Protein AF-A0A0F9HXX0-F1 (afdb_monomer_lite)

Organism: NCBI:txid412755

Sequence (424 aa):
MAKSLNADLLTAQTTGYPTGGFQPAVRCKFHANTIDGEPSHDYSFDPTVTTNRLQHVQHIEDPQNDSGVILLSNNNKSVPVDLRGYLVHLGWGLNTASGIKNNEASGAVAPALWVLKQSDISGAPKGQQNELYTVFELRGVWQAILNAQPIRLGATPYFWSNISPAFLGEGVNNIPELANKTVFECLEYLIETSLSEQTGLGFYLDALGDQDDGLINDITKVNPFPTDGVSLLYDYEIEPFGTYGAFINKLLALTNCRLRTQPSLTFKIIYPQDSDSVDETYYSDMAVGHPFYEVNHSRIEERSSGTPLPNHIQIWGGEDEMTGLPLYSGNWFDSDHYSTEPTSFDSAAIEAAYTGAFMPVTFEGDELTVIWERGFVSNAQCAALAASLGIQMRANALGTRVIIPMDARVELFDRVKTVDTRGA

Foldseek 3Di:
DKFWDQPQLVVCLVPPNDDADWGKWKWKFWPQAAQPDDGPDTCTRFPVDDQVFWNIKMWDFDQQWTKMKTKGFCQPVPPDPDSFFIKIKIFIFIQHPVGTHRDVVNFLIAFIKGFHDKDWDWDDPPPDDITIMIMTIITHCNVVAQQVAFFQADDPPDSPPPVDPDDPDAAAFPRPCLELAALQSVLQCRFQPRSCVVSVYGAAEDDDDVDDLCRRHDSLQAPQHYHPPFGGQDPPPQPVRRGNSNVNVVSCLLGLWGWGGGPRNYIYIDHDDPPDDAQEEEECPDPDDHHFDDKDFPLPPCVPVPDDQDQKFKAFEAADPPPRGGPEMAMDGDPVFFPDDQPDPDPVSSVVGGDDDDDDPPDPDDSVGGSYRNNDDYNSNNNSSRHSVNVVSVVVSGDMDIGTPRDSRDDPPHRYHYDYPVPD

Radius of gyration: 25.68 Å; chains: 1; bounding box: 57×66×77 Å

Structure (mmCIF, N/CA/C/O backbone):
data_AF-A0A0F9HXX0-F1
#
_entry.id   AF-A0A0F9HXX0-F1
#
loop_
_atom_site.group_PDB
_atom_site.id
_atom_site.type_symbol
_atom_site.label_atom_id
_atom_site.label_alt_id
_atom_site.label_comp_id
_atom_site.label_asym_id
_atom_site.label_entity_id
_atom_site.label_seq_id
_atom_site.pdbx_PDB_ins_code
_atom_site.Cartn_x
_atom_site.Cartn_y
_atom_site.Cartn_z
_atom_site.occupancy
_atom_site.B_iso_or_equiv
_atom_site.auth_seq_id
_atom_site.auth_comp_id
_atom_site.auth_asym_id
_atom_site.auth_atom_id
_atom_site.pdbx_PDB_model_num
ATOM 1 N N . MET A 1 1 ? -6.058 -7.742 4.024 1.00 48.31 1 MET A N 1
ATOM 2 C CA . MET A 1 1 ? -6.193 -8.489 5.308 1.00 48.31 1 MET A CA 1
ATOM 3 C C . MET A 1 1 ? -7.245 -7.802 6.169 1.00 48.31 1 MET A C 1
ATOM 5 O O . MET A 1 1 ? -7.255 -6.585 6.198 1.00 48.31 1 MET A O 1
ATOM 9 N N . ALA A 1 2 ? -8.122 -8.528 6.874 1.00 48.88 2 ALA A N 1
ATOM 10 C CA . ALA A 1 2 ? -9.133 -7.914 7.749 1.00 48.88 2 ALA A CA 1
ATOM 11 C C . ALA A 1 2 ? -8.992 -8.383 9.208 1.00 48.88 2 ALA A C 1
ATOM 13 O O . ALA A 1 2 ? -8.940 -9.585 9.465 1.00 48.88 2 ALA A O 1
ATOM 14 N N . LYS A 1 3 ? -8.975 -7.439 10.158 1.00 56.72 3 LYS A N 1
ATOM 15 C CA . LYS A 1 3 ? -8.910 -7.663 11.616 1.00 56.72 3 LYS A CA 1
ATOM 16 C C . LYS A 1 3 ? -10.214 -7.165 12.272 1.00 56.72 3 LYS A C 1
ATOM 18 O O . LYS A 1 3 ? -10.669 -6.058 11.978 1.00 56.72 3 LYS A O 1
ATOM 23 N N . SER A 1 4 ? -10.844 -7.974 13.137 1.00 53.94 4 SER A N 1
ATOM 24 C CA . SER A 1 4 ? -12.086 -7.617 13.863 1.00 53.94 4 SER A CA 1
ATOM 25 C C . SER A 1 4 ? -12.186 -8.323 15.226 1.00 53.94 4 SER A C 1
ATOM 27 O O . SER A 1 4 ? -11.648 -9.417 15.376 1.00 53.94 4 SER A O 1
ATOM 29 N N . LEU A 1 5 ? -12.872 -7.715 16.209 1.00 57.59 5 LEU A N 1
ATOM 30 C CA . LEU A 1 5 ? -12.810 -8.142 17.625 1.00 57.59 5 LEU A CA 1
ATOM 31 C C . LEU A 1 5 ? -14.155 -8.165 18.399 1.00 57.59 5 LEU A C 1
ATOM 33 O O . LEU A 1 5 ? -14.213 -7.927 19.601 1.00 57.59 5 LEU A O 1
ATOM 37 N N . ASN A 1 6 ? -15.275 -8.464 17.741 1.00 57.62 6 ASN A N 1
ATOM 38 C CA . ASN A 1 6 ? -16.606 -8.172 18.303 1.00 57.62 6 ASN A CA 1
ATOM 39 C C . ASN A 1 6 ? -16.994 -8.933 19.599 1.00 57.62 6 ASN A C 1
ATOM 41 O O . ASN A 1 6 ? -17.642 -8.363 20.472 1.00 57.62 6 ASN A O 1
ATOM 45 N N . ALA A 1 7 ? -16.643 -10.216 19.739 1.00 50.16 7 ALA A N 1
ATOM 46 C CA . ALA A 1 7 ? -17.153 -11.058 20.836 1.00 50.16 7 ALA A CA 1
ATOM 47 C C . ALA A 1 7 ? -16.336 -10.949 22.139 1.00 50.16 7 ALA A C 1
ATOM 49 O O . ALA A 1 7 ? -16.901 -10.948 23.238 1.00 50.16 7 ALA A O 1
ATOM 50 N N . ASP A 1 8 ? -15.015 -10.809 22.023 1.00 51.56 8 ASP A N 1
ATOM 51 C CA . ASP A 1 8 ? -14.120 -10.733 23.182 1.00 51.56 8 ASP A CA 1
ATOM 52 C C . ASP A 1 8 ? -14.167 -9.348 23.841 1.00 51.56 8 ASP A C 1
ATOM 54 O O . ASP A 1 8 ? -14.126 -9.252 25.069 1.00 51.56 8 ASP A O 1
ATOM 58 N N . LEU A 1 9 ? -14.350 -8.285 23.043 1.00 56.53 9 LEU A N 1
ATOM 59 C CA . LEU A 1 9 ? -14.581 -6.924 23.541 1.00 56.53 9 LEU A CA 1
ATOM 60 C C . LEU A 1 9 ? -15.872 -6.846 24.365 1.00 56.53 9 LEU A C 1
ATOM 62 O O . LEU A 1 9 ? -15.856 -6.344 25.488 1.00 56.53 9 LEU A O 1
ATOM 66 N N . LEU A 1 10 ? -16.972 -7.407 23.850 1.00 55.31 10 LEU A N 1
ATOM 67 C CA . LEU A 1 10 ? -18.263 -7.423 24.543 1.00 55.31 10 LEU A CA 1
ATOM 68 C C . LEU A 1 10 ? -18.199 -8.209 25.865 1.00 55.31 10 LEU A C 1
ATOM 70 O O . LEU A 1 10 ? -18.742 -7.773 26.884 1.00 55.31 10 LEU A O 1
ATOM 74 N N . THR A 1 11 ? -17.505 -9.351 25.872 1.00 52.75 11 THR A N 1
ATOM 75 C CA . THR A 1 11 ? -17.309 -10.155 27.088 1.00 52.75 11 THR A CA 1
ATOM 76 C C . THR A 1 11 ? -16.490 -9.384 28.126 1.00 52.75 11 THR A C 1
ATOM 78 O O . THR A 1 11 ? -16.920 -9.227 29.267 1.00 52.75 11 THR A O 1
ATOM 81 N N . ALA A 1 12 ? -15.356 -8.806 27.726 1.00 54.06 12 ALA A 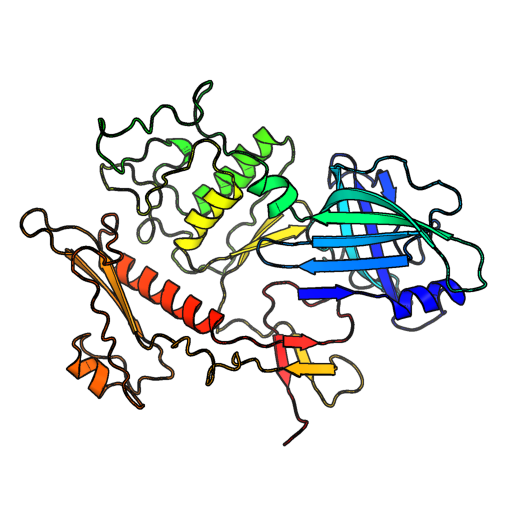N 1
ATOM 82 C CA . ALA A 1 12 ? -14.493 -8.048 28.628 1.00 54.06 12 ALA A CA 1
ATOM 83 C C . ALA A 1 12 ? -15.149 -6.752 29.156 1.00 54.06 12 ALA A C 1
ATOM 85 O O . ALA A 1 12 ? -14.893 -6.349 30.293 1.00 54.06 12 ALA A O 1
ATOM 86 N N . GLN A 1 13 ? -16.041 -6.123 28.383 1.00 52.94 13 GLN A N 1
ATOM 87 C CA . GLN A 1 13 ? -16.819 -4.958 28.822 1.00 52.94 13 GLN A CA 1
ATOM 88 C C . GLN A 1 13 ? -17.913 -5.295 29.834 1.00 52.94 13 GLN A C 1
ATOM 90 O O . GLN A 1 13 ? -18.193 -4.488 30.719 1.00 52.94 13 GLN A O 1
ATOM 95 N N . THR A 1 14 ? -18.530 -6.472 29.722 1.00 52.19 14 THR A N 1
ATOM 96 C CA . THR A 1 14 ? -19.660 -6.863 30.578 1.00 52.19 14 THR A CA 1
ATOM 97 C C . THR A 1 14 ? -19.224 -7.503 31.893 1.00 52.19 14 THR A C 1
ATOM 99 O O . THR A 1 14 ? -19.880 -7.291 32.911 1.00 52.19 14 THR A O 1
ATOM 102 N N . THR A 1 15 ? -18.110 -8.242 31.916 1.00 52.91 15 THR A N 1
ATOM 103 C CA . THR A 1 15 ? -17.622 -8.926 33.131 1.00 52.91 15 THR A CA 1
ATOM 104 C C . THR A 1 15 ? -16.441 -8.234 33.816 1.00 52.91 15 THR A C 1
ATOM 106 O O . THR A 1 15 ? -15.992 -8.694 34.865 1.00 52.91 15 THR A O 1
ATOM 109 N N . GLY A 1 16 ? -15.941 -7.132 33.245 1.00 52.34 16 GLY A N 1
ATOM 110 C CA . GLY A 1 16 ? -14.655 -6.538 33.610 1.00 52.34 16 GLY A CA 1
ATOM 111 C C . GLY A 1 16 ? -13.477 -7.321 33.022 1.00 52.34 16 GLY A C 1
ATOM 112 O O . GLY A 1 16 ? -13.617 -8.493 32.665 1.00 52.34 16 GLY A O 1
ATOM 113 N N . TYR A 1 17 ? -12.313 -6.666 32.921 1.00 51.41 17 TYR A N 1
ATOM 114 C CA . TYR A 1 17 ? -11.066 -7.291 32.469 1.00 51.41 17 TYR A CA 1
ATOM 115 C C . TYR A 1 17 ? -10.731 -8.488 33.380 1.00 51.41 17 TYR A C 1
ATOM 117 O O . TYR A 1 17 ? -10.474 -8.276 34.571 1.00 51.41 17 TYR A O 1
ATOM 125 N N . PRO A 1 18 ? -10.734 -9.740 32.880 1.00 51.69 18 PRO A N 1
ATOM 126 C CA . PRO A 1 18 ? -10.385 -10.886 33.710 1.00 51.69 18 PRO A CA 1
ATOM 127 C C . PRO A 1 18 ? -8.948 -10.747 34.238 1.00 51.69 18 PRO A C 1
ATOM 129 O O . PRO A 1 18 ? -8.046 -10.283 33.541 1.00 51.69 18 PRO A O 1
ATOM 132 N N . THR A 1 19 ? -8.682 -11.149 35.474 1.00 47.19 19 THR A N 1
ATOM 133 C CA . THR A 1 19 ? -7.323 -11.131 36.028 1.00 47.19 19 THR A CA 1
ATOM 134 C C . THR A 1 19 ? -6.583 -12.416 35.643 1.00 47.19 19 THR A C 1
ATOM 136 O O . THR A 1 19 ? -6.680 -13.434 36.322 1.00 47.19 19 THR A O 1
ATOM 139 N N . GLY A 1 20 ? -5.838 -12.368 34.532 1.00 48.41 20 GLY A N 1
ATOM 140 C CA . GLY A 1 20 ? -4.990 -13.461 34.030 1.00 48.41 20 GLY A CA 1
ATOM 141 C C . GLY A 1 20 ? -5.362 -13.947 32.620 1.00 48.41 20 GLY A C 1
ATOM 142 O O . GLY A 1 20 ? -6.536 -13.992 32.260 1.00 48.41 20 GLY A O 1
ATOM 143 N N . GLY A 1 21 ? -4.351 -14.314 31.820 1.00 57.84 21 GLY A N 1
ATOM 144 C CA . GLY A 1 21 ? -4.492 -14.777 30.427 1.00 57.84 21 GLY A CA 1
ATOM 145 C C . GLY A 1 21 ? -3.992 -13.778 29.372 1.00 57.84 21 GLY A C 1
ATOM 146 O O . GLY A 1 21 ? -3.515 -12.698 29.715 1.00 57.84 21 GLY A O 1
ATOM 147 N N . PHE A 1 22 ? -4.069 -14.165 28.092 1.00 59.31 22 PHE A N 1
ATOM 148 C CA . PHE A 1 22 ? -3.890 -13.267 26.945 1.00 59.31 22 PHE A CA 1
ATOM 149 C C . PHE A 1 22 ? -5.256 -12.693 26.577 1.00 59.31 22 PHE A C 1
ATOM 151 O O . PHE A 1 22 ? -6.150 -13.446 26.203 1.00 59.31 22 PHE A O 1
ATOM 158 N N . GLN A 1 23 ? -5.428 -11.383 26.716 1.00 68.69 23 GLN A N 1
ATOM 159 C CA . GLN A 1 23 ? -6.689 -10.709 26.403 1.00 68.69 23 GLN A CA 1
ATOM 160 C C . GLN A 1 23 ? -6.466 -9.684 25.307 1.00 68.69 23 GLN A C 1
ATOM 162 O O . GLN A 1 23 ? -5.423 -9.040 25.320 1.00 68.69 23 GLN A O 1
ATOM 167 N N . PRO A 1 24 ? -7.409 -9.480 24.383 1.00 70.62 24 PRO A N 1
ATOM 168 C CA . PRO A 1 24 ? -7.235 -8.475 23.350 1.00 70.62 24 PRO A CA 1
ATOM 169 C C . PRO A 1 24 ? -7.126 -7.075 23.962 1.00 70.62 24 PRO A C 1
ATOM 171 O O . PRO A 1 24 ? -7.886 -6.694 24.855 1.00 70.62 24 PRO A O 1
ATOM 174 N N . ALA A 1 25 ? -6.157 -6.313 23.468 1.00 76.56 25 ALA A N 1
ATOM 175 C CA . ALA A 1 25 ? -6.012 -4.890 23.714 1.00 76.56 25 ALA A CA 1
ATOM 176 C C . ALA A 1 25 ? -6.086 -4.167 22.370 1.00 76.56 25 ALA A C 1
ATOM 178 O O . ALA A 1 25 ? -5.454 -4.584 21.397 1.00 76.56 25 ALA A O 1
ATOM 179 N N . VAL A 1 26 ? -6.859 -3.088 22.318 1.00 80.69 26 VAL A N 1
ATOM 180 C CA . VAL A 1 26 ? -6.983 -2.256 21.121 1.00 80.69 26 VAL A CA 1
ATOM 181 C C . VAL A 1 26 ? -6.583 -0.845 21.476 1.00 80.69 26 VAL A C 1
ATOM 183 O O . VAL A 1 26 ? -7.146 -0.255 22.394 1.00 80.69 26 VAL A O 1
ATOM 186 N N . ARG A 1 27 ? -5.664 -0.271 20.709 1.00 82.38 27 ARG A N 1
ATOM 187 C CA . ARG A 1 27 ? -5.403 1.164 20.751 1.00 82.38 27 ARG A CA 1
ATOM 188 C C . ARG A 1 27 ? -6.239 1.878 19.714 1.00 82.38 27 ARG A C 1
ATOM 190 O O . ARG A 1 27 ? -6.368 1.403 18.591 1.00 82.38 27 ARG A O 1
ATOM 197 N N . CYS A 1 28 ? -6.842 2.984 20.123 1.00 87.00 28 CYS A N 1
ATOM 198 C CA . CYS A 1 28 ? -7.757 3.765 19.311 1.00 87.00 28 CYS A CA 1
ATOM 199 C C . CYS A 1 28 ? -7.616 5.242 19.689 1.00 87.00 28 CYS A C 1
ATOM 201 O O . CYS A 1 28 ? -8.348 5.771 20.531 1.00 87.00 28 CYS A O 1
ATOM 203 N N . LYS A 1 29 ? -6.613 5.884 19.092 1.00 87.56 29 LYS A N 1
ATOM 204 C CA . LYS A 1 29 ? -6.207 7.258 19.398 1.00 87.56 29 LYS A CA 1
ATOM 205 C C . LYS A 1 29 ? -6.529 8.183 18.235 1.00 87.56 29 LYS A C 1
ATOM 207 O O . LYS A 1 29 ? -6.239 7.848 17.091 1.00 87.56 29 LYS A O 1
ATOM 212 N N . PHE A 1 30 ? -7.110 9.339 18.539 1.00 90.38 30 PHE A N 1
ATOM 213 C CA . PHE A 1 30 ? -7.505 10.351 17.565 1.00 90.38 30 PHE A CA 1
ATOM 214 C C . PHE A 1 30 ? -6.628 11.590 17.728 1.00 90.38 30 PHE A C 1
ATOM 216 O O . PHE A 1 30 ? -6.556 12.176 18.812 1.00 90.38 30 PHE A O 1
ATOM 223 N N . HIS A 1 31 ? -6.010 12.021 16.635 1.00 87.88 31 HIS A N 1
ATOM 224 C CA . HIS A 1 31 ? -5.103 13.157 16.570 1.00 87.88 31 HIS A CA 1
ATOM 225 C C . HIS A 1 31 ? -5.677 14.208 15.621 1.00 87.88 31 HIS A C 1
ATOM 227 O O . HIS A 1 31 ? -6.053 13.890 14.494 1.00 87.88 31 HIS A O 1
ATOM 233 N N . ALA A 1 32 ? -5.753 15.461 16.072 1.00 82.38 32 ALA A N 1
ATOM 234 C CA . ALA A 1 32 ? -6.300 16.535 15.249 1.00 82.38 32 ALA A CA 1
ATOM 235 C C . ALA A 1 32 ? -5.414 16.830 14.029 1.00 82.38 32 ALA A C 1
ATOM 237 O O . ALA A 1 32 ? -5.921 16.853 12.915 1.00 82.38 32 ALA A O 1
ATOM 238 N N . ASN A 1 33 ? -4.103 17.037 14.234 1.00 65.62 33 ASN A N 1
ATOM 239 C CA . ASN A 1 33 ? -3.233 17.620 13.201 1.00 65.62 33 ASN A CA 1
ATOM 240 C C . ASN A 1 33 ? -1.822 17.006 13.086 1.00 65.62 33 ASN A C 1
ATOM 242 O O . ASN A 1 33 ? -1.124 17.333 12.133 1.00 65.62 33 ASN A O 1
ATOM 246 N N . THR A 1 34 ? -1.356 16.172 14.027 1.00 65.81 34 THR A N 1
ATOM 247 C CA . THR A 1 34 ? 0.006 15.600 13.989 1.00 65.81 34 THR A CA 1
ATOM 248 C C . THR A 1 34 ? 0.063 14.211 14.620 1.00 65.81 34 THR A C 1
ATOM 250 O O . THR A 1 34 ? -0.625 13.944 15.605 1.00 65.81 34 THR A O 1
ATOM 253 N N . ILE A 1 35 ? 0.921 13.345 14.076 1.00 62.38 35 ILE A N 1
ATOM 254 C CA . ILE A 1 35 ? 1.173 11.988 14.587 1.00 62.38 35 ILE A CA 1
ATOM 255 C C . ILE A 1 35 ? 1.936 11.994 15.903 1.00 62.38 35 ILE A C 1
ATOM 257 O O . ILE A 1 35 ? 1.591 11.242 16.809 1.00 62.38 35 ILE A O 1
ATOM 261 N N . ASP A 1 36 ? 2.931 12.869 16.019 1.00 62.62 36 ASP A N 1
ATOM 262 C CA . ASP A 1 36 ? 3.840 12.899 17.172 1.00 62.62 36 ASP A CA 1
ATOM 263 C C . ASP A 1 36 ? 3.285 13.711 18.353 1.00 62.62 36 ASP A C 1
ATOM 265 O O . ASP A 1 36 ? 3.962 13.923 19.359 1.00 62.62 36 ASP A O 1
ATOM 269 N N . GLY A 1 37 ? 2.056 14.220 18.220 1.00 65.38 37 GLY A N 1
ATOM 270 C CA . GLY A 1 37 ? 1.362 14.940 19.280 1.00 65.38 37 GLY A CA 1
ATOM 271 C C . GLY A 1 37 ? 0.578 14.001 20.192 1.00 65.38 37 GLY A C 1
ATOM 272 O O . GLY A 1 37 ? 0.105 12.948 19.765 1.00 65.38 37 GLY A O 1
ATOM 273 N N . GLU A 1 38 ? 0.370 14.426 21.440 1.00 75.88 38 GLU A N 1
ATOM 274 C CA . GLU A 1 38 ? -0.577 13.767 22.344 1.00 75.88 38 GLU A CA 1
ATOM 275 C C . GLU A 1 38 ? -1.950 13.616 21.663 1.00 75.88 38 GLU A C 1
ATOM 277 O O . GLU A 1 38 ? -2.432 14.569 21.030 1.00 75.88 38 GLU A O 1
ATOM 282 N N . PRO A 1 39 ? -2.596 12.441 21.772 1.00 82.25 39 PRO A N 1
ATOM 283 C CA . PRO A 1 39 ? -3.904 12.244 21.178 1.00 82.25 39 PRO A CA 1
ATOM 284 C C . PRO A 1 39 ? -4.892 13.241 21.778 1.00 82.25 39 PRO A C 1
ATOM 286 O O . PRO A 1 39 ? -4.973 13.436 22.990 1.00 82.25 39 PRO A O 1
ATOM 289 N N . SER A 1 40 ? -5.684 13.868 20.913 1.00 86.94 40 SER A N 1
ATOM 290 C CA . SER A 1 40 ? -6.756 14.766 21.345 1.00 86.94 40 SER A CA 1
ATOM 291 C C . SER A 1 40 ? -7.877 13.981 22.027 1.00 86.94 40 SER A C 1
ATOM 293 O O . SER A 1 40 ? -8.503 14.476 22.966 1.00 86.94 40 SER A O 1
ATOM 295 N N . HIS A 1 41 ? -8.103 12.740 21.580 1.00 88.50 41 HIS A N 1
ATOM 296 C CA . HIS A 1 41 ? -9.052 11.814 22.188 1.00 88.50 41 HIS A CA 1
ATOM 297 C C . HIS A 1 41 ? -8.502 10.386 22.195 1.00 88.50 41 HIS A C 1
ATOM 299 O O . HIS A 1 41 ? -7.984 9.909 21.186 1.00 88.50 41 HIS A O 1
ATOM 305 N N . ASP A 1 42 ? -8.659 9.699 23.326 1.00 87.25 42 ASP A N 1
ATOM 306 C CA . ASP A 1 42 ? -8.269 8.300 23.493 1.00 87.25 42 ASP A CA 1
ATOM 307 C C . ASP A 1 42 ? -9.497 7.448 23.850 1.00 87.25 42 ASP A C 1
ATOM 309 O O . ASP A 1 42 ? -10.147 7.630 24.892 1.00 87.25 42 ASP A O 1
ATOM 313 N N . TYR A 1 43 ? -9.833 6.536 22.940 1.00 87.88 43 TYR A N 1
ATOM 314 C CA . TYR A 1 43 ? -10.914 5.563 23.077 1.00 87.88 43 TYR A CA 1
ATOM 315 C C . TYR A 1 43 ? -10.387 4.130 23.047 1.00 87.88 43 TYR A C 1
ATOM 317 O O . TYR A 1 43 ? -11.136 3.203 22.736 1.00 87.88 43 TYR A O 1
ATOM 325 N N . SER A 1 44 ? -9.103 3.945 23.349 1.00 83.50 44 SER A N 1
ATOM 326 C CA . SER A 1 44 ? -8.474 2.634 23.416 1.00 83.50 44 SER A CA 1
ATOM 327 C C . SER A 1 44 ? -9.206 1.715 24.396 1.00 83.50 44 SER A C 1
ATOM 329 O O . SER A 1 44 ? -9.742 2.130 25.427 1.00 83.50 44 SER A O 1
ATOM 331 N N . PHE A 1 45 ? -9.222 0.437 24.048 1.00 78.75 45 PHE A N 1
ATOM 332 C CA . PHE A 1 45 ? -9.654 -0.648 24.904 1.00 78.75 45 PHE A CA 1
ATOM 333 C C . PHE A 1 45 ? -8.417 -1.323 25.494 1.00 78.75 45 PHE A C 1
ATOM 335 O O . PHE A 1 45 ? -7.889 -2.298 24.949 1.00 78.75 45 PHE A O 1
ATOM 342 N N . ASP A 1 46 ? -7.917 -0.744 26.582 1.00 72.38 46 ASP A N 1
ATOM 343 C CA . ASP A 1 46 ? -6.784 -1.260 27.336 1.00 72.38 46 ASP A CA 1
ATOM 344 C C . ASP A 1 46 ? -6.969 -0.989 28.847 1.00 72.38 46 ASP A C 1
ATOM 346 O O . ASP A 1 46 ? -7.782 -0.140 29.228 1.00 72.38 46 ASP A O 1
ATOM 350 N N . PRO A 1 47 ? -6.262 -1.705 29.744 1.00 65.25 47 PRO A N 1
ATOM 351 C CA . PRO A 1 47 ? -6.461 -1.569 31.191 1.00 65.25 47 PRO A CA 1
ATOM 352 C C . PRO A 1 47 ? -5.994 -0.222 31.769 1.00 65.25 47 PRO A C 1
ATOM 354 O O . PRO A 1 47 ? -6.190 0.024 32.959 1.00 65.25 47 PRO A O 1
ATOM 357 N N . THR A 1 48 ? -5.346 0.631 30.974 1.00 67.25 48 THR A N 1
ATOM 358 C CA . THR A 1 48 ? -4.835 1.943 31.395 1.00 67.25 48 THR A CA 1
ATOM 359 C C . THR A 1 48 ? -5.787 3.091 31.055 1.00 67.25 48 THR A C 1
ATOM 361 O O . THR A 1 48 ? -5.645 4.185 31.603 1.00 67.25 48 THR A O 1
ATOM 364 N N . VAL A 1 49 ? -6.793 2.843 30.212 1.00 67.69 49 VAL A N 1
ATOM 365 C CA . VAL A 1 49 ? -7.704 3.862 29.683 1.00 67.69 49 VAL A CA 1
ATOM 366 C C . VAL A 1 49 ? -9.069 3.780 30.367 1.00 67.69 49 VAL A C 1
ATOM 368 O O . VAL A 1 49 ? -9.700 2.731 30.465 1.00 67.69 49 VAL A O 1
ATOM 371 N N . THR A 1 50 ? -9.549 4.920 30.864 1.00 62.50 50 THR A N 1
ATOM 372 C CA . THR A 1 50 ? -10.757 5.002 31.705 1.00 62.50 50 THR A CA 1
ATOM 373 C C . THR A 1 50 ? -12.040 5.281 30.927 1.00 62.50 50 THR A C 1
ATOM 375 O O . THR A 1 50 ? -13.129 5.199 31.494 1.00 62.50 50 THR A O 1
ATOM 378 N N . THR A 1 51 ? -11.946 5.619 29.637 1.00 66.31 51 THR A N 1
ATOM 379 C CA . THR A 1 51 ? -13.104 6.014 28.827 1.00 66.31 51 THR A CA 1
ATOM 380 C C . THR A 1 51 ? -13.976 4.820 28.426 1.00 66.31 51 THR A C 1
ATOM 382 O O . THR A 1 51 ? -15.189 5.002 28.366 1.00 66.31 51 THR A O 1
ATOM 385 N N . ASN A 1 52 ? -13.393 3.630 28.200 1.00 67.31 52 ASN A N 1
ATOM 386 C CA . ASN A 1 52 ? -14.042 2.348 27.852 1.00 67.31 52 ASN A CA 1
ATOM 387 C C . ASN A 1 52 ? -15.341 2.483 27.025 1.00 67.31 52 ASN A C 1
ATOM 389 O O . ASN A 1 52 ? -16.427 2.105 27.465 1.00 67.31 52 ASN A O 1
ATOM 393 N N . ARG A 1 53 ? -15.233 3.075 25.827 1.00 82.69 53 ARG A N 1
ATOM 394 C CA . ARG A 1 53 ? -16.384 3.321 24.929 1.00 82.69 53 ARG A CA 1
ATOM 395 C C . ARG A 1 53 ? -16.402 2.448 23.694 1.00 82.69 53 ARG A C 1
ATOM 397 O O . ARG A 1 53 ? -17.447 2.353 23.057 1.00 82.69 53 ARG A O 1
ATOM 404 N N . LEU A 1 54 ? -15.261 1.874 23.333 1.00 85.50 54 LEU A N 1
ATOM 405 C CA . LEU A 1 54 ? -15.079 1.160 22.080 1.00 85.50 54 LEU A CA 1
ATOM 406 C C . LEU A 1 54 ? -15.924 -0.111 22.051 1.00 85.50 54 LEU A C 1
ATOM 408 O O . LEU A 1 54 ? -15.628 -1.057 22.765 1.00 85.50 54 LEU A O 1
ATOM 412 N N . GLN A 1 55 ? -16.983 -0.127 21.248 1.00 83.81 55 GLN A N 1
ATOM 413 C CA . GLN A 1 55 ? -17.876 -1.282 21.102 1.00 83.81 55 GLN A CA 1
ATOM 414 C C . GLN A 1 55 ? -17.428 -2.192 19.964 1.00 83.81 55 GLN A C 1
ATOM 416 O O . GLN A 1 55 ? -17.492 -3.412 20.064 1.00 83.81 55 GLN A O 1
ATOM 421 N N . HIS A 1 56 ? -16.971 -1.586 18.871 1.00 85.94 56 HIS A N 1
ATOM 422 C CA . HIS A 1 56 ? -16.546 -2.306 17.686 1.00 85.94 56 HIS A CA 1
ATOM 423 C C . HIS A 1 56 ? -15.381 -1.588 17.027 1.00 85.94 56 HIS A C 1
ATOM 425 O O . HIS A 1 56 ? -15.371 -0.360 16.923 1.00 85.94 56 HIS A O 1
ATOM 431 N N . VAL A 1 57 ? -14.438 -2.378 16.531 1.00 87.44 57 VAL A N 1
ATOM 432 C CA . VAL A 1 57 ? -13.408 -1.922 15.613 1.00 87.44 57 VAL A CA 1
ATOM 433 C C . VAL A 1 57 ? -13.218 -2.975 14.530 1.00 87.44 57 VAL A C 1
ATOM 435 O O . VAL A 1 57 ? -13.125 -4.177 14.804 1.00 87.44 57 VAL A O 1
ATOM 438 N N . GLN A 1 58 ? -13.159 -2.502 13.297 1.00 89.50 58 GLN A N 1
ATOM 439 C CA . GLN A 1 58 ? -12.746 -3.269 12.140 1.00 89.50 58 GLN A CA 1
ATOM 440 C C . GLN A 1 58 ? -11.680 -2.475 11.402 1.00 89.50 58 GLN A C 1
ATOM 442 O O . GLN A 1 58 ? -11.837 -1.272 11.194 1.00 89.50 58 GLN A O 1
ATOM 447 N N . HIS A 1 59 ? -10.628 -3.167 10.982 1.00 88.56 59 HIS A N 1
ATOM 448 C CA . HIS A 1 59 ? -9.598 -2.621 10.112 1.00 88.56 59 HIS A CA 1
ATOM 449 C C . HIS A 1 59 ? -9.338 -3.583 8.964 1.00 88.56 59 HIS A C 1
ATOM 451 O O . HIS A 1 59 ? -9.234 -4.795 9.166 1.00 88.56 59 HIS A O 1
ATOM 457 N N . ILE A 1 60 ? -9.270 -3.031 7.764 1.00 89.06 60 ILE A N 1
ATOM 458 C CA . ILE A 1 60 ? -8.973 -3.725 6.525 1.00 89.06 60 ILE A CA 1
ATOM 459 C C . ILE A 1 60 ? -7.714 -3.068 5.971 1.00 89.06 60 ILE A C 1
ATOM 461 O O . ILE A 1 60 ? -7.741 -1.881 5.661 1.00 89.06 60 ILE A O 1
ATOM 465 N N . GLU A 1 61 ? -6.642 -3.848 5.882 1.00 86.88 61 GLU A N 1
ATOM 466 C CA . GLU A 1 61 ? -5.374 -3.461 5.264 1.00 86.88 61 GLU A CA 1
ATOM 467 C C . GLU A 1 61 ? -5.337 -4.018 3.844 1.00 86.88 61 GLU A C 1
ATOM 469 O O . GLU A 1 61 ? -5.214 -5.233 3.670 1.00 86.88 61 GLU A O 1
ATOM 474 N N . ASP A 1 62 ? -5.446 -3.154 2.846 1.00 85.62 62 ASP A N 1
ATOM 475 C CA . ASP A 1 62 ? -5.391 -3.496 1.428 1.00 85.62 62 ASP A CA 1
ATOM 476 C C . ASP A 1 62 ? -4.440 -2.518 0.725 1.00 85.62 62 ASP A C 1
ATOM 478 O O . ASP A 1 62 ? -4.512 -1.325 1.007 1.00 85.62 62 ASP A O 1
ATOM 482 N N . PRO A 1 63 ? -3.630 -2.954 -0.263 1.00 81.56 63 PRO A N 1
ATOM 483 C CA . PRO A 1 63 ? -2.500 -2.181 -0.797 1.00 81.56 63 PRO A CA 1
ATOM 484 C C . PRO A 1 63 ? -2.760 -0.701 -1.109 1.00 81.56 63 PRO A C 1
ATOM 486 O O . PRO A 1 63 ? -1.843 0.109 -1.022 1.00 81.56 63 PRO A O 1
ATOM 489 N N . GLN A 1 64 ? -3.984 -0.354 -1.519 1.00 86.19 64 GLN A N 1
ATOM 490 C CA . GLN A 1 64 ? -4.379 1.004 -1.910 1.00 86.19 64 GLN A CA 1
ATOM 491 C C . GLN A 1 64 ? -5.766 1.411 -1.380 1.00 86.19 64 GLN A C 1
ATOM 493 O O . GLN A 1 64 ? -6.331 2.425 -1.797 1.00 86.19 64 GLN A O 1
ATOM 498 N N . ASN A 1 65 ? -6.366 0.601 -0.506 1.00 87.88 65 ASN A N 1
ATOM 499 C CA . ASN A 1 65 ? -7.762 0.753 -0.085 1.00 87.88 65 ASN A CA 1
ATOM 500 C C . ASN A 1 65 ? -7.944 0.415 1.400 1.00 87.88 65 ASN A C 1
ATOM 502 O O . ASN A 1 65 ? -8.958 -0.162 1.800 1.00 87.88 65 ASN A O 1
ATOM 506 N N . ASP A 1 66 ? -6.960 0.776 2.223 1.00 89.81 66 ASP A N 1
ATOM 507 C CA . ASP A 1 66 ? -7.090 0.589 3.661 1.00 89.81 66 ASP A CA 1
ATOM 508 C C . ASP A 1 66 ? -8.332 1.316 4.176 1.00 89.81 66 ASP A C 1
ATOM 510 O O . ASP A 1 66 ? -8.646 2.456 3.800 1.00 89.81 66 ASP A O 1
ATOM 514 N N . SER A 1 67 ? -9.069 0.646 5.048 1.00 93.69 67 SER A N 1
ATOM 515 C CA . SER A 1 67 ? -10.296 1.193 5.597 1.00 93.69 67 SER A CA 1
ATOM 516 C C . SER A 1 67 ? -10.612 0.626 6.964 1.00 93.69 67 SER A C 1
ATOM 518 O O . SER A 1 67 ? -10.130 -0.430 7.363 1.00 93.69 67 SER A O 1
ATOM 520 N N . GLY A 1 68 ? -11.453 1.334 7.705 1.00 93.38 68 GLY A N 1
ATOM 521 C CA . GLY A 1 68 ? -11.876 0.873 9.012 1.00 93.38 68 GLY A CA 1
ATOM 522 C C . GLY A 1 68 ? -13.239 1.398 9.405 1.00 93.38 68 GLY A C 1
ATOM 523 O O . GLY A 1 68 ? -13.754 2.362 8.838 1.00 93.38 68 GLY A O 1
ATOM 524 N N . VAL A 1 69 ? -13.817 0.743 10.401 1.00 94.94 69 VAL A N 1
ATOM 525 C CA . VAL A 1 69 ? -15.055 1.172 11.042 1.00 94.94 69 VAL A CA 1
ATOM 526 C C . VAL A 1 69 ? -14.851 1.114 12.545 1.00 94.94 69 VAL A C 1
ATOM 528 O O . VAL A 1 69 ? -14.432 0.087 13.079 1.00 94.94 69 VAL A O 1
ATOM 531 N N . ILE A 1 70 ? -15.161 2.213 13.228 1.00 93.00 70 ILE A N 1
ATOM 532 C CA . ILE A 1 70 ? -15.175 2.282 14.691 1.00 93.00 70 ILE A CA 1
ATOM 533 C C . ILE A 1 70 ? -16.600 2.566 15.152 1.00 93.00 70 ILE A C 1
ATOM 535 O O . ILE A 1 70 ? -17.255 3.469 14.634 1.00 93.00 70 ILE A O 1
ATOM 539 N N . LEU A 1 71 ? -17.054 1.838 16.170 1.00 91.75 71 LEU A N 1
ATOM 540 C CA . LEU A 1 71 ? -18.291 2.117 16.894 1.00 91.75 71 LEU A CA 1
ATOM 541 C C . LEU A 1 71 ? -17.966 2.450 18.349 1.00 91.75 71 LEU A C 1
ATOM 543 O O . LEU A 1 71 ? -17.397 1.621 19.063 1.00 91.75 71 LEU A O 1
ATOM 547 N N . LEU A 1 72 ? -18.370 3.632 18.805 1.00 90.88 72 LEU A N 1
ATOM 548 C CA . LEU A 1 72 ? -18.245 4.052 20.200 1.00 90.88 72 LEU A CA 1
ATOM 549 C C . LEU A 1 72 ? -19.618 4.176 20.859 1.00 90.88 72 LEU A C 1
ATOM 551 O O . LEU A 1 72 ? -20.546 4.726 20.268 1.00 90.88 72 LEU A O 1
ATOM 555 N N . SER A 1 73 ? -19.735 3.751 22.117 1.00 88.81 73 SER A N 1
ATOM 556 C CA . SER A 1 73 ? -20.889 4.085 22.954 1.00 88.81 73 SER A CA 1
ATOM 557 C C . SER A 1 73 ? -20.870 5.573 23.316 1.00 88.81 73 SER A C 1
ATOM 559 O O . SER A 1 73 ? -19.891 6.101 23.861 1.00 88.81 73 SER A O 1
ATOM 561 N N . ASN A 1 74 ? -21.975 6.260 23.029 1.00 89.81 74 ASN A N 1
ATOM 562 C CA . ASN A 1 74 ? -22.114 7.703 23.199 1.00 89.81 74 ASN A CA 1
ATOM 563 C C . ASN A 1 74 ? -23.403 8.103 23.942 1.00 89.81 74 ASN A C 1
ATOM 565 O O . ASN A 1 74 ? -23.933 9.194 23.744 1.00 89.81 74 ASN A O 1
ATOM 569 N N . ASN A 1 75 ? -23.891 7.259 24.857 1.00 84.94 75 ASN A N 1
ATOM 570 C CA . ASN A 1 75 ? -25.121 7.507 25.631 1.00 84.94 75 ASN A CA 1
ATOM 571 C C . ASN A 1 75 ? -25.143 8.854 26.380 1.00 84.94 75 ASN A C 1
ATOM 573 O O . ASN A 1 75 ? -26.203 9.445 26.570 1.00 84.94 75 ASN A O 1
ATOM 577 N N . ASN A 1 76 ? -23.979 9.363 26.790 1.00 84.75 76 ASN A N 1
ATOM 578 C CA . ASN A 1 76 ? -23.839 10.652 27.475 1.00 84.75 76 ASN A CA 1
ATOM 579 C C . ASN A 1 76 ? -23.364 11.802 26.570 1.00 84.75 76 ASN A C 1
ATOM 581 O O . ASN A 1 76 ? -23.035 12.864 27.095 1.00 84.75 76 ASN A O 1
ATOM 585 N N . LYS A 1 77 ? -23.319 11.608 25.244 1.00 85.25 77 LYS A N 1
ATOM 586 C CA . LYS A 1 77 ? -22.874 12.614 24.263 1.00 85.25 77 LYS A CA 1
ATOM 587 C C . LYS A 1 77 ? -21.500 13.222 24.563 1.00 85.25 77 LYS A C 1
ATOM 589 O O . LYS A 1 77 ? -21.281 14.410 24.345 1.00 85.25 77 LYS A O 1
ATOM 594 N N . SER A 1 78 ? -20.581 12.429 25.106 1.00 84.69 78 SER A N 1
ATOM 595 C CA . SER A 1 78 ? -19.231 12.908 25.411 1.00 84.69 78 SER A CA 1
ATOM 596 C C . SER A 1 78 ? -18.247 12.717 24.257 1.00 84.69 78 SER A C 1
ATOM 598 O O . SER A 1 78 ? -17.123 13.200 24.352 1.00 84.69 78 SER A O 1
ATOM 600 N N . VAL A 1 79 ? -18.600 11.942 23.227 1.00 85.94 79 VAL A N 1
ATOM 601 C CA . VAL A 1 79 ? -17.823 11.923 21.984 1.00 85.94 79 VAL A CA 1
ATOM 602 C C . VAL A 1 79 ? -18.073 13.264 21.284 1.00 85.94 79 VAL A C 1
ATOM 604 O O . VAL A 1 79 ? -19.242 13.635 21.134 1.00 85.94 79 VAL A O 1
ATOM 607 N N . PRO A 1 80 ? -17.021 14.020 20.911 1.00 83.38 80 PRO A N 1
ATOM 608 C CA . PRO A 1 80 ? -17.167 15.317 20.265 1.00 83.38 80 PRO A CA 1
ATOM 609 C C . PRO A 1 80 ? -18.056 15.269 19.025 1.00 83.38 80 PRO A C 1
ATOM 611 O O . PRO A 1 80 ? -18.137 14.263 18.319 1.00 83.38 80 PRO A O 1
ATOM 614 N N . VAL A 1 81 ? -18.703 16.402 18.758 1.00 77.25 81 VAL A N 1
ATOM 615 C CA . VAL A 1 81 ? -19.700 16.525 17.686 1.00 77.25 81 VAL A CA 1
ATOM 616 C C . VAL A 1 81 ? -19.082 16.326 16.300 1.00 77.25 81 VAL A C 1
ATOM 618 O O . VAL A 1 81 ? -19.777 15.865 15.400 1.00 77.25 81 VAL A O 1
ATOM 621 N N . ASP A 1 82 ? -17.798 16.648 16.124 1.00 89.50 82 ASP A N 1
ATOM 622 C CA . ASP A 1 82 ? -17.124 16.505 14.837 1.00 89.50 82 ASP A CA 1
ATOM 623 C C . ASP A 1 82 ? -15.643 16.152 15.002 1.00 89.50 82 ASP A C 1
ATOM 625 O O . ASP A 1 82 ? -14.842 16.970 15.454 1.00 89.50 82 ASP A O 1
ATOM 629 N N . LEU A 1 83 ? -15.302 14.922 14.631 1.00 92.44 83 LEU A N 1
ATOM 630 C CA . LEU A 1 83 ? -13.939 14.413 14.514 1.00 92.44 83 LEU A CA 1
ATOM 631 C C . LEU A 1 83 ? -13.568 14.127 13.053 1.00 92.44 83 LEU A C 1
ATOM 633 O O . LEU A 1 83 ? -12.586 13.438 12.797 1.00 92.44 83 LEU A O 1
ATOM 637 N N . ARG A 1 84 ? -14.336 14.613 12.069 1.00 92.81 84 ARG A N 1
ATOM 638 C CA . ARG A 1 84 ? -13.974 14.439 10.654 1.00 92.81 84 ARG A CA 1
ATOM 639 C C . ARG A 1 84 ? -12.642 15.126 10.362 1.00 92.81 84 ARG A C 1
ATOM 641 O O . ARG A 1 84 ? -12.379 16.224 10.843 1.00 92.81 84 ARG A O 1
ATOM 648 N N . GLY A 1 85 ? -11.807 14.463 9.570 1.00 88.81 85 GLY A N 1
ATOM 649 C CA . GLY A 1 85 ? -10.442 14.888 9.270 1.00 88.81 85 GLY A CA 1
ATOM 650 C C . GLY A 1 85 ? -9.411 14.494 10.327 1.00 88.81 85 GLY A C 1
ATOM 651 O O . GLY A 1 85 ? -8.222 14.594 10.040 1.00 88.81 85 GLY A O 1
ATOM 652 N N . TYR A 1 86 ? -9.828 14.000 11.501 1.00 91.75 86 TYR A N 1
ATOM 653 C CA . TYR A 1 86 ? -8.878 13.509 12.497 1.00 91.75 86 TYR A CA 1
ATOM 654 C C . TYR A 1 86 ? -8.175 12.262 11.981 1.00 91.75 86 TYR A C 1
ATOM 656 O O . TYR A 1 86 ? -8.789 11.377 11.373 1.00 91.75 86 TYR A O 1
ATOM 664 N N . LEU A 1 87 ? -6.893 12.194 12.301 1.00 89.94 87 LEU A N 1
ATOM 665 C CA . LEU A 1 87 ? -6.075 11.018 12.115 1.00 89.94 87 LEU A CA 1
ATOM 666 C C . LEU A 1 87 ? -6.340 10.021 13.244 1.00 89.94 87 LEU A C 1
ATOM 668 O O . LEU A 1 87 ? -6.451 10.401 14.409 1.00 89.94 87 LEU A O 1
ATOM 672 N N . VAL A 1 88 ? -6.417 8.744 12.907 1.00 89.88 88 VAL A N 1
ATOM 673 C CA . VAL A 1 88 ? -6.696 7.645 13.820 1.00 89.88 88 VAL A CA 1
ATOM 674 C C . VAL A 1 88 ? -5.550 6.651 13.766 1.00 89.88 88 VAL A C 1
ATOM 676 O O . VAL A 1 88 ? -5.254 6.083 12.714 1.00 89.88 88 VAL A O 1
ATOM 679 N N . HIS A 1 89 ? -4.945 6.406 14.924 1.00 86.19 89 HIS A N 1
ATOM 680 C CA . HIS A 1 89 ? -4.006 5.312 15.118 1.00 86.19 89 HIS A CA 1
ATOM 681 C C . HIS A 1 89 ? -4.725 4.143 15.767 1.00 86.19 89 HIS A C 1
ATOM 683 O O . HIS A 1 89 ? -5.189 4.220 16.912 1.00 86.19 89 HIS A O 1
ATOM 689 N N . LEU A 1 90 ? -4.810 3.061 15.000 1.00 85.69 90 LEU A N 1
ATOM 690 C CA . LEU A 1 90 ? -5.236 1.770 15.498 1.00 85.69 90 LEU A CA 1
ATOM 691 C C . LEU A 1 90 ? -4.004 0.959 15.882 1.00 85.69 90 LEU A C 1
ATOM 693 O O . LEU A 1 90 ? -3.003 0.961 15.175 1.00 85.69 90 LEU A O 1
ATOM 697 N N . GLY A 1 91 ? -4.073 0.261 17.005 1.00 82.00 91 GLY A N 1
ATOM 698 C CA . GLY A 1 91 ? -3.037 -0.680 17.415 1.00 82.00 91 GLY A CA 1
ATOM 699 C C . GLY A 1 91 ? -3.667 -1.959 17.927 1.00 82.00 91 GLY A C 1
ATOM 700 O O . GLY A 1 91 ? -4.721 -1.925 18.568 1.00 82.00 91 GLY A O 1
ATOM 701 N N . TRP A 1 92 ? -3.018 -3.081 17.642 1.00 79.31 92 TRP A N 1
ATOM 702 C CA . TRP A 1 92 ? -3.514 -4.408 17.983 1.00 79.31 92 TRP A CA 1
ATOM 703 C C . TRP A 1 92 ? -2.546 -5.060 18.950 1.00 79.31 92 TRP A C 1
ATOM 705 O O . TRP A 1 92 ? -1.368 -5.205 18.646 1.00 79.31 92 TRP A O 1
ATOM 715 N N . GLY A 1 93 ? -3.036 -5.472 20.111 1.00 75.69 93 GLY A N 1
ATOM 716 C CA . GLY A 1 93 ? -2.179 -6.042 21.134 1.00 75.69 93 GLY A CA 1
ATOM 717 C C . GLY A 1 93 ? -2.873 -7.088 21.980 1.00 75.69 93 GLY A C 1
ATOM 718 O O . GLY A 1 93 ? -4.064 -7.374 21.841 1.00 75.69 93 GLY A O 1
ATOM 719 N N . LEU A 1 94 ? -2.091 -7.649 22.895 1.00 73.94 94 LEU A N 1
ATOM 720 C CA . LEU A 1 94 ? -2.575 -8.563 23.916 1.00 73.94 94 LEU A CA 1
ATOM 721 C C . LEU A 1 94 ? -2.217 -8.003 25.288 1.00 73.94 94 LEU A C 1
ATOM 723 O O . LEU A 1 94 ? -1.044 -7.867 25.632 1.00 73.94 94 LEU A O 1
ATOM 727 N N . ASN A 1 95 ? -3.221 -7.700 26.098 1.00 71.75 95 ASN A N 1
ATOM 728 C CA . ASN A 1 95 ? -3.035 -7.438 27.510 1.00 71.75 95 ASN A CA 1
ATOM 729 C C . ASN A 1 95 ? -2.559 -8.718 28.213 1.00 71.75 95 ASN A C 1
ATOM 731 O O . ASN A 1 95 ? -3.179 -9.779 28.099 1.00 71.75 95 ASN A O 1
ATOM 735 N N . THR A 1 96 ? -1.447 -8.611 28.934 1.00 68.50 96 THR A N 1
ATOM 736 C CA . THR A 1 96 ? -0.842 -9.694 29.712 1.00 68.50 96 THR A CA 1
ATOM 737 C C . THR A 1 96 ? -0.521 -9.218 31.127 1.00 68.50 96 THR A C 1
ATOM 739 O O . THR A 1 96 ? -0.509 -8.022 31.408 1.00 68.50 96 THR A O 1
ATOM 742 N N . ALA A 1 97 ? -0.171 -10.143 32.027 1.00 65.94 97 ALA A N 1
ATOM 743 C CA . ALA A 1 97 ? 0.270 -9.803 33.385 1.00 65.94 97 ALA A CA 1
ATOM 744 C C . ALA A 1 97 ? 1.509 -8.878 33.436 1.00 65.94 97 ALA A C 1
ATOM 746 O O . ALA A 1 97 ? 1.762 -8.260 34.466 1.00 65.94 97 ALA A O 1
ATOM 747 N N . SER A 1 98 ? 2.273 -8.771 32.342 1.00 65.50 98 SER A N 1
ATOM 748 C CA . SER A 1 98 ? 3.437 -7.882 32.211 1.00 65.50 98 SER A CA 1
ATOM 749 C C . SER A 1 98 ? 3.125 -6.570 31.473 1.00 65.50 98 SER A C 1
ATOM 751 O O . SER A 1 98 ? 4.049 -5.827 31.156 1.00 65.50 98 SER A O 1
ATOM 753 N N . GLY A 1 99 ? 1.849 -6.289 31.185 1.00 67.38 99 GLY A N 1
ATOM 754 C CA . GLY A 1 99 ? 1.395 -5.157 30.374 1.00 67.38 99 GLY A CA 1
ATOM 755 C C . GLY A 1 99 ? 0.935 -5.572 28.974 1.00 67.38 99 GLY A C 1
ATOM 756 O O . GLY A 1 99 ? 0.782 -6.760 28.673 1.00 67.38 99 GLY A O 1
ATOM 757 N N . ILE A 1 100 ? 0.698 -4.583 28.112 1.00 65.75 100 ILE A N 1
ATOM 758 C CA . ILE A 1 100 ? 0.283 -4.807 26.722 1.00 65.75 100 ILE A CA 1
ATOM 759 C C . ILE A 1 100 ? 1.490 -5.333 25.934 1.00 65.75 100 ILE A C 1
ATOM 761 O O . ILE A 1 100 ? 2.468 -4.612 25.741 1.00 65.75 100 ILE A O 1
ATOM 765 N N . LYS A 1 101 ? 1.435 -6.594 25.497 1.00 61.28 101 LYS A N 1
ATOM 766 C CA . LYS A 1 101 ? 2.345 -7.154 24.490 1.00 61.28 101 LYS A CA 1
ATOM 767 C C . LYS A 1 101 ? 1.890 -6.727 23.101 1.00 61.28 101 LYS A C 1
ATOM 769 O O . LYS A 1 101 ? 0.686 -6.625 22.869 1.00 61.28 101 LYS A O 1
ATOM 774 N N . ASN A 1 102 ? 2.855 -6.541 22.199 1.00 60.09 102 ASN A N 1
ATOM 775 C CA . ASN A 1 102 ? 2.636 -5.975 20.866 1.00 60.09 102 ASN A CA 1
ATOM 776 C C . ASN A 1 102 ? 2.020 -4.572 21.007 1.00 60.09 102 ASN A C 1
ATOM 778 O O . ASN A 1 102 ? 0.885 -4.317 20.632 1.00 60.09 102 ASN A O 1
ATOM 782 N N . ASN A 1 103 ? 2.742 -3.689 21.697 1.00 55.44 103 ASN A N 1
ATOM 783 C CA . ASN A 1 103 ? 2.346 -2.302 21.926 1.00 55.44 103 ASN A CA 1
ATOM 784 C C . ASN A 1 103 ? 2.971 -1.360 20.864 1.00 55.44 103 ASN A C 1
ATOM 786 O O . ASN A 1 103 ? 3.797 -1.821 20.087 1.00 55.44 103 ASN A O 1
ATOM 790 N N . GLU A 1 104 ? 2.669 -0.049 20.856 1.00 51.47 104 GLU A N 1
ATOM 791 C CA . GLU A 1 104 ? 3.346 0.979 20.022 1.00 51.47 104 GLU A CA 1
ATOM 792 C C . GLU A 1 104 ? 4.878 0.867 20.108 1.00 51.47 104 GLU A C 1
ATOM 794 O O . GLU A 1 104 ? 5.563 0.883 19.094 1.00 51.47 104 GLU A O 1
ATOM 799 N N . ALA A 1 105 ? 5.420 0.650 21.313 1.00 43.75 105 ALA A N 1
ATOM 800 C CA . ALA A 1 105 ? 6.857 0.444 21.532 1.00 43.75 105 ALA A CA 1
ATOM 801 C C . ALA A 1 105 ? 7.394 -0.894 20.979 1.00 43.75 105 ALA A C 1
ATOM 803 O O . ALA A 1 105 ? 8.597 -1.130 20.975 1.00 43.75 105 ALA A O 1
ATOM 804 N N . SER A 1 106 ? 6.502 -1.792 20.566 1.00 44.00 106 SER A N 1
ATOM 805 C CA . SER A 1 106 ? 6.792 -3.096 19.965 1.00 44.00 106 SER A CA 1
ATOM 806 C C . SER A 1 106 ? 6.356 -3.169 18.495 1.00 44.00 106 SER A C 1
ATOM 808 O O . SER A 1 106 ? 6.320 -4.267 17.953 1.00 44.00 106 SER A O 1
ATOM 810 N N . GLY A 1 107 ? 6.002 -2.038 17.869 1.00 48.03 107 GLY A N 1
ATOM 811 C CA . GLY A 1 107 ? 5.730 -1.950 16.430 1.00 48.03 107 GLY A CA 1
ATOM 812 C C . GLY A 1 107 ? 4.317 -2.319 15.970 1.00 48.03 107 GLY A C 1
ATOM 813 O O . GLY A 1 107 ? 4.027 -2.160 14.796 1.00 48.03 107 GLY A O 1
ATOM 814 N N . ALA A 1 108 ? 3.401 -2.738 16.850 1.00 54.44 108 ALA A N 1
ATOM 815 C CA . ALA A 1 108 ? 2.069 -3.219 16.440 1.00 54.44 108 ALA A CA 1
ATOM 816 C C . ALA A 1 108 ? 1.032 -2.092 16.252 1.00 54.44 108 ALA A C 1
ATOM 818 O O . ALA A 1 108 ? -0.095 -2.141 16.763 1.00 54.44 108 ALA A O 1
ATOM 819 N N . VAL A 1 109 ? 1.443 -1.037 15.554 1.00 69.56 109 VAL A N 1
ATOM 820 C CA . VAL A 1 109 ? 0.573 0.067 15.144 1.00 69.56 109 VAL A CA 1
ATOM 821 C C . VAL A 1 109 ? 0.185 -0.195 13.699 1.00 69.56 109 VAL A C 1
ATOM 823 O O . VAL A 1 109 ? 1.026 -0.503 12.864 1.00 69.56 109 VAL A O 1
ATOM 826 N N . ALA A 1 110 ? -1.103 -0.109 13.409 1.00 81.00 110 ALA A N 1
ATOM 827 C CA . ALA A 1 110 ? -1.594 -0.169 12.048 1.00 81.00 110 ALA A CA 1
ATOM 828 C C . ALA A 1 110 ? -1.229 1.120 11.288 1.00 81.00 110 ALA A C 1
ATOM 830 O O . ALA A 1 110 ? -1.012 2.164 11.915 1.00 81.00 110 ALA A O 1
ATOM 831 N N . PRO A 1 111 ? -1.216 1.088 9.947 1.00 85.94 111 PRO A N 1
ATOM 832 C CA . PRO A 1 111 ? -1.119 2.301 9.149 1.00 85.94 111 PRO A CA 1
ATOM 833 C C . PRO A 1 111 ? -2.174 3.330 9.561 1.00 85.94 111 PRO A C 1
ATOM 835 O O . PRO A 1 111 ? -3.285 2.985 9.975 1.00 85.94 111 PRO A O 1
ATOM 838 N N . ALA A 1 112 ? -1.814 4.607 9.468 1.00 86.88 112 ALA A N 1
ATOM 839 C CA . ALA A 1 112 ? -2.696 5.670 9.919 1.00 86.88 112 ALA A CA 1
ATOM 840 C C . ALA A 1 112 ? -3.945 5.779 9.023 1.00 86.88 112 ALA A C 1
ATOM 842 O O . ALA A 1 112 ? -3.870 5.653 7.797 1.00 86.88 112 ALA A O 1
ATOM 843 N N . LEU A 1 113 ? -5.100 6.030 9.643 1.00 92.00 113 LEU A N 1
ATOM 844 C CA . LEU A 1 113 ? -6.383 6.204 8.958 1.00 92.00 113 LEU A CA 1
ATOM 845 C C . LEU A 1 113 ? -6.974 7.582 9.265 1.00 92.00 113 LEU A C 1
ATOM 847 O O . LEU A 1 113 ? -6.654 8.182 10.280 1.00 92.00 113 LEU A O 1
ATOM 851 N N . TRP A 1 114 ? -7.896 8.070 8.441 1.00 93.25 114 TRP A N 1
ATOM 852 C CA . TRP A 1 114 ? -8.591 9.342 8.644 1.00 93.25 114 TRP A CA 1
ATOM 853 C C . TRP A 1 114 ? -10.084 9.126 8.795 1.00 93.25 114 TRP A C 1
ATOM 855 O O . TRP A 1 114 ? -10.688 8.363 8.039 1.00 93.25 114 TRP A O 1
ATOM 865 N N . VAL A 1 115 ? -10.699 9.859 9.723 1.00 94.69 115 VAL A N 1
ATOM 866 C CA . VAL A 1 115 ? -12.157 9.928 9.846 1.00 94.69 115 VAL A CA 1
ATOM 867 C C . VAL A 1 115 ? -12.722 10.707 8.661 1.00 94.69 115 VAL A C 1
ATOM 869 O O . VAL A 1 115 ? -12.668 11.936 8.636 1.00 94.69 115 VAL A O 1
ATOM 872 N N . LEU A 1 116 ? -13.320 10.019 7.689 1.00 94.06 116 LEU A N 1
ATOM 873 C CA . LEU A 1 116 ? -14.015 10.699 6.590 1.00 94.06 116 LEU A CA 1
ATOM 874 C C . LEU A 1 116 ? -15.462 11.015 6.940 1.00 94.06 116 LEU A C 1
ATOM 876 O O . LEU A 1 116 ? -15.995 12.060 6.560 1.00 94.06 116 LEU A O 1
ATOM 880 N N . LYS A 1 117 ? -16.109 10.110 7.672 1.00 95.06 117 LYS A N 1
ATOM 881 C CA . LYS A 1 117 ? -17.514 10.244 8.030 1.00 95.06 117 LYS A CA 1
ATOM 882 C C . LYS A 1 117 ? -17.726 9.873 9.483 1.00 95.06 117 LYS A C 1
ATOM 884 O O . LYS A 1 117 ? -17.186 8.890 9.981 1.00 95.06 117 LYS A O 1
ATOM 889 N N . GLN A 1 118 ? -18.560 10.674 10.128 1.00 95.31 118 GLN A N 1
ATOM 890 C CA . GLN A 1 118 ? -19.058 10.459 11.472 1.00 95.31 118 GLN A CA 1
ATOM 891 C C . GLN A 1 118 ? -20.582 10.492 11.416 1.00 95.31 118 GLN A C 1
ATOM 893 O O . GLN A 1 118 ? -21.168 11.381 10.792 1.00 95.31 118 GLN A O 1
ATOM 898 N N . SER A 1 119 ? -21.228 9.526 12.057 1.00 94.12 119 SER A N 1
ATOM 899 C CA . SER A 1 119 ? -22.684 9.478 12.160 1.00 94.12 119 SER A CA 1
ATOM 900 C C . SER A 1 119 ? -23.114 8.889 13.488 1.00 94.12 119 SER A C 1
ATOM 902 O O . SER A 1 119 ? -22.549 7.892 13.930 1.00 94.12 119 SER A O 1
ATOM 904 N N . ASP A 1 120 ? -24.156 9.459 14.079 1.00 92.44 120 ASP A N 1
ATOM 905 C CA . ASP A 1 120 ? -24.782 8.893 15.264 1.00 92.44 120 ASP A CA 1
ATOM 906 C C . ASP A 1 120 ? -25.917 7.951 14.861 1.00 92.44 120 ASP A C 1
ATOM 908 O O . ASP A 1 120 ? -26.786 8.301 14.057 1.00 92.44 120 ASP A O 1
ATOM 912 N N . ILE A 1 121 ? -25.921 6.756 15.444 1.00 90.81 121 ILE A N 1
ATOM 913 C CA . ILE A 1 121 ? -26.989 5.770 15.299 1.00 90.81 121 ILE A CA 1
ATOM 914 C C . ILE A 1 121 ? -27.582 5.468 16.673 1.00 90.81 121 ILE A C 1
ATOM 916 O O . ILE A 1 121 ? -26.865 5.353 17.663 1.00 90.81 121 ILE A O 1
ATOM 920 N N . SER A 1 122 ? -2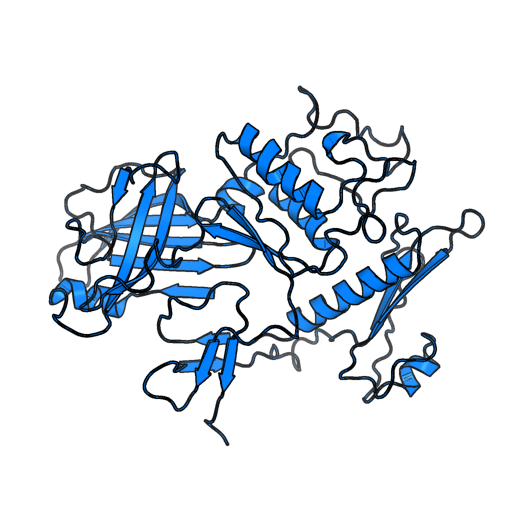8.901 5.325 16.744 1.00 86.88 122 SER A N 1
ATOM 921 C CA . SER A 1 122 ? -29.583 4.889 17.963 1.00 86.88 122 SER A CA 1
ATOM 922 C C . SER A 1 122 ? -30.251 3.546 17.733 1.00 86.88 122 SER A C 1
ATOM 924 O O . SER A 1 122 ? -31.011 3.403 16.773 1.00 86.88 122 SER A O 1
ATOM 926 N N . GLY A 1 123 ? -30.030 2.586 18.621 1.00 81.81 123 GLY A N 1
ATOM 927 C CA . GLY A 1 123 ? -30.667 1.282 18.517 1.00 81.81 123 GLY A CA 1
ATOM 928 C C . GLY A 1 123 ? -30.512 0.463 19.784 1.00 81.81 123 GLY A C 1
ATOM 929 O O . GLY A 1 123 ? -29.670 0.748 20.627 1.00 81.81 123 GLY A O 1
ATOM 930 N N . ALA A 1 124 ? -31.355 -0.552 19.920 1.00 74.06 124 ALA A N 1
ATOM 931 C CA . ALA A 1 124 ? -31.215 -1.571 20.944 1.00 74.06 124 ALA A CA 1
ATOM 932 C C . ALA A 1 124 ? -31.901 -2.865 20.496 1.00 74.06 124 ALA A C 1
ATOM 934 O O . ALA A 1 124 ? -32.851 -2.820 19.701 1.00 74.06 124 ALA A O 1
ATOM 935 N N . PRO A 1 125 ? -31.465 -4.028 21.010 1.00 73.56 125 PRO A N 1
ATOM 936 C CA . PRO A 1 125 ? -32.224 -5.261 20.889 1.00 73.56 125 PRO A CA 1
ATOM 937 C C . PRO A 1 125 ? -33.658 -5.074 21.398 1.00 73.56 125 PRO A C 1
ATOM 939 O O . PRO A 1 125 ? -33.922 -4.311 22.331 1.00 73.56 125 PRO A O 1
ATOM 942 N N . LYS A 1 126 ? -34.605 -5.798 20.795 1.00 71.38 126 LYS A N 1
ATOM 943 C CA . LYS A 1 126 ? -36.027 -5.705 21.148 1.00 71.38 126 LYS A CA 1
ATOM 944 C C . LYS A 1 126 ? -36.225 -5.907 22.658 1.00 71.38 126 LYS A C 1
ATOM 946 O O . LYS A 1 126 ? -35.964 -6.988 23.175 1.00 71.38 126 LYS A O 1
ATOM 951 N N . GLY A 1 127 ? -36.746 -4.881 23.335 1.00 75.69 127 GLY A N 1
ATOM 952 C CA . GLY A 1 127 ? -37.039 -4.909 24.773 1.00 75.69 127 GLY A CA 1
ATOM 953 C C . GLY A 1 127 ? -35.967 -4.288 25.677 1.00 75.69 127 GLY A C 1
ATOM 954 O O . GLY A 1 127 ? -36.169 -4.270 26.888 1.00 75.69 127 GLY A O 1
ATOM 955 N N . GLN A 1 128 ? -34.870 -3.761 25.124 1.00 78.94 128 GLN A N 1
ATOM 956 C CA . GLN A 1 128 ? -33.878 -2.980 25.869 1.00 78.94 128 GLN A CA 1
ATOM 957 C C . GLN A 1 128 ? -34.017 -1.472 25.607 1.00 78.94 128 GLN A C 1
ATOM 959 O O . GLN A 1 128 ? -34.708 -1.052 24.677 1.00 78.94 128 GLN A O 1
ATOM 964 N N . GLN A 1 129 ? -33.411 -0.651 26.472 1.00 79.12 129 GLN A N 1
ATOM 965 C CA . GLN A 1 129 ? -33.367 0.798 26.265 1.00 79.12 129 GLN A CA 1
ATOM 966 C C . GLN A 1 129 ? -32.491 1.120 25.057 1.00 79.12 129 GLN A C 1
ATOM 968 O O . GLN A 1 129 ? -31.426 0.534 24.913 1.00 79.12 129 GLN A O 1
ATOM 973 N N . ASN A 1 130 ? -32.941 2.057 24.219 1.00 81.88 130 ASN A N 1
ATOM 974 C CA . ASN A 1 130 ? -32.162 2.536 23.081 1.00 81.88 130 ASN A CA 1
ATOM 975 C C . ASN A 1 130 ? -30.818 3.086 23.557 1.00 81.88 130 ASN A C 1
ATOM 977 O O . ASN A 1 130 ? -30.783 4.000 24.382 1.00 81.88 130 ASN A O 1
ATOM 981 N N . GLU A 1 131 ? -29.742 2.574 22.977 1.00 85.25 131 GLU A N 1
ATOM 982 C CA . GLU A 1 131 ? -28.403 3.107 23.158 1.00 85.25 131 GLU A CA 1
ATOM 983 C C . GLU A 1 131 ? -28.048 4.003 21.969 1.00 85.25 131 GLU A C 1
ATOM 985 O O . GLU A 1 131 ? -28.485 3.774 20.837 1.00 85.25 131 GLU A O 1
ATOM 990 N N . LEU A 1 132 ? -27.294 5.064 22.242 1.00 88.94 132 LEU A N 1
ATOM 991 C CA . LEU A 1 132 ? -26.730 5.960 21.246 1.00 88.94 132 LEU A CA 1
ATOM 992 C C . LEU A 1 132 ? -25.280 5.555 20.996 1.00 88.94 132 LEU A C 1
ATOM 994 O O . LEU A 1 132 ? -24.465 5.538 21.922 1.00 88.94 132 LEU A O 1
ATOM 998 N N . TYR A 1 133 ? -24.955 5.301 19.737 1.00 90.62 133 TYR A N 1
ATOM 999 C CA . TYR A 1 133 ? -23.606 5.013 19.284 1.00 90.62 133 TYR A CA 1
ATOM 1000 C C . TYR A 1 133 ? -23.152 6.051 18.268 1.00 90.62 133 TYR A C 1
ATOM 1002 O O . TYR A 1 133 ? -23.950 6.551 17.477 1.00 90.62 133 TYR A O 1
ATOM 1010 N N . THR A 1 134 ? -21.853 6.319 18.254 1.00 93.62 134 THR A N 1
ATOM 1011 C CA . THR A 1 134 ? -21.201 7.105 17.208 1.00 93.62 134 THR A CA 1
ATOM 1012 C C . THR A 1 134 ? -20.374 6.162 16.343 1.00 93.62 134 THR A C 1
ATOM 1014 O O . THR A 1 134 ? -19.531 5.420 16.850 1.00 93.62 134 THR A O 1
ATOM 1017 N N . VAL A 1 135 ? -20.649 6.175 15.042 1.00 94.75 135 VAL A N 1
ATOM 1018 C CA . VAL A 1 135 ? -19.951 5.405 14.011 1.00 94.75 135 VAL A CA 1
ATOM 1019 C C . VAL A 1 135 ? -18.960 6.319 13.307 1.00 94.75 135 VAL A C 1
ATOM 1021 O O . VAL A 1 135 ? -19.339 7.405 12.858 1.00 94.75 135 VAL A O 1
ATOM 1024 N N . PHE A 1 136 ? -17.729 5.846 13.151 1.00 95.94 136 PHE A N 1
ATOM 1025 C CA . PHE A 1 136 ? -16.718 6.456 12.298 1.00 95.94 136 PHE A CA 1
ATOM 1026 C C . PHE A 1 136 ? -16.387 5.524 11.140 1.00 95.94 136 PHE A C 1
ATOM 1028 O O . PHE A 1 136 ? -16.060 4.358 11.359 1.00 95.94 136 PHE A O 1
ATOM 1035 N N . GLU A 1 137 ? -16.446 6.052 9.921 1.00 96.12 137 GLU A N 1
ATOM 1036 C CA . GLU A 1 137 ? -15.914 5.389 8.732 1.00 96.12 137 GLU A CA 1
ATOM 1037 C C . GLU A 1 137 ? -14.547 5.998 8.421 1.00 96.12 137 GLU A C 1
ATOM 1039 O O . GLU A 1 137 ? -14.412 7.218 8.247 1.00 96.12 137 GLU A O 1
ATOM 1044 N N . LEU A 1 138 ? -13.537 5.134 8.383 1.00 95.56 138 LEU A N 1
ATOM 1045 C CA . LEU A 1 138 ? -12.140 5.502 8.240 1.00 95.56 138 LEU A CA 1
ATOM 1046 C C . LEU A 1 138 ? -11.588 5.066 6.890 1.00 95.56 138 LEU A C 1
ATOM 1048 O O . LEU A 1 138 ? -11.926 3.978 6.416 1.00 95.56 138 LEU A O 1
ATOM 1052 N N . ARG A 1 139 ? -10.681 5.863 6.326 1.00 95.12 139 ARG A N 1
ATOM 1053 C CA . ARG A 1 139 ? -9.909 5.522 5.123 1.00 95.12 139 ARG A CA 1
ATOM 1054 C C . ARG A 1 139 ? -8.420 5.758 5.326 1.00 95.12 139 ARG A C 1
ATOM 1056 O O . ARG A 1 139 ? -8.050 6.706 6.010 1.00 95.12 139 ARG A O 1
ATOM 1063 N N . GLY A 1 140 ? -7.585 4.925 4.716 1.00 92.56 140 GLY A N 1
ATOM 1064 C CA . GLY A 1 140 ? -6.135 5.099 4.725 1.00 92.56 140 GLY A CA 1
ATOM 1065 C C . GLY A 1 140 ? -5.654 6.244 3.845 1.00 92.56 140 GLY A C 1
ATOM 1066 O O . GLY A 1 140 ? -6.423 6.860 3.098 1.00 92.56 140 GLY A O 1
ATOM 1067 N N . VAL A 1 141 ? -4.347 6.496 3.915 1.00 91.62 141 VAL A N 1
ATOM 1068 C CA . VAL A 1 141 ? -3.671 7.613 3.233 1.00 91.62 141 VAL A CA 1
ATOM 1069 C C . VAL A 1 141 ? -3.894 7.604 1.721 1.00 91.62 141 VAL A C 1
ATOM 1071 O O . VAL A 1 141 ? -4.060 8.667 1.127 1.00 91.62 141 VAL A O 1
ATOM 1074 N N . TRP A 1 142 ? -3.998 6.427 1.098 1.00 92.62 142 TRP A N 1
ATOM 1075 C CA . TRP A 1 142 ? -4.282 6.310 -0.331 1.00 92.62 142 TRP A CA 1
ATOM 1076 C C . TRP A 1 142 ? -5.574 7.016 -0.729 1.00 92.62 142 TRP A C 1
ATOM 1078 O O . TRP A 1 142 ? -5.585 7.813 -1.660 1.00 92.62 142 TRP A O 1
ATOM 1088 N N . GLN A 1 143 ? -6.665 6.776 -0.008 1.00 92.50 143 GLN A N 1
ATOM 1089 C CA . GLN A 1 143 ? -7.959 7.366 -0.343 1.00 92.50 143 GLN A CA 1
ATOM 1090 C C . GLN A 1 143 ? -8.169 8.740 0.276 1.00 92.50 143 GLN A C 1
ATOM 1092 O O . GLN A 1 143 ? -8.744 9.616 -0.365 1.00 92.50 143 GLN A O 1
ATOM 1097 N N . ALA A 1 144 ? -7.727 8.925 1.519 1.00 91.31 144 ALA A N 1
ATOM 1098 C CA . ALA A 1 144 ? -7.919 10.174 2.240 1.00 91.31 144 ALA A CA 1
ATOM 1099 C C . ALA A 1 144 ? -7.020 11.298 1.705 1.00 91.31 144 ALA A C 1
ATOM 1101 O O . ALA A 1 144 ? -7.402 12.466 1.775 1.00 91.31 144 ALA A O 1
ATOM 1102 N N . ILE A 1 145 ? -5.840 10.953 1.176 1.00 91.69 145 ILE A N 1
ATOM 1103 C CA . ILE A 1 145 ? -4.812 11.918 0.778 1.00 91.69 145 ILE A CA 1
ATOM 1104 C C . ILE A 1 145 ? -4.386 11.706 -0.673 1.00 91.69 145 ILE A C 1
ATOM 1106 O O . ILE A 1 145 ? -4.667 12.566 -1.502 1.00 91.69 145 ILE A O 1
ATOM 1110 N N . LEU A 1 146 ? -3.751 10.582 -1.017 1.00 92.94 146 LEU A N 1
ATOM 1111 C CA . LEU A 1 146 ? -3.085 10.430 -2.320 1.00 92.94 146 LEU A CA 1
ATOM 1112 C C . LEU A 1 146 ? -4.049 10.545 -3.507 1.00 92.94 146 LEU A C 1
ATOM 1114 O O . LEU A 1 146 ? -3.718 11.190 -4.496 1.00 92.94 146 LEU A O 1
ATOM 1118 N N . ASN A 1 147 ? -5.246 9.970 -3.398 1.00 91.44 147 ASN A N 1
ATOM 1119 C CA . ASN A 1 147 ? -6.288 10.016 -4.427 1.00 91.44 147 ASN A CA 1
ATOM 1120 C C . ASN A 1 147 ? -7.190 11.255 -4.324 1.00 91.44 147 ASN A C 1
ATOM 1122 O O . ASN A 1 147 ? -8.017 11.478 -5.202 1.00 91.44 147 ASN A O 1
ATOM 1126 N N . ALA A 1 148 ? -7.061 12.048 -3.261 1.00 89.06 148 ALA A N 1
ATOM 1127 C CA . ALA A 1 148 ? -7.830 13.276 -3.066 1.00 89.06 148 ALA A CA 1
ATOM 1128 C C . ALA A 1 148 ? -7.025 14.530 -3.440 1.00 89.06 148 ALA A C 1
ATOM 1130 O O . ALA A 1 148 ? -7.603 15.562 -3.784 1.00 89.06 148 ALA A O 1
ATOM 1131 N N . GLN A 1 149 ? -5.695 14.454 -3.360 1.00 88.94 149 GLN A N 1
ATOM 1132 C CA . GLN A 1 149 ? -4.801 15.562 -3.651 1.00 88.94 149 GLN A CA 1
ATOM 1133 C C . GLN A 1 149 ? -4.392 15.547 -5.127 1.00 88.94 149 GLN A C 1
ATOM 1135 O O . GLN A 1 149 ? -3.768 14.578 -5.572 1.00 88.94 149 GLN A O 1
ATOM 1140 N N . PRO A 1 150 ? -4.693 16.615 -5.889 1.00 86.88 150 PRO A N 1
ATOM 1141 C CA . PRO A 1 150 ? -4.126 16.766 -7.215 1.00 86.88 150 PRO A CA 1
ATOM 1142 C C . PRO A 1 150 ? -2.623 16.980 -7.073 1.00 86.88 150 PRO A C 1
ATOM 1144 O O . PRO A 1 150 ? -2.181 17.690 -6.162 1.00 86.88 150 PRO A O 1
ATOM 1147 N N . ILE A 1 151 ? -1.853 16.384 -7.969 1.00 83.19 151 ILE A N 1
ATOM 1148 C CA . ILE A 1 151 ? -0.406 16.563 -7.992 1.00 83.19 151 ILE A CA 1
ATOM 1149 C C . ILE A 1 151 ? -0.057 17.966 -8.516 1.00 83.19 151 ILE A C 1
ATOM 1151 O O . ILE A 1 151 ? -0.702 18.494 -9.425 1.00 83.19 151 ILE A O 1
ATOM 1155 N N . ARG A 1 152 ? 0.918 18.616 -7.868 1.00 78.00 152 ARG A N 1
ATOM 1156 C CA . ARG A 1 152 ? 1.296 20.017 -8.109 1.00 78.00 152 ARG A CA 1
ATOM 1157 C C . ARG A 1 152 ? 2.792 20.135 -8.380 1.00 78.00 152 ARG A C 1
ATOM 1159 O O . ARG A 1 152 ? 3.529 20.674 -7.561 1.00 78.00 152 ARG A O 1
ATOM 1166 N N . LEU A 1 153 ? 3.230 19.637 -9.533 1.00 74.81 153 LEU A N 1
ATOM 1167 C CA . LEU A 1 153 ? 4.610 19.811 -9.994 1.00 74.81 153 LEU A CA 1
ATOM 1168 C C . LEU A 1 153 ? 4.732 21.018 -10.938 1.00 74.81 153 LEU A C 1
ATOM 1170 O O . LEU A 1 153 ? 3.846 21.290 -11.755 1.00 74.81 153 LEU A O 1
ATOM 1174 N N . GLY A 1 154 ? 5.838 21.754 -10.818 1.00 65.94 154 GLY A N 1
ATOM 1175 C CA . GLY A 1 154 ? 6.120 22.960 -11.601 1.00 65.94 154 GLY A CA 1
ATOM 1176 C C . GLY A 1 154 ? 5.531 24.261 -11.030 1.00 65.94 154 GLY A C 1
ATOM 1177 O O . GLY A 1 154 ? 5.139 24.351 -9.867 1.00 65.94 154 GLY A O 1
ATOM 1178 N N . ALA A 1 155 ? 5.501 25.314 -11.854 1.00 59.78 155 ALA A N 1
ATOM 1179 C CA . ALA A 1 155 ? 5.188 26.678 -11.419 1.00 59.78 155 ALA A CA 1
ATOM 1180 C C . ALA A 1 155 ? 3.705 27.063 -11.582 1.00 59.78 155 ALA A C 1
ATOM 1182 O O . ALA A 1 155 ? 3.069 26.784 -12.594 1.00 59.78 155 ALA A O 1
ATOM 1183 N N . THR A 1 156 ? 3.158 27.808 -10.620 1.00 56.25 156 THR A N 1
ATOM 1184 C CA . THR A 1 156 ? 1.820 28.420 -10.736 1.00 56.25 156 THR A CA 1
ATOM 1185 C C . THR A 1 156 ? 1.760 29.463 -11.870 1.00 56.25 156 THR A C 1
ATOM 1187 O O . THR A 1 156 ? 2.771 30.102 -12.162 1.00 56.25 156 THR A O 1
ATOM 1190 N N . PRO A 1 157 ? 0.597 29.700 -12.519 1.00 55.81 157 PRO A N 1
ATOM 1191 C CA . PRO A 1 157 ? -0.731 29.112 -12.283 1.00 55.81 157 PRO A CA 1
ATOM 1192 C C . PRO A 1 157 ? -0.959 27.780 -13.012 1.00 55.81 157 PRO A C 1
ATOM 1194 O O . PRO A 1 157 ? -2.000 27.154 -12.833 1.00 55.81 157 PRO A O 1
ATOM 1197 N N . TYR A 1 158 ? 0.005 27.357 -13.822 1.00 55.38 158 TYR A N 1
ATOM 1198 C CA . TYR A 1 158 ? -0.051 26.132 -14.597 1.00 55.38 158 TYR A CA 1
ATOM 1199 C C . TYR A 1 158 ? 0.900 25.122 -13.968 1.00 55.38 158 TYR A C 1
ATOM 1201 O O . TYR A 1 158 ? 2.025 24.946 -14.446 1.00 55.38 158 TYR A O 1
ATOM 1209 N N . PHE A 1 159 ? 0.443 24.470 -12.896 1.00 56.34 159 PHE A N 1
ATOM 1210 C CA . PHE A 1 159 ? 1.029 23.189 -12.509 1.00 56.34 159 PHE A CA 1
ATOM 1211 C C . PHE A 1 159 ? 1.009 22.331 -13.787 1.00 56.34 159 PHE A C 1
ATOM 1213 O O . PHE A 1 159 ? -0.067 22.095 -14.333 1.00 56.34 159 PHE A O 1
ATOM 1220 N N . TRP A 1 160 ? 2.189 22.045 -14.343 1.00 59.72 160 TRP A N 1
ATOM 1221 C CA . TRP A 1 160 ? 2.404 21.572 -15.723 1.00 59.72 160 TRP A CA 1
ATOM 1222 C C . TRP A 1 160 ? 1.963 22.479 -16.897 1.00 59.72 160 TRP A C 1
ATOM 1224 O O . TRP A 1 160 ? 1.114 22.106 -17.700 1.00 59.72 160 TRP A O 1
ATOM 1234 N N . SER A 1 161 ? 2.616 23.631 -17.109 1.00 42.47 161 SER A N 1
ATOM 1235 C CA . SER A 1 161 ? 2.463 24.427 -18.358 1.00 42.47 161 SER A CA 1
ATOM 1236 C C . SER A 1 161 ? 3.264 23.933 -19.568 1.00 42.47 161 SER A C 1
ATOM 1238 O O . SER A 1 161 ? 3.050 24.447 -20.663 1.00 42.47 161 SER A O 1
ATOM 1240 N N . ASN A 1 162 ? 4.178 22.971 -19.409 1.00 41.44 162 ASN A N 1
ATOM 1241 C CA . ASN A 1 162 ? 5.106 22.606 -20.488 1.00 41.44 162 ASN A CA 1
ATOM 1242 C C . ASN A 1 162 ? 4.831 21.250 -21.148 1.00 41.44 162 ASN A C 1
ATOM 1244 O O . ASN A 1 162 ? 5.537 20.895 -22.084 1.00 41.44 162 ASN A O 1
ATOM 1248 N N . ILE A 1 163 ? 3.773 20.533 -20.761 1.00 46.69 163 ILE A N 1
ATOM 1249 C CA . ILE A 1 163 ? 3.211 19.475 -21.615 1.00 46.69 163 ILE A CA 1
ATOM 1250 C C . ILE A 1 163 ? 2.211 20.169 -22.551 1.00 46.69 163 ILE A C 1
ATOM 1252 O O . ILE A 1 163 ? 1.000 20.123 -22.356 1.00 46.69 163 ILE A O 1
ATOM 1256 N N . SER A 1 164 ? 2.729 20.960 -23.495 1.00 40.09 164 SER A N 1
ATOM 1257 C CA . SER A 1 164 ? 1.884 21.588 -24.511 1.00 40.09 164 SER A CA 1
ATOM 1258 C C . SER A 1 164 ? 1.516 20.549 -25.575 1.00 40.09 164 SER A C 1
ATOM 1260 O O . SER A 1 164 ? 2.388 19.780 -25.985 1.00 40.09 164 SER A O 1
ATOM 1262 N N . PRO A 1 165 ? 0.267 20.546 -26.068 1.00 39.12 165 PRO A N 1
ATOM 1263 C CA . PRO A 1 165 ? -0.231 19.573 -27.029 1.00 39.12 165 PRO A CA 1
ATOM 1264 C C . PRO A 1 165 ? 0.552 19.666 -28.341 1.00 39.12 165 PRO A C 1
ATOM 1266 O O . PRO A 1 165 ? 0.680 20.752 -28.907 1.00 39.12 165 PRO A O 1
ATOM 1269 N N . ALA A 1 166 ? 1.033 18.528 -28.840 1.00 40.25 166 ALA A N 1
ATOM 1270 C CA . ALA A 1 166 ? 1.384 18.275 -30.242 1.00 40.25 166 ALA A CA 1
ATOM 1271 C C . ALA A 1 166 ? 2.435 19.178 -30.944 1.00 40.25 166 ALA A C 1
ATOM 1273 O O . ALA A 1 166 ? 2.729 18.935 -32.112 1.00 40.25 166 ALA A O 1
ATOM 1274 N N . PHE A 1 167 ? 3.017 20.202 -30.304 1.00 39.44 167 PHE A N 1
ATOM 1275 C CA . PHE A 1 167 ? 3.926 21.155 -30.979 1.00 39.44 167 PHE A CA 1
ATOM 1276 C C . PHE A 1 167 ? 5.398 21.095 -30.542 1.00 39.44 167 PHE A C 1
ATOM 1278 O O . PHE A 1 167 ? 6.261 21.633 -31.236 1.00 39.44 167 PHE A O 1
ATOM 1285 N N . LEU A 1 168 ? 5.703 20.421 -29.434 1.00 43.50 168 LEU A N 1
ATOM 1286 C CA . LEU A 1 168 ? 7.056 20.028 -29.037 1.00 43.50 168 LEU A CA 1
ATOM 1287 C C . LEU A 1 168 ? 6.986 18.514 -28.839 1.00 43.50 168 LEU A C 1
ATOM 1289 O O . LEU A 1 168 ? 6.267 18.096 -27.945 1.00 43.50 168 LEU A O 1
ATOM 1293 N N . GLY A 1 169 ? 7.626 17.746 -29.727 1.00 44.47 169 GLY A N 1
ATOM 1294 C CA . GLY A 1 169 ? 7.608 16.275 -29.829 1.00 44.47 169 GLY A CA 1
ATOM 1295 C C . GLY A 1 169 ? 7.005 15.499 -28.651 1.00 44.47 169 GLY A C 1
ATOM 1296 O O . GLY A 1 169 ? 7.461 15.626 -27.516 1.00 44.47 169 GLY A O 1
ATOM 1297 N N . GLU A 1 170 ? 5.995 14.680 -28.948 1.00 52.41 170 GLU A N 1
ATOM 1298 C CA . GLU A 1 170 ? 5.392 13.717 -28.022 1.00 52.41 170 GLU A CA 1
ATOM 1299 C C . GLU A 1 170 ? 6.483 12.951 -27.240 1.00 52.41 170 GLU A C 1
ATOM 1301 O O . GLU A 1 170 ? 7.419 12.409 -27.829 1.00 52.41 170 GLU A O 1
ATOM 1306 N N . GLY A 1 171 ? 6.387 12.935 -25.905 1.00 54.56 171 GLY A N 1
ATOM 1307 C CA . GLY A 1 171 ? 7.228 12.086 -25.054 1.00 54.56 171 GLY A CA 1
ATOM 1308 C C . GLY A 1 171 ? 8.513 12.691 -24.470 1.00 54.56 171 GLY A C 1
ATOM 1309 O O . GLY A 1 171 ? 9.340 11.923 -23.997 1.00 54.56 171 GLY A O 1
ATOM 1310 N N . VAL A 1 172 ? 8.718 14.013 -24.441 1.00 57.75 172 VAL A N 1
ATOM 1311 C CA . VAL A 1 172 ? 9.908 14.612 -23.785 1.00 57.75 172 VAL A CA 1
ATOM 1312 C C . VAL A 1 172 ? 9.625 14.998 -22.324 1.00 57.75 172 VAL A C 1
ATOM 1314 O O . VAL A 1 172 ? 8.607 15.625 -22.023 1.00 57.75 172 VAL A O 1
ATOM 1317 N N . ASN A 1 173 ? 10.541 14.665 -21.403 1.00 64.88 173 ASN A N 1
ATOM 1318 C CA . ASN A 1 173 ? 10.436 15.056 -19.996 1.00 64.88 173 ASN A CA 1
ATOM 1319 C C . ASN A 1 173 ? 10.549 16.582 -19.810 1.00 64.88 173 ASN A C 1
ATOM 1321 O O . ASN A 1 173 ? 11.582 17.180 -20.105 1.00 64.88 173 ASN A O 1
ATOM 1325 N N . ASN A 1 174 ? 9.518 17.191 -19.223 1.00 63.50 174 ASN A N 1
ATOM 1326 C CA . ASN A 1 174 ? 9.477 18.616 -18.878 1.00 63.50 174 ASN A CA 1
ATOM 1327 C C . ASN A 1 174 ? 9.343 18.866 -17.366 1.00 63.50 174 ASN A C 1
ATOM 1329 O O . ASN A 1 174 ? 8.903 19.944 -16.962 1.00 63.50 174 ASN A O 1
ATOM 1333 N N . ILE A 1 175 ? 9.694 17.878 -16.538 1.00 73.88 175 ILE A N 1
ATOM 1334 C CA . ILE A 1 175 ? 9.683 17.951 -15.073 1.00 73.88 175 ILE A CA 1
ATOM 1335 C C . ILE A 1 175 ? 11.140 17.888 -14.586 1.00 73.88 175 ILE A C 1
ATOM 1337 O O . ILE A 1 175 ? 11.669 16.793 -14.369 1.00 73.88 175 ILE A O 1
ATOM 1341 N N . PRO A 1 176 ? 11.827 19.040 -14.441 1.00 77.50 176 PRO A N 1
ATOM 1342 C CA . PRO A 1 176 ? 13.233 19.078 -14.042 1.00 77.50 176 PRO A CA 1
ATOM 1343 C C . PRO A 1 176 ? 13.498 18.375 -12.711 1.00 77.50 176 PRO A C 1
ATOM 1345 O O . PRO A 1 176 ? 14.556 17.784 -12.525 1.00 77.50 176 PRO A O 1
ATOM 1348 N N . GLU A 1 177 ? 12.532 18.418 -11.795 1.00 83.75 177 GLU A N 1
ATOM 1349 C CA . GLU A 1 177 ? 12.645 17.829 -10.465 1.00 83.75 177 GLU A CA 1
ATOM 1350 C C . GLU A 1 177 ? 12.651 16.297 -10.493 1.00 83.75 177 GLU A C 1
ATOM 1352 O O . GLU A 1 177 ? 13.192 15.684 -9.578 1.00 83.75 177 GLU A O 1
ATOM 1357 N N . LEU A 1 178 ? 12.104 15.679 -11.547 1.00 86.31 178 LEU A N 1
ATOM 1358 C CA . LEU A 1 178 ? 12.073 14.224 -11.734 1.00 86.31 178 LEU A CA 1
ATOM 1359 C C . LEU A 1 178 ? 13.096 13.717 -12.759 1.00 86.31 178 LEU A C 1
ATOM 1361 O O . LEU A 1 178 ? 13.228 12.514 -12.959 1.00 86.31 178 LEU A O 1
ATOM 1365 N N . ALA A 1 179 ? 13.823 14.620 -13.411 1.00 85.88 179 ALA A N 1
ATOM 1366 C CA . ALA A 1 179 ? 14.724 14.290 -14.502 1.00 85.88 179 ALA A CA 1
ATOM 1367 C C . ALA A 1 179 ? 15.866 13.349 -14.085 1.00 85.88 179 ALA A C 1
ATOM 1369 O O . ALA A 1 179 ? 16.593 13.634 -13.133 1.00 85.88 179 ALA A O 1
ATOM 1370 N N . ASN A 1 180 ? 16.043 12.260 -14.847 1.00 86.19 180 ASN A N 1
ATOM 1371 C CA . ASN A 1 180 ? 17.056 11.215 -14.639 1.00 86.19 180 ASN A CA 1
ATOM 1372 C C . ASN A 1 180 ? 17.090 10.638 -13.217 1.00 86.19 180 ASN A C 1
ATOM 1374 O O . ASN A 1 180 ? 18.152 10.255 -12.727 1.00 86.19 180 ASN A O 1
ATOM 1378 N N . LYS A 1 181 ? 15.930 10.584 -12.566 1.00 89.88 181 LYS A N 1
ATOM 1379 C CA . LYS A 1 181 ? 15.755 9.933 -11.272 1.00 89.88 181 LYS A CA 1
ATOM 1380 C C . LYS A 1 181 ? 15.303 8.495 -11.445 1.00 89.88 181 LYS A C 1
ATOM 1382 O O . LYS A 1 181 ? 14.526 8.193 -12.354 1.00 89.88 181 LYS A O 1
ATOM 1387 N N . THR A 1 182 ? 15.781 7.610 -10.575 1.00 92.00 182 THR A N 1
ATOM 1388 C CA . THR A 1 182 ? 15.241 6.249 -10.481 1.00 92.00 182 THR A CA 1
ATOM 1389 C C . THR A 1 182 ? 13.774 6.305 -10.052 1.00 92.00 182 THR A C 1
ATOM 1391 O O . THR A 1 182 ? 13.290 7.327 -9.556 1.00 92.00 182 THR A O 1
ATOM 1394 N N . VAL A 1 183 ? 13.039 5.200 -10.207 1.00 91.19 183 VAL A N 1
ATOM 1395 C CA . VAL A 1 183 ? 11.651 5.135 -9.723 1.00 91.19 183 VAL A CA 1
ATOM 1396 C C . VAL A 1 183 ? 11.591 5.435 -8.221 1.00 91.19 183 VAL A C 1
ATOM 1398 O O . VAL A 1 183 ? 10.721 6.191 -7.795 1.00 91.19 183 VAL A O 1
ATOM 1401 N N . PHE A 1 184 ? 12.537 4.916 -7.431 1.00 93.88 184 PHE A N 1
ATOM 1402 C CA . PHE A 1 184 ? 12.630 5.202 -5.999 1.00 93.88 184 PHE A CA 1
ATOM 1403 C C . PHE A 1 184 ? 12.819 6.698 -5.712 1.00 93.88 184 PHE A C 1
ATOM 1405 O O . PHE A 1 184 ? 12.050 7.273 -4.948 1.00 93.88 184 PHE A O 1
ATOM 1412 N N . GLU A 1 185 ? 13.778 7.347 -6.372 1.00 94.12 185 GLU A N 1
ATOM 1413 C CA . GLU A 1 185 ? 14.051 8.778 -6.188 1.00 94.12 185 GLU A CA 1
ATOM 1414 C C . GLU A 1 185 ? 12.870 9.661 -6.632 1.00 94.12 185 GLU A C 1
ATOM 1416 O O . GLU A 1 185 ? 12.623 10.722 -6.053 1.00 94.12 185 GLU A O 1
ATOM 1421 N N . CYS A 1 186 ? 12.111 9.241 -7.652 1.00 92.44 186 CYS A N 1
ATOM 1422 C CA . CYS A 1 186 ? 10.862 9.908 -8.017 1.00 92.44 186 CYS A CA 1
ATOM 1423 C C . CYS A 1 186 ? 9.812 9.783 -6.906 1.00 92.44 186 CYS A C 1
ATOM 1425 O O . CYS A 1 186 ? 9.165 10.774 -6.569 1.00 92.44 186 CYS A O 1
ATOM 1427 N N . LEU A 1 187 ? 9.630 8.585 -6.340 1.00 94.56 187 LEU A N 1
ATOM 1428 C CA . LEU A 1 187 ? 8.681 8.345 -5.249 1.00 94.56 187 LEU A CA 1
ATOM 1429 C C . LEU A 1 187 ? 9.053 9.135 -3.990 1.00 94.56 187 LEU A C 1
ATOM 1431 O O . LEU A 1 187 ? 8.177 9.766 -3.402 1.00 94.56 187 LEU A O 1
ATOM 1435 N N . GLU A 1 188 ? 10.334 9.146 -3.623 1.00 95.06 188 GLU A N 1
ATOM 1436 C CA . GLU A 1 188 ? 10.871 9.918 -2.498 1.00 95.06 188 GLU A CA 1
ATOM 1437 C C . GLU A 1 188 ? 10.543 11.406 -2.663 1.00 95.06 188 GLU A C 1
ATOM 1439 O O . GLU A 1 188 ? 9.923 12.013 -1.792 1.00 95.06 188 GLU A O 1
ATOM 1444 N N . TYR A 1 189 ? 10.841 11.986 -3.830 1.00 94.12 189 TYR A N 1
ATOM 1445 C CA . TYR A 1 189 ? 10.524 13.388 -4.102 1.00 94.12 189 TYR A CA 1
ATOM 1446 C C . TYR A 1 189 ? 9.016 13.684 -4.017 1.00 94.12 189 TYR A C 1
ATOM 1448 O O . TYR A 1 189 ? 8.596 14.681 -3.421 1.00 94.12 189 TYR A O 1
ATOM 1456 N N . LEU A 1 190 ? 8.176 12.822 -4.596 1.00 93.25 190 LEU A N 1
ATOM 1457 C CA . LEU A 1 190 ? 6.723 13.006 -4.583 1.00 93.25 190 LEU A CA 1
ATOM 1458 C C . LEU A 1 190 ? 6.139 12.949 -3.171 1.00 93.25 190 LEU A C 1
ATOM 1460 O O . LEU A 1 190 ? 5.283 13.768 -2.841 1.00 93.25 190 LEU A O 1
ATOM 1464 N N . ILE A 1 191 ? 6.575 11.980 -2.368 1.00 94.38 191 ILE A N 1
ATOM 1465 C CA . ILE A 1 191 ? 6.036 11.708 -1.034 1.00 94.38 191 ILE A CA 1
ATOM 1466 C C . ILE A 1 191 ? 6.621 12.688 -0.020 1.00 94.38 191 ILE A C 1
ATOM 1468 O O . ILE A 1 191 ? 5.872 13.395 0.650 1.00 94.38 191 ILE A O 1
ATOM 1472 N N . GLU A 1 192 ? 7.945 12.762 0.082 1.00 94.75 192 GLU A N 1
ATOM 1473 C CA . GLU A 1 192 ? 8.602 13.493 1.163 1.00 94.75 192 GLU A CA 1
ATOM 1474 C C . GLU A 1 192 ? 8.633 14.997 0.924 1.00 94.75 192 GLU A C 1
ATOM 1476 O O . GLU A 1 192 ? 8.527 15.770 1.876 1.00 94.75 192 GLU A O 1
ATOM 1481 N N . THR A 1 193 ? 8.752 15.424 -0.337 1.00 92.75 193 THR A N 1
ATOM 1482 C CA . THR A 1 193 ? 8.832 16.847 -0.687 1.00 92.75 193 THR A CA 1
ATOM 1483 C C . THR A 1 193 ? 7.471 17.373 -1.124 1.00 92.75 193 THR A C 1
ATOM 1485 O O . THR A 1 193 ? 6.840 18.149 -0.410 1.00 92.75 193 THR A O 1
ATOM 1488 N N . SER A 1 194 ? 6.981 16.932 -2.284 1.00 91.38 194 SER A N 1
ATOM 1489 C CA . SER A 1 194 ? 5.838 17.576 -2.942 1.00 91.38 194 SER A CA 1
ATOM 1490 C C . SER A 1 194 ? 4.529 17.415 -2.154 1.00 91.38 194 SER A C 1
ATOM 1492 O O . SER A 1 194 ? 3.830 18.398 -1.880 1.00 91.38 194 SER A O 1
ATOM 1494 N N . LEU A 1 195 ? 4.214 16.195 -1.711 1.00 92.06 195 LEU A N 1
ATOM 1495 C CA . LEU A 1 195 ? 3.014 15.917 -0.925 1.00 92.06 195 LEU A CA 1
ATOM 1496 C C . LEU A 1 195 ? 3.080 16.554 0.470 1.00 92.06 195 LEU A C 1
ATOM 1498 O O . LEU A 1 195 ? 2.079 17.115 0.936 1.00 92.06 195 LEU A O 1
ATOM 1502 N N . SER A 1 196 ? 4.243 16.498 1.125 1.00 91.62 196 SER A N 1
ATOM 1503 C CA . SER A 1 196 ? 4.440 17.110 2.442 1.00 91.62 196 SER A CA 1
ATOM 1504 C C . SER A 1 196 ? 4.257 18.625 2.405 1.00 91.62 196 SER A C 1
ATOM 1506 O O . SER A 1 196 ? 3.519 19.176 3.221 1.00 91.62 196 SER A O 1
ATOM 1508 N N . GLU A 1 197 ? 4.841 19.312 1.418 1.00 90.31 197 GLU A N 1
ATOM 1509 C CA . GLU A 1 197 ? 4.655 20.755 1.224 1.00 90.31 197 GLU A CA 1
ATOM 1510 C C . GLU A 1 197 ? 3.187 21.115 0.959 1.00 90.31 197 GLU A C 1
ATOM 1512 O O . GLU A 1 197 ? 2.675 22.105 1.487 1.00 90.31 197 GLU A O 1
ATOM 1517 N N . GLN A 1 198 ? 2.487 20.303 0.163 1.00 89.00 198 GLN A N 1
ATOM 1518 C CA . GLN A 1 198 ? 1.098 20.563 -0.208 1.00 89.00 198 GLN A CA 1
ATOM 1519 C C . GLN A 1 198 ? 0.114 20.373 0.951 1.00 89.00 198 GLN A C 1
ATOM 1521 O O . GLN A 1 198 ? -0.874 21.105 1.048 1.00 89.00 198 GLN A O 1
ATOM 1526 N N . THR A 1 199 ? 0.342 19.373 1.798 1.00 88.38 199 THR A N 1
ATOM 1527 C CA . THR A 1 199 ? -0.569 19.013 2.896 1.00 88.38 199 THR A CA 1
ATOM 1528 C C . THR A 1 199 ? -0.176 19.638 4.233 1.00 88.38 199 THR A C 1
ATOM 1530 O O . THR A 1 199 ? -1.025 19.767 5.114 1.00 88.38 199 THR A O 1
ATOM 1533 N N . GLY A 1 200 ? 1.093 20.024 4.394 1.00 88.44 200 GLY A N 1
ATOM 1534 C CA . GLY A 1 200 ? 1.677 20.441 5.667 1.00 88.44 200 GLY A CA 1
ATOM 1535 C C . GLY A 1 200 ? 1.951 19.286 6.640 1.00 88.44 200 GLY A C 1
ATOM 1536 O O . GLY A 1 200 ? 2.229 19.546 7.810 1.00 88.44 200 GLY A O 1
ATOM 1537 N N . LEU A 1 201 ? 1.850 18.031 6.189 1.00 87.25 201 LEU A N 1
ATOM 1538 C CA . LEU A 1 201 ? 2.144 16.830 6.975 1.00 87.25 201 LEU A CA 1
ATOM 1539 C C . LEU A 1 201 ? 3.502 16.259 6.554 1.00 87.25 201 LEU A C 1
ATOM 1541 O O . LEU A 1 201 ? 3.802 16.236 5.370 1.00 87.25 201 LEU A O 1
ATOM 1545 N N . GLY A 1 202 ? 4.320 15.789 7.497 1.00 89.62 202 GLY A N 1
ATOM 1546 C CA . GLY A 1 202 ? 5.597 15.144 7.170 1.00 89.62 202 GLY A CA 1
ATOM 1547 C C . GLY A 1 202 ? 5.389 13.686 6.774 1.00 89.62 202 GLY A C 1
ATOM 1548 O O . GLY A 1 202 ? 5.159 12.860 7.655 1.00 89.62 202 GLY A O 1
ATOM 1549 N N . PHE A 1 203 ? 5.447 13.388 5.477 1.00 91.81 203 PHE A N 1
ATOM 1550 C CA . PHE A 1 203 ? 5.492 12.018 4.966 1.00 91.81 203 PHE A CA 1
ATOM 1551 C C . PHE A 1 203 ? 6.934 11.580 4.740 1.00 91.81 203 PHE A C 1
ATOM 1553 O O . PHE A 1 203 ? 7.782 12.400 4.389 1.00 91.81 203 PHE A O 1
ATOM 1560 N N . TYR A 1 204 ? 7.181 10.283 4.899 1.00 93.00 204 TYR A N 1
ATOM 1561 C CA . TYR A 1 204 ? 8.512 9.694 4.759 1.00 93.00 204 TYR A CA 1
ATOM 1562 C C . TYR A 1 204 ? 8.452 8.437 3.901 1.00 93.00 204 TYR A C 1
ATOM 1564 O O . TYR A 1 204 ? 7.469 7.697 3.957 1.00 93.00 204 TYR A O 1
ATOM 1572 N N . LEU A 1 205 ? 9.497 8.173 3.131 1.00 94.06 205 LEU A N 1
ATOM 1573 C CA . LEU A 1 205 ? 9.715 6.930 2.412 1.00 94.06 205 LEU A CA 1
ATOM 1574 C C . LEU A 1 205 ? 10.934 6.238 3.026 1.00 94.06 205 LEU A C 1
ATOM 1576 O O . LEU A 1 205 ? 12.042 6.764 3.001 1.00 94.06 205 LEU A O 1
ATOM 1580 N N . ASP A 1 206 ? 10.732 5.048 3.587 1.00 92.00 206 ASP A N 1
ATOM 1581 C CA . ASP A 1 206 ? 11.830 4.248 4.117 1.00 92.00 206 ASP A CA 1
ATOM 1582 C C . ASP A 1 206 ? 12.877 4.008 3.026 1.00 92.00 206 ASP A C 1
ATOM 1584 O O . ASP A 1 206 ? 12.548 3.671 1.882 1.00 92.00 206 ASP A O 1
ATOM 1588 N N . ALA A 1 207 ? 14.149 4.125 3.413 1.00 87.81 207 ALA A N 1
ATOM 1589 C CA . ALA A 1 207 ? 15.256 3.755 2.549 1.00 87.81 207 ALA A CA 1
ATOM 1590 C C . ALA A 1 207 ? 15.067 2.321 2.037 1.00 87.81 207 ALA A C 1
ATOM 1592 O O . ALA A 1 207 ? 14.630 1.434 2.781 1.00 87.81 207 ALA A O 1
ATOM 1593 N N . LEU A 1 208 ? 15.440 2.089 0.777 1.00 84.62 208 LEU A N 1
ATOM 1594 C CA . LEU A 1 208 ? 15.516 0.735 0.242 1.00 84.62 208 LEU A CA 1
ATOM 1595 C C . LEU A 1 208 ? 16.437 -0.088 1.146 1.00 84.62 208 LEU A C 1
ATOM 1597 O O . LEU A 1 208 ? 17.608 0.244 1.333 1.00 84.62 208 LEU A O 1
ATOM 1601 N N . GLY A 1 209 ? 15.873 -1.126 1.759 1.00 75.50 209 GLY A N 1
ATOM 1602 C CA . GLY A 1 209 ? 16.655 -2.109 2.494 1.00 75.50 209 GLY A CA 1
ATOM 1603 C C . GLY A 1 209 ? 17.406 -3.031 1.534 1.00 75.50 209 GLY A C 1
ATOM 1604 O O . GLY A 1 209 ? 17.587 -2.734 0.357 1.00 75.50 209 GLY A O 1
ATOM 1605 N N . ASP A 1 210 ? 17.753 -4.221 2.013 1.00 70.25 210 ASP A N 1
ATOM 1606 C CA . ASP A 1 210 ? 18.389 -5.260 1.186 1.00 70.25 210 ASP A CA 1
ATOM 1607 C C . ASP A 1 210 ? 17.424 -5.888 0.151 1.00 70.25 210 ASP A C 1
ATOM 1609 O O . ASP A 1 210 ? 17.806 -6.761 -0.630 1.00 70.25 210 ASP A O 1
ATOM 1613 N N . GLN A 1 211 ? 16.158 -5.463 0.156 1.00 66.19 211 GLN A N 1
ATOM 1614 C CA . GLN A 1 211 ? 15.106 -5.912 -0.748 1.00 66.19 211 GLN A CA 1
ATOM 1615 C C . GLN A 1 211 ? 15.007 -4.948 -1.939 1.00 66.19 211 GLN A C 1
ATOM 1617 O O . GLN A 1 211 ? 14.324 -3.929 -1.866 1.00 66.19 211 GLN A O 1
ATOM 1622 N N . ASP A 1 212 ? 15.685 -5.289 -3.034 1.00 69.44 212 ASP A N 1
ATOM 1623 C CA . ASP A 1 212 ? 15.653 -4.561 -4.306 1.00 69.44 212 ASP A CA 1
ATOM 1624 C C . ASP A 1 212 ? 15.221 -5.524 -5.423 1.00 69.44 212 ASP A C 1
ATOM 1626 O O . ASP A 1 212 ? 15.727 -6.646 -5.520 1.00 69.44 212 ASP A O 1
ATOM 1630 N N . ASP A 1 213 ? 14.279 -5.101 -6.267 1.00 72.38 213 ASP A N 1
ATOM 1631 C CA . ASP A 1 213 ? 13.899 -5.838 -7.479 1.00 72.38 213 ASP A CA 1
ATOM 1632 C C . ASP A 1 213 ? 14.927 -5.659 -8.609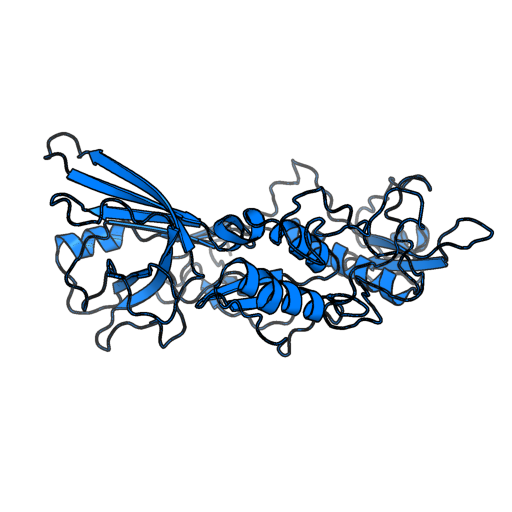 1.00 72.38 213 ASP A C 1
ATOM 1634 O O . ASP A 1 213 ? 14.828 -6.264 -9.679 1.00 72.38 213 ASP A O 1
ATOM 1638 N N . GLY A 1 214 ? 15.936 -4.824 -8.361 1.00 79.31 214 GLY A N 1
ATOM 1639 C CA . GLY A 1 214 ? 16.978 -4.443 -9.288 1.00 79.31 214 GLY A CA 1
ATOM 1640 C C . GLY A 1 214 ? 16.482 -3.515 -10.391 1.00 79.31 214 GLY A C 1
ATOM 1641 O O . GLY A 1 214 ? 17.259 -3.279 -11.314 1.00 79.31 214 GLY A O 1
ATOM 1642 N N . LEU A 1 215 ? 15.230 -3.038 -10.338 1.00 83.75 215 LEU A N 1
ATOM 1643 C CA . LEU A 1 215 ? 14.598 -2.132 -11.304 1.00 83.75 215 LEU A CA 1
ATOM 1644 C C . LEU A 1 215 ? 14.298 -0.771 -10.676 1.00 83.75 215 LEU A C 1
ATOM 1646 O O . LEU A 1 215 ? 14.591 0.260 -11.277 1.00 83.75 215 LEU A O 1
ATOM 1650 N N . ILE A 1 216 ? 13.742 -0.756 -9.462 1.00 88.00 216 ILE A N 1
ATOM 1651 C CA . ILE A 1 216 ? 13.255 0.451 -8.788 1.00 88.00 216 ILE A CA 1
ATOM 1652 C C . ILE A 1 216 ? 14.364 1.478 -8.549 1.00 88.00 216 ILE A C 1
ATOM 1654 O O . ILE A 1 216 ? 14.102 2.682 -8.578 1.00 88.00 216 ILE A O 1
ATOM 1658 N N . ASN A 1 217 ? 15.597 1.004 -8.363 1.00 90.19 217 ASN A N 1
ATOM 1659 C CA . ASN A 1 217 ? 16.769 1.827 -8.093 1.00 90.19 217 ASN A CA 1
ATOM 1660 C C . ASN A 1 217 ? 17.830 1.780 -9.206 1.00 90.19 217 ASN A C 1
ATOM 1662 O O . ASN A 1 217 ? 18.978 2.161 -8.986 1.00 90.19 217 ASN A O 1
ATOM 1666 N N . ASP A 1 218 ? 17.474 1.306 -10.404 1.00 88.50 218 ASP A N 1
ATOM 1667 C CA . ASP A 1 218 ? 18.407 1.188 -11.526 1.00 88.50 218 ASP A CA 1
ATOM 1668 C C . ASP A 1 218 ? 17.909 1.968 -12.746 1.00 88.50 218 ASP A C 1
ATOM 1670 O O . ASP A 1 218 ? 17.141 1.470 -13.574 1.00 88.50 218 ASP A O 1
ATOM 1674 N N . ILE A 1 219 ? 18.422 3.192 -12.892 1.00 85.00 219 ILE A N 1
ATOM 1675 C CA . ILE A 1 219 ? 18.095 4.087 -14.009 1.00 85.00 219 ILE A CA 1
ATOM 1676 C C . ILE A 1 219 ? 18.460 3.490 -15.376 1.00 85.00 219 ILE A C 1
ATOM 1678 O O . ILE A 1 219 ? 17.873 3.852 -16.394 1.00 85.00 219 ILE A O 1
ATOM 1682 N N . THR A 1 220 ? 19.429 2.569 -15.429 1.00 79.94 220 THR A N 1
ATOM 1683 C CA . THR A 1 220 ? 19.844 1.940 -16.690 1.00 79.94 220 THR A CA 1
ATOM 1684 C C . THR A 1 220 ? 18.820 0.915 -17.168 1.00 79.94 220 THR A C 1
ATOM 1686 O O . THR A 1 220 ? 18.719 0.652 -18.368 1.00 79.94 220 THR A O 1
ATOM 1689 N N . LYS A 1 221 ? 18.012 0.375 -16.249 1.00 78.00 221 LYS A N 1
ATOM 1690 C CA . LYS A 1 221 ? 16.930 -0.561 -16.557 1.00 78.00 221 LYS A CA 1
ATOM 1691 C C . LYS A 1 221 ? 15.573 0.124 -16.661 1.00 78.00 221 LYS A C 1
ATOM 1693 O O . LYS A 1 221 ? 14.790 -0.214 -17.540 1.00 78.00 221 LYS A O 1
ATOM 1698 N N . VAL A 1 222 ? 15.302 1.095 -15.798 1.00 82.19 222 VAL A N 1
ATOM 1699 C CA . VAL A 1 222 ? 14.050 1.851 -15.811 1.00 82.19 222 VAL A CA 1
ATOM 1700 C C . VAL A 1 222 ? 14.366 3.324 -15.596 1.00 82.19 222 VAL A C 1
ATOM 1702 O O . VAL A 1 222 ? 14.668 3.752 -14.484 1.00 82.19 222 VAL A O 1
ATOM 1705 N N . ASN A 1 223 ? 14.256 4.113 -16.667 1.00 84.19 223 ASN A N 1
ATOM 1706 C CA . ASN A 1 223 ? 14.303 5.568 -16.589 1.00 84.19 223 ASN A CA 1
ATOM 1707 C C . ASN A 1 223 ? 12.902 6.138 -16.852 1.00 84.19 223 ASN A C 1
ATOM 1709 O O . ASN A 1 223 ? 12.504 6.242 -18.013 1.00 84.19 223 ASN A O 1
ATOM 1713 N N . PRO A 1 224 ? 12.135 6.496 -15.806 1.00 81.69 224 PRO A N 1
ATOM 1714 C CA . PRO A 1 224 ? 10.793 7.035 -15.987 1.00 81.69 224 PRO A CA 1
ATOM 1715 C C . PRO A 1 224 ? 10.795 8.430 -16.632 1.00 81.69 224 PRO A C 1
ATOM 1717 O O . PRO A 1 224 ? 9.799 8.788 -17.256 1.00 81.69 224 PRO A O 1
ATOM 1720 N N . PHE A 1 225 ? 11.885 9.199 -16.499 1.00 82.19 225 PHE A N 1
ATOM 1721 C CA . PHE A 1 225 ? 11.976 10.612 -16.889 1.00 82.19 225 PHE A CA 1
ATOM 1722 C C . PHE A 1 225 ? 13.339 10.973 -17.527 1.00 82.19 225 PHE A C 1
ATOM 1724 O O . PHE A 1 225 ? 14.100 11.769 -16.961 1.00 82.19 225 PHE A O 1
ATOM 1731 N N . PRO A 1 226 ? 13.667 10.430 -18.715 1.00 78.38 226 PRO A N 1
ATOM 1732 C CA . PRO A 1 226 ? 14.910 10.732 -19.429 1.00 78.38 226 PRO A CA 1
ATOM 1733 C C . PRO A 1 226 ? 15.023 12.200 -19.870 1.00 78.38 226 PRO A C 1
ATOM 1735 O O . PRO A 1 226 ? 14.028 12.836 -20.206 1.00 78.38 226 PRO A O 1
ATOM 1738 N N . THR A 1 227 ? 16.246 12.742 -19.918 1.00 74.38 227 THR A N 1
ATOM 1739 C CA . THR A 1 227 ? 16.518 14.125 -20.381 1.00 74.38 227 THR A CA 1
ATOM 1740 C C . THR A 1 227 ? 16.898 14.253 -21.855 1.00 74.38 227 THR A C 1
ATOM 1742 O O . THR A 1 227 ? 16.833 15.350 -22.407 1.00 74.38 227 THR A O 1
ATOM 1745 N N . ASP A 1 228 ? 17.299 13.159 -22.505 1.00 66.88 228 ASP A N 1
ATOM 1746 C CA . ASP A 1 228 ? 18.112 13.215 -23.730 1.00 66.88 228 ASP A CA 1
ATOM 1747 C C . ASP A 1 228 ? 17.307 12.935 -25.008 1.00 66.88 228 ASP A C 1
ATOM 1749 O O . ASP A 1 228 ? 17.712 12.145 -25.855 1.00 66.88 228 ASP A O 1
ATOM 1753 N N . GLY A 1 229 ? 16.130 13.554 -25.147 1.00 60.06 229 GLY A N 1
ATOM 1754 C CA . GLY A 1 229 ? 15.268 13.372 -26.326 1.00 60.06 229 GLY A CA 1
ATOM 1755 C C . GLY A 1 229 ? 14.708 11.952 -26.501 1.00 60.06 229 GLY A C 1
ATOM 1756 O O . GLY A 1 229 ? 14.072 11.673 -27.512 1.00 60.06 229 GLY A O 1
ATOM 1757 N N . VAL A 1 230 ? 14.932 11.073 -25.521 1.00 65.69 230 VAL A N 1
ATOM 1758 C CA . VAL A 1 230 ? 14.330 9.741 -25.426 1.00 65.69 230 VAL A CA 1
ATOM 1759 C C . VAL A 1 230 ? 12.892 9.889 -24.940 1.00 65.69 230 VAL A C 1
ATOM 1761 O O . VAL A 1 230 ? 12.632 10.649 -24.005 1.00 65.69 230 VAL A O 1
ATOM 1764 N N . SER A 1 231 ? 11.972 9.157 -25.566 1.00 65.38 231 SER A N 1
ATOM 1765 C CA . SER A 1 231 ? 10.567 9.148 -25.169 1.00 65.38 231 SER A CA 1
ATOM 1766 C C . SER A 1 231 ? 10.378 8.567 -23.764 1.00 65.38 231 SER A C 1
ATOM 1768 O O . SER A 1 231 ? 11.043 7.600 -23.388 1.00 65.38 231 SER A O 1
ATOM 1770 N N . LEU A 1 232 ? 9.452 9.141 -22.995 1.00 66.12 232 LEU A N 1
ATOM 1771 C CA . LEU A 1 232 ? 9.019 8.583 -21.710 1.00 66.12 232 LEU A CA 1
ATOM 1772 C C . LEU A 1 232 ? 8.525 7.134 -21.883 1.00 66.12 232 LEU A C 1
ATOM 1774 O O . LEU A 1 232 ? 7.889 6.806 -22.882 1.00 66.12 232 LEU A O 1
ATOM 1778 N N . LEU A 1 233 ? 8.794 6.286 -20.884 1.00 64.44 233 LEU A N 1
ATOM 1779 C CA . LEU A 1 233 ? 8.360 4.878 -20.858 1.00 64.44 233 LEU A CA 1
ATOM 1780 C C . LEU A 1 233 ? 6.850 4.691 -20.742 1.00 64.44 233 LEU A C 1
ATOM 1782 O O . LEU A 1 233 ? 6.345 3.620 -21.027 1.00 64.44 233 LEU A O 1
ATOM 1786 N N . TYR A 1 234 ? 6.148 5.710 -20.270 1.00 64.00 234 TYR A N 1
ATOM 1787 C CA . TYR A 1 234 ? 4.702 5.750 -20.293 1.00 64.00 234 TYR A CA 1
ATOM 1788 C C . TYR A 1 234 ? 4.292 7.098 -20.831 1.00 64.00 234 TYR A C 1
ATOM 1790 O O . TYR A 1 234 ? 4.927 8.117 -20.527 1.00 64.00 234 TYR A O 1
ATOM 1798 N N . ASP A 1 235 ? 3.168 7.112 -21.538 1.00 59.84 235 ASP A N 1
ATOM 1799 C CA . ASP A 1 235 ? 2.445 8.353 -21.672 1.00 59.84 235 ASP A CA 1
ATOM 1800 C C . ASP A 1 235 ? 1.902 8.732 -20.288 1.00 59.84 235 ASP A C 1
ATOM 1802 O O . ASP A 1 235 ? 0.872 8.258 -19.783 1.00 59.84 235 ASP A O 1
ATOM 1806 N N . TYR A 1 236 ? 2.655 9.596 -19.619 1.00 59.25 236 TYR A N 1
ATOM 1807 C CA . TYR A 1 236 ? 2.156 10.355 -18.494 1.00 59.25 236 TYR A CA 1
ATOM 1808 C C . TYR A 1 236 ? 1.247 11.469 -19.028 1.00 59.25 236 TYR A C 1
ATOM 1810 O O . TYR A 1 236 ? 1.380 12.618 -18.611 1.00 59.25 236 TYR A O 1
ATOM 1818 N N . GLU A 1 237 ? 0.287 11.126 -19.899 1.00 54.03 237 GLU A N 1
ATOM 1819 C CA . GLU A 1 237 ? -0.993 11.810 -20.025 1.00 54.03 237 GLU A CA 1
ATOM 1820 C C . GLU A 1 237 ? -1.602 11.799 -18.620 1.00 54.03 237 GLU A C 1
ATOM 1822 O O . GLU A 1 237 ? -2.284 10.876 -18.159 1.00 54.03 237 GLU A O 1
ATOM 1827 N N . ILE A 1 238 ? -1.175 12.780 -17.837 1.00 54.66 238 ILE A N 1
ATOM 1828 C CA . ILE A 1 238 ? -1.750 13.116 -16.559 1.00 54.66 238 ILE A CA 1
ATOM 1829 C C . ILE A 1 238 ? -2.918 13.982 -16.968 1.00 54.66 238 ILE A C 1
ATOM 1831 O O . ILE A 1 238 ? -2.742 15.128 -17.389 1.00 54.66 238 ILE A O 1
ATOM 1835 N N . GLU A 1 239 ? -4.111 13.398 -16.898 1.00 57.41 239 GLU A N 1
ATOM 1836 C CA . GLU A 1 239 ? -5.343 14.160 -17.009 1.00 57.41 239 GLU A CA 1
ATOM 1837 C C . GLU A 1 239 ? -5.201 15.430 -16.156 1.00 57.41 239 GLU A C 1
ATOM 1839 O O . GLU A 1 239 ? -4.650 15.360 -15.048 1.00 57.41 239 GLU A O 1
ATOM 1844 N N . PRO A 1 240 ? -5.657 16.602 -16.631 1.00 58.47 240 PRO A N 1
ATOM 1845 C CA . PRO A 1 240 ? -5.730 17.776 -15.779 1.00 58.47 240 PRO A CA 1
ATOM 1846 C C . PRO A 1 240 ? -6.384 17.371 -14.453 1.00 58.47 240 PRO A C 1
ATOM 1848 O O . PRO A 1 240 ? -7.469 16.795 -14.463 1.00 58.47 240 PRO A O 1
ATOM 1851 N N . PHE A 1 241 ? -5.714 17.643 -13.328 1.00 66.00 241 PHE A N 1
ATOM 1852 C CA . PHE A 1 241 ? -6.124 17.210 -11.980 1.00 66.00 241 PHE A CA 1
ATOM 1853 C C . PHE A 1 241 ? -5.904 15.728 -11.629 1.00 66.00 241 PHE A C 1
ATOM 1855 O O . PHE A 1 241 ? -6.512 15.237 -10.676 1.00 66.00 241 PHE A O 1
ATOM 1862 N N . GLY A 1 242 ? -4.987 15.039 -12.313 1.00 77.19 242 GLY A N 1
ATOM 1863 C CA . GLY A 1 242 ? -4.452 13.762 -11.853 1.00 77.19 242 GLY A CA 1
ATOM 1864 C C . GLY A 1 242 ? -3.969 13.846 -10.403 1.00 77.19 242 GLY A C 1
ATOM 1865 O O . GLY A 1 242 ? -3.585 14.911 -9.908 1.00 77.19 242 GLY A O 1
ATOM 1866 N N . THR A 1 243 ? -4.029 12.724 -9.696 1.00 88.50 243 THR A N 1
ATOM 1867 C CA . THR A 1 243 ? -3.777 12.654 -8.253 1.00 88.50 243 THR A CA 1
ATOM 1868 C C . THR A 1 243 ? -2.418 12.023 -7.967 1.00 88.50 243 THR A C 1
ATOM 1870 O O . THR A 1 243 ? -1.877 11.300 -8.810 1.00 88.50 243 THR A O 1
ATOM 1873 N N . TYR A 1 244 ? -1.856 12.265 -6.777 1.00 91.00 244 TYR A N 1
ATOM 1874 C CA . TYR A 1 244 ? -0.600 11.613 -6.374 1.00 91.00 244 TYR A CA 1
ATOM 1875 C C . TYR A 1 244 ? -0.707 10.094 -6.470 1.00 91.00 244 TYR A C 1
ATOM 1877 O O . TYR A 1 244 ? 0.210 9.451 -6.966 1.00 91.00 244 TYR A O 1
ATOM 1885 N N . GLY A 1 245 ? -1.837 9.519 -6.0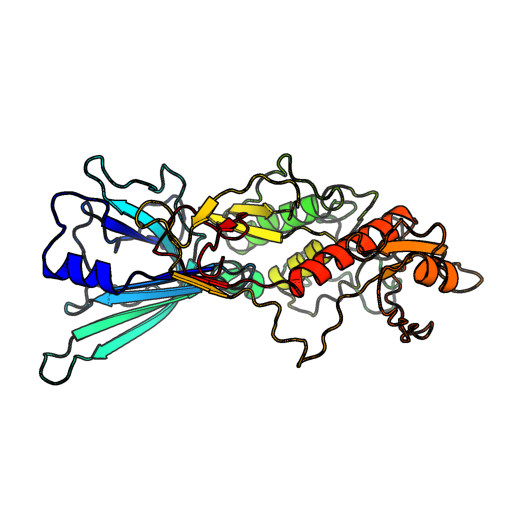51 1.00 91.19 245 GLY A N 1
ATOM 1886 C CA . GLY A 1 245 ? -2.026 8.072 -6.075 1.00 91.19 245 GLY A CA 1
ATOM 1887 C C . GLY A 1 245 ? -2.007 7.495 -7.492 1.00 91.19 245 GLY A C 1
ATOM 1888 O O . GLY A 1 245 ? -1.333 6.496 -7.737 1.00 91.19 245 GLY A O 1
ATOM 1889 N N . ALA A 1 246 ? -2.660 8.156 -8.453 1.00 86.62 246 ALA A N 1
ATOM 1890 C CA . ALA A 1 246 ? -2.615 7.733 -9.852 1.00 86.62 246 ALA A CA 1
ATOM 1891 C C . ALA A 1 246 ? -1.187 7.791 -10.423 1.00 86.62 246 ALA A C 1
ATOM 1893 O O . ALA A 1 246 ? -0.754 6.867 -11.109 1.00 86.62 246 ALA A O 1
ATOM 1894 N N . PHE A 1 247 ? -0.440 8.852 -10.108 1.00 86.75 247 PHE A N 1
ATOM 1895 C CA . PHE A 1 247 ? 0.923 9.037 -10.602 1.00 86.75 247 PHE A CA 1
ATOM 1896 C C . PHE A 1 247 ? 1.922 8.054 -9.972 1.00 86.75 247 PHE A C 1
ATOM 1898 O O . PHE A 1 247 ? 2.694 7.416 -10.684 1.00 86.75 247 PHE A O 1
ATOM 1905 N N . ILE A 1 248 ? 1.849 7.856 -8.652 1.00 91.62 248 ILE A N 1
ATOM 1906 C CA . ILE A 1 248 ? 2.636 6.853 -7.920 1.00 91.62 248 ILE A CA 1
ATOM 1907 C C . ILE A 1 248 ? 2.356 5.447 -8.466 1.00 91.62 248 ILE A C 1
ATOM 1909 O O . ILE A 1 248 ? 3.287 4.670 -8.651 1.00 91.62 248 ILE A O 1
ATOM 1913 N N . ASN A 1 249 ? 1.100 5.122 -8.783 1.00 87.94 249 ASN A N 1
ATOM 1914 C CA . ASN A 1 249 ? 0.753 3.830 -9.377 1.00 87.94 249 ASN A CA 1
ATOM 1915 C C . ASN A 1 249 ? 1.389 3.612 -10.749 1.00 87.94 249 ASN A C 1
ATOM 1917 O O . ASN A 1 249 ? 1.875 2.515 -11.008 1.00 87.94 249 ASN A O 1
ATOM 1921 N N . LYS A 1 250 ? 1.430 4.641 -11.605 1.00 84.12 250 LYS A N 1
ATOM 1922 C CA . LYS A 1 250 ? 2.135 4.559 -12.895 1.00 84.12 250 LYS A CA 1
ATOM 1923 C C . LYS A 1 250 ? 3.630 4.283 -12.694 1.00 84.12 250 LYS A C 1
ATOM 1925 O O . LYS A 1 250 ? 4.191 3.442 -13.386 1.00 84.12 250 LYS A O 1
ATOM 1930 N N . LEU A 1 251 ? 4.255 4.927 -11.706 1.00 87.88 251 LEU A N 1
ATOM 1931 C CA . LEU A 1 251 ? 5.664 4.694 -11.372 1.00 87.88 251 LEU A CA 1
ATOM 1932 C C . LEU A 1 251 ? 5.919 3.282 -10.835 1.00 87.88 251 LEU A C 1
ATOM 1934 O O . LEU A 1 251 ? 6.840 2.611 -11.288 1.00 87.88 251 LEU A O 1
ATOM 1938 N N . LEU A 1 252 ? 5.091 2.803 -9.906 1.00 87.88 252 LEU A N 1
ATOM 1939 C CA . LEU A 1 252 ? 5.205 1.446 -9.361 1.00 87.88 252 LEU A CA 1
ATOM 1940 C C . LEU A 1 252 ? 4.902 0.363 -10.404 1.00 87.88 252 LEU A C 1
ATOM 1942 O O . LEU A 1 252 ? 5.418 -0.739 -10.286 1.00 87.88 252 LEU A O 1
ATOM 1946 N N . ALA A 1 253 ? 4.103 0.656 -11.434 1.00 81.25 253 ALA A N 1
ATOM 1947 C CA . ALA A 1 253 ? 3.835 -0.282 -12.525 1.00 81.25 253 ALA A CA 1
ATOM 1948 C C . ALA A 1 253 ? 5.070 -0.563 -13.402 1.00 81.25 253 ALA A C 1
ATOM 1950 O O . ALA A 1 253 ? 5.104 -1.578 -14.094 1.00 81.25 253 ALA A O 1
ATOM 1951 N N . LEU A 1 254 ? 6.093 0.299 -13.358 1.00 79.50 254 LEU A N 1
ATOM 1952 C CA . LEU A 1 254 ? 7.383 0.058 -14.013 1.00 79.50 254 LEU A CA 1
ATOM 1953 C C . LEU A 1 254 ? 8.266 -0.943 -13.253 1.00 79.50 254 LEU A C 1
ATOM 1955 O O . LEU A 1 254 ? 9.316 -1.345 -13.752 1.00 79.50 254 LEU A O 1
ATOM 1959 N N . THR A 1 255 ? 7.873 -1.320 -12.038 1.00 83.81 255 THR A N 1
ATOM 1960 C CA . THR A 1 255 ? 8.651 -2.169 -11.136 1.00 83.81 255 THR A CA 1
ATOM 1961 C C . THR A 1 255 ? 7.785 -3.324 -10.637 1.00 83.81 255 THR A C 1
ATOM 1963 O O . THR A 1 255 ? 6.595 -3.431 -10.945 1.00 83.81 255 THR A O 1
ATOM 1966 N N . ASN A 1 256 ? 8.382 -4.237 -9.878 1.00 79.38 256 ASN A N 1
ATOM 1967 C CA . ASN A 1 256 ? 7.630 -5.283 -9.177 1.00 79.38 256 ASN A CA 1
ATOM 1968 C C . ASN A 1 256 ? 7.225 -4.883 -7.764 1.00 79.38 256 ASN A C 1
ATOM 1970 O O . ASN A 1 256 ? 6.542 -5.630 -7.057 1.00 79.38 256 ASN A O 1
ATOM 1974 N N . CYS A 1 257 ? 7.670 -3.713 -7.338 1.00 85.38 257 CYS A N 1
ATOM 1975 C CA . CYS A 1 257 ? 7.500 -3.268 -5.983 1.00 85.38 257 CYS A CA 1
ATOM 1976 C C . CYS A 1 257 ? 6.056 -2.838 -5.703 1.00 85.38 257 CYS A C 1
ATOM 1978 O O . CYS A 1 257 ? 5.239 -2.545 -6.585 1.00 85.38 257 CYS A O 1
ATOM 1980 N N . ARG A 1 258 ? 5.734 -2.802 -4.415 1.00 86.69 258 ARG A N 1
ATOM 1981 C CA . ARG A 1 258 ? 4.483 -2.286 -3.871 1.00 86.69 258 ARG A CA 1
ATOM 1982 C C . ARG A 1 258 ? 4.813 -1.249 -2.813 1.00 86.69 258 ARG A C 1
ATOM 1984 O O . ARG A 1 258 ? 5.768 -1.404 -2.059 1.00 86.69 258 ARG A O 1
ATOM 1991 N N . LEU A 1 259 ? 4.010 -0.196 -2.751 1.00 90.31 259 LEU A N 1
ATOM 1992 C CA . LEU A 1 259 ? 4.134 0.822 -1.719 1.00 90.31 259 LEU A CA 1
ATOM 1993 C C . LEU A 1 259 ? 3.190 0.467 -0.574 1.00 90.31 259 LEU A C 1
ATOM 1995 O O . LEU A 1 259 ? 1.969 0.546 -0.713 1.00 90.31 259 LEU A O 1
ATOM 1999 N N . ARG A 1 260 ? 3.765 0.051 0.550 1.00 88.69 260 ARG A N 1
ATOM 2000 C CA . ARG A 1 260 ? 3.041 -0.245 1.779 1.00 88.69 260 ARG A CA 1
ATOM 2001 C C . ARG A 1 260 ? 3.051 0.984 2.672 1.00 88.69 260 ARG A C 1
ATOM 2003 O O . ARG A 1 260 ? 4.095 1.574 2.923 1.00 88.69 260 ARG A O 1
ATOM 2010 N N . THR A 1 261 ? 1.898 1.343 3.201 1.00 89.00 261 THR A N 1
ATOM 2011 C CA . THR A 1 261 ? 1.784 2.392 4.212 1.00 89.00 261 THR A CA 1
ATOM 2012 C C . THR A 1 261 ? 2.162 1.823 5.572 1.00 89.00 261 THR A C 1
ATOM 2014 O O . THR A 1 261 ? 1.767 0.706 5.906 1.00 89.00 261 THR A O 1
ATOM 2017 N N . GLN A 1 262 ? 2.904 2.581 6.360 1.00 85.31 262 GLN A N 1
ATOM 2018 C CA . GLN A 1 262 ? 3.315 2.240 7.713 1.00 85.31 262 GLN A CA 1
ATOM 2019 C C . GLN A 1 262 ? 2.676 3.194 8.732 1.00 85.31 262 GLN A C 1
ATOM 2021 O O . GLN A 1 262 ? 1.997 4.163 8.364 1.00 85.31 262 GLN A O 1
ATOM 2026 N N . PRO A 1 263 ? 2.856 2.927 10.035 1.00 78.69 263 PRO A N 1
ATOM 2027 C CA . PRO A 1 263 ? 2.641 3.934 11.062 1.00 78.69 263 PRO A CA 1
ATOM 2028 C C . PRO A 1 263 ? 3.405 5.227 10.763 1.00 78.69 263 PRO A C 1
ATOM 2030 O O . PRO A 1 263 ? 4.344 5.259 9.973 1.00 78.69 263 PRO A O 1
ATOM 2033 N N . SER A 1 264 ? 3.010 6.307 11.426 1.00 81.06 264 SER A N 1
ATOM 2034 C CA . SER A 1 264 ? 3.751 7.571 11.393 1.00 81.06 264 SER A CA 1
ATOM 2035 C C . SER A 1 264 ? 3.855 8.284 10.032 1.00 81.06 264 SER A C 1
ATOM 2037 O O . SER A 1 264 ? 4.783 9.053 9.823 1.00 81.06 264 SER A O 1
ATOM 2039 N N . LEU A 1 265 ? 2.877 8.094 9.131 1.00 87.12 265 LEU A N 1
ATOM 2040 C CA . LEU A 1 265 ? 2.893 8.637 7.755 1.00 87.12 265 LEU A CA 1
ATOM 2041 C C . LEU A 1 265 ? 4.110 8.181 6.931 1.00 87.12 265 LEU A C 1
ATOM 2043 O O . LEU A 1 265 ? 4.448 8.799 5.919 1.00 87.12 265 LEU A O 1
ATOM 2047 N N . THR A 1 266 ? 4.744 7.089 7.347 1.00 89.31 266 THR A N 1
ATOM 2048 C CA . THR A 1 266 ? 5.847 6.476 6.623 1.00 89.31 266 THR A CA 1
ATOM 2049 C C . THR A 1 266 ? 5.304 5.533 5.557 1.00 89.31 266 THR A C 1
ATOM 2051 O O . THR A 1 266 ? 4.257 4.900 5.718 1.00 89.31 266 THR A O 1
ATOM 2054 N N . PHE A 1 267 ? 6.022 5.413 4.453 1.00 91.69 267 PHE A N 1
ATOM 2055 C CA . PHE A 1 267 ? 5.794 4.423 3.420 1.00 91.69 267 PHE A CA 1
ATOM 2056 C C . PHE A 1 267 ? 7.016 3.523 3.309 1.00 91.69 267 PHE A C 1
ATOM 2058 O O . PHE A 1 267 ? 8.143 3.971 3.476 1.00 91.69 267 PHE A O 1
ATOM 2065 N N . LYS A 1 268 ? 6.795 2.257 2.974 1.00 90.00 268 LYS A N 1
ATOM 2066 C CA . LYS A 1 268 ? 7.850 1.284 2.719 1.00 90.00 268 LYS A CA 1
ATOM 2067 C C . LYS A 1 268 ? 7.642 0.638 1.364 1.00 90.00 268 LYS A C 1
ATOM 2069 O O . LYS A 1 268 ? 6.537 0.208 1.029 1.00 90.00 268 LYS A O 1
ATOM 2074 N N . ILE A 1 269 ? 8.722 0.541 0.604 1.00 89.44 269 ILE A N 1
ATOM 2075 C CA . ILE A 1 269 ? 8.767 -0.267 -0.607 1.00 89.44 269 ILE A CA 1
ATOM 2076 C C . ILE A 1 269 ? 8.879 -1.735 -0.201 1.00 89.44 269 ILE A C 1
ATOM 2078 O O . ILE A 1 269 ? 9.766 -2.114 0.560 1.00 89.44 269 ILE A O 1
ATOM 2082 N N . ILE A 1 270 ? 7.959 -2.551 -0.703 1.00 85.81 270 ILE A N 1
ATOM 2083 C CA . ILE A 1 270 ? 7.958 -3.997 -0.521 1.00 85.81 270 ILE A CA 1
ATOM 2084 C C . ILE A 1 270 ? 8.164 -4.658 -1.873 1.00 85.81 270 ILE A C 1
ATOM 2086 O O . ILE A 1 270 ? 7.453 -4.351 -2.832 1.00 85.81 270 ILE A O 1
ATOM 2090 N N . TYR A 1 271 ? 9.100 -5.597 -1.924 1.00 80.81 271 TYR A N 1
ATOM 2091 C CA . TYR A 1 271 ? 9.323 -6.444 -3.083 1.00 80.81 271 TYR A CA 1
ATOM 2092 C C . TYR A 1 271 ? 8.921 -7.887 -2.747 1.00 80.81 271 TYR A C 1
ATOM 2094 O O . TYR A 1 271 ? 9.420 -8.430 -1.762 1.00 80.81 271 TYR A O 1
ATOM 2102 N N . PRO A 1 272 ? 8.017 -8.522 -3.515 1.00 70.06 272 PRO A N 1
ATOM 2103 C CA . PRO A 1 272 ? 7.673 -9.921 -3.294 1.00 70.06 272 PRO A CA 1
ATOM 2104 C C . PRO A 1 272 ? 8.858 -10.826 -3.670 1.00 70.06 272 PRO A C 1
ATOM 2106 O O . PRO A 1 272 ? 9.165 -10.978 -4.850 1.00 70.06 272 PRO A O 1
ATOM 2109 N N . GLN A 1 273 ? 9.517 -11.445 -2.683 1.00 65.62 273 GLN A N 1
ATOM 2110 C CA . GLN A 1 273 ? 10.572 -12.436 -2.928 1.00 65.62 273 GLN A CA 1
ATOM 2111 C C . GLN A 1 273 ? 10.104 -13.861 -2.615 1.00 65.62 273 GLN A C 1
ATOM 2113 O O . GLN A 1 273 ? 9.701 -14.183 -1.497 1.00 65.62 273 GLN A O 1
ATOM 2118 N N . ASP A 1 274 ? 10.273 -14.770 -3.577 1.00 62.41 274 ASP A N 1
ATOM 2119 C CA . ASP A 1 274 ? 10.027 -16.204 -3.371 1.00 62.41 274 ASP A CA 1
ATOM 2120 C C . ASP A 1 274 ? 11.022 -16.853 -2.395 1.00 62.41 274 ASP A C 1
ATOM 2122 O O . ASP A 1 274 ? 10.752 -17.933 -1.853 1.00 62.41 274 ASP A O 1
ATOM 2126 N N . SER A 1 275 ? 12.164 -16.205 -2.144 1.00 65.19 275 SER A N 1
ATOM 2127 C CA . SER A 1 275 ? 13.224 -16.659 -1.238 1.00 65.19 275 SER A CA 1
ATOM 2128 C C . SER A 1 275 ? 13.099 -16.163 0.202 1.00 65.19 275 SER A C 1
ATOM 2130 O O . SER A 1 275 ? 13.846 -16.654 1.049 1.00 65.19 275 SER A O 1
ATOM 2132 N N . ASP A 1 276 ? 12.185 -15.233 0.497 1.00 67.69 276 ASP A N 1
ATOM 2133 C CA . ASP A 1 276 ? 12.076 -14.656 1.842 1.00 67.69 276 ASP A CA 1
ATOM 2134 C C . ASP A 1 276 ? 11.692 -15.711 2.882 1.00 67.69 276 ASP A C 1
ATOM 2136 O O . ASP A 1 276 ? 10.949 -16.659 2.606 1.00 67.69 276 ASP A O 1
ATOM 2140 N N . SER A 1 277 ? 12.194 -15.575 4.109 1.00 79.25 277 SER A N 1
ATOM 2141 C CA . SER A 1 277 ? 11.752 -16.442 5.198 1.00 79.25 277 SER A CA 1
ATOM 2142 C C . SER A 1 277 ? 10.242 -16.328 5.398 1.00 79.25 277 SER A C 1
ATOM 2144 O O . SER A 1 277 ? 9.654 -15.271 5.219 1.00 79.25 277 SER A O 1
ATOM 2146 N N . VAL A 1 278 ? 9.608 -17.432 5.788 1.00 83.88 278 VAL A N 1
ATOM 2147 C CA . VAL A 1 278 ? 8.222 -17.392 6.259 1.00 83.88 278 VAL A CA 1
ATOM 2148 C C . VAL A 1 278 ? 8.190 -16.596 7.561 1.00 83.88 278 VAL A C 1
ATOM 2150 O O . VAL A 1 278 ? 8.854 -16.999 8.517 1.00 83.88 278 VAL A O 1
ATOM 2153 N N . ASP A 1 279 ? 7.405 -15.523 7.593 1.00 83.62 279 ASP A N 1
ATOM 2154 C CA . ASP A 1 279 ? 7.229 -14.680 8.776 1.00 83.62 279 ASP A CA 1
ATOM 2155 C C . ASP A 1 279 ? 6.425 -15.412 9.845 1.00 83.62 279 ASP A C 1
ATOM 2157 O O . ASP A 1 279 ? 6.826 -15.475 11.005 1.00 83.62 279 ASP A O 1
ATOM 2161 N N . GLU A 1 280 ? 5.313 -16.037 9.442 1.00 85.62 280 GLU A N 1
ATOM 2162 C CA . GLU A 1 280 ? 4.445 -16.768 10.360 1.00 85.62 280 GLU A CA 1
ATOM 2163 C C . GLU A 1 280 ? 3.903 -18.069 9.764 1.00 85.62 280 GLU A C 1
ATOM 2165 O O . GLU A 1 280 ? 3.569 -18.162 8.582 1.00 85.62 280 GLU A O 1
ATOM 2170 N N . THR A 1 281 ? 3.804 -19.111 10.597 1.00 88.88 281 THR A N 1
ATOM 2171 C CA . THR A 1 281 ? 3.260 -20.417 10.189 1.00 88.88 281 THR A CA 1
ATOM 2172 C C . THR A 1 281 ? 2.018 -20.777 10.994 1.00 88.88 281 THR A C 1
ATOM 2174 O O . THR A 1 281 ? 2.084 -20.851 12.218 1.00 88.88 281 THR A O 1
ATOM 2177 N N . TYR A 1 282 ? 0.918 -21.083 10.304 1.00 89.06 282 TYR A N 1
ATOM 2178 C CA . TYR A 1 282 ? -0.346 -21.521 10.892 1.00 89.06 282 TYR A CA 1
ATOM 2179 C C . TYR A 1 282 ? -0.645 -22.991 10.599 1.00 89.06 282 TYR A C 1
ATOM 2181 O O . TYR A 1 282 ? -0.376 -23.494 9.509 1.00 89.06 282 TYR A O 1
ATOM 2189 N N . TYR A 1 283 ? -1.254 -23.666 11.570 1.00 87.94 283 TYR A N 1
ATOM 2190 C CA . TYR A 1 283 ? -1.521 -25.102 11.561 1.00 87.94 283 TYR A CA 1
ATOM 2191 C C . TYR A 1 283 ? -3.009 -25.387 11.773 1.00 87.94 283 TYR A C 1
ATOM 2193 O O . TYR A 1 283 ? -3.681 -24.696 12.538 1.00 87.94 283 TYR A O 1
ATOM 2201 N N . SER A 1 284 ? -3.532 -26.423 11.123 1.00 84.69 284 SER A N 1
ATOM 2202 C CA . SER A 1 284 ? -4.938 -26.822 11.269 1.00 84.69 284 SER A CA 1
ATOM 2203 C C . SER A 1 284 ? -5.224 -27.658 12.518 1.00 84.69 284 SER A C 1
ATOM 2205 O O . SER A 1 284 ? -6.373 -27.757 12.944 1.00 84.69 284 SER A O 1
ATOM 2207 N N . ASP A 1 285 ? -4.204 -28.330 13.052 1.00 81.50 285 ASP A N 1
ATOM 2208 C CA . ASP A 1 285 ? -4.298 -29.329 14.124 1.00 81.50 285 ASP A CA 1
ATOM 2209 C C . ASP A 1 285 ? -3.787 -28.835 15.481 1.00 81.50 285 ASP A C 1
ATOM 2211 O O . ASP A 1 285 ? -3.994 -29.492 16.505 1.00 81.50 285 ASP A O 1
ATOM 2215 N N . MET A 1 286 ? -3.155 -27.663 15.525 1.00 77.00 286 MET A N 1
ATOM 2216 C CA . MET A 1 286 ? -2.745 -27.055 16.782 1.00 77.00 286 MET A CA 1
ATOM 2217 C C . MET A 1 286 ? -3.942 -26.398 17.463 1.00 77.00 286 MET A C 1
ATOM 2219 O O . MET A 1 286 ? -4.597 -25.541 16.891 1.00 77.00 286 MET A O 1
ATOM 2223 N N . ALA A 1 287 ? -4.205 -26.753 18.720 1.00 64.19 287 ALA A N 1
ATOM 2224 C CA . ALA A 1 287 ? -5.227 -26.081 19.528 1.00 64.19 287 ALA A CA 1
ATOM 2225 C C . ALA A 1 287 ? -4.730 -24.763 20.156 1.00 64.19 287 ALA A C 1
ATOM 2227 O O . ALA A 1 287 ? -5.534 -23.938 20.582 1.00 64.19 287 ALA A O 1
ATOM 2228 N N . VAL A 1 288 ? -3.409 -24.575 20.260 1.00 59.50 288 VAL A N 1
ATOM 2229 C CA . VAL A 1 288 ? -2.764 -23.431 20.922 1.00 59.50 288 VAL A CA 1
ATOM 2230 C C . VAL A 1 288 ? -1.548 -23.002 20.105 1.00 59.50 288 VAL A C 1
ATOM 2232 O O . VAL A 1 288 ? -0.821 -23.850 19.594 1.00 59.50 288 VAL A O 1
ATOM 2235 N N . GLY A 1 289 ? -1.312 -21.693 20.010 1.00 70.06 289 GLY A N 1
ATOM 2236 C CA . GLY A 1 289 ? -0.210 -21.112 19.245 1.00 70.06 289 GLY A CA 1
ATOM 2237 C C . GLY A 1 289 ? -0.738 -20.433 17.990 1.00 70.06 289 GLY A C 1
ATOM 2238 O O . GLY A 1 289 ? -1.268 -19.332 18.084 1.00 70.06 289 GLY A O 1
ATOM 2239 N N . HIS A 1 290 ? -0.613 -21.102 16.843 1.00 79.75 290 HIS A N 1
ATOM 2240 C CA . HIS A 1 290 ? -0.964 -20.554 15.530 1.00 79.75 290 HIS A CA 1
ATOM 2241 C C . HIS A 1 290 ? -2.034 -21.401 14.821 1.00 79.75 290 HIS A C 1
ATOM 2243 O O . HIS A 1 290 ? -1.765 -21.949 13.751 1.00 79.75 290 HIS A O 1
ATOM 2249 N N . PRO A 1 291 ? -3.238 -21.580 15.398 1.00 82.44 291 PRO A N 1
ATOM 2250 C CA . PRO A 1 291 ? -4.316 -22.247 14.683 1.00 82.44 291 PRO A CA 1
ATOM 2251 C C . PRO A 1 291 ? -4.833 -21.382 13.533 1.00 82.44 291 PRO A C 1
ATOM 2253 O O . PRO A 1 291 ? -4.824 -20.154 13.617 1.00 82.44 291 PRO A O 1
ATOM 2256 N N . PHE A 1 292 ? -5.394 -22.016 12.509 1.00 84.00 292 PHE A N 1
ATOM 2257 C CA . PHE A 1 292 ? -6.308 -21.351 11.584 1.00 84.00 292 PHE A CA 1
ATOM 2258 C C . PHE A 1 292 ? -7.651 -22.087 11.532 1.00 84.00 292 PHE A C 1
ATOM 2260 O O . PHE A 1 292 ? -7.724 -23.306 11.679 1.00 84.00 292 PHE A O 1
ATOM 2267 N N . TYR A 1 293 ? -8.734 -21.338 11.341 1.00 82.56 293 TYR A N 1
ATOM 2268 C CA . TYR A 1 293 ? -10.091 -21.880 11.296 1.00 82.56 293 TYR A CA 1
ATOM 2269 C C . TYR A 1 293 ? -10.435 -22.407 9.905 1.00 82.56 293 TYR A C 1
ATOM 2271 O O . TYR A 1 293 ? -10.927 -23.527 9.753 1.00 82.56 293 TYR A O 1
ATOM 2279 N N . GLU A 1 294 ? -10.111 -21.625 8.881 1.00 83.12 294 GLU A N 1
ATOM 2280 C CA . GLU A 1 294 ? -10.435 -21.913 7.488 1.00 83.12 294 GLU A CA 1
ATOM 2281 C C . GLU A 1 294 ? -9.222 -21.595 6.619 1.00 83.12 294 GLU A C 1
ATOM 2283 O O . GLU A 1 294 ? -8.603 -20.544 6.776 1.00 83.12 294 GLU A O 1
ATOM 2288 N N . VAL A 1 295 ? -8.892 -22.500 5.701 1.00 83.62 295 VAL A N 1
ATOM 2289 C CA . VAL A 1 295 ? -8.068 -22.176 4.541 1.00 83.62 295 VAL A CA 1
ATOM 2290 C C . VAL A 1 295 ? -8.884 -22.538 3.320 1.00 83.62 295 VAL A C 1
ATOM 2292 O O . VAL A 1 295 ? -9.367 -23.660 3.183 1.00 83.62 295 VAL A O 1
ATOM 2295 N N . ASN A 1 296 ? -9.073 -21.563 2.454 1.00 77.19 296 ASN A N 1
ATOM 2296 C CA . ASN A 1 296 ? -9.607 -21.781 1.136 1.00 77.19 296 ASN A CA 1
ATOM 2297 C C . ASN A 1 296 ? -8.476 -21.487 0.163 1.00 77.19 296 ASN A C 1
ATOM 2299 O O . ASN A 1 296 ? -8.119 -20.326 -0.063 1.00 77.19 296 ASN A O 1
ATOM 2303 N N . HIS A 1 297 ? -7.894 -22.554 -0.382 1.00 68.31 297 HIS A N 1
ATOM 2304 C CA . HIS A 1 297 ? -7.028 -22.453 -1.544 1.00 68.31 297 HIS A CA 1
ATOM 2305 C C . HIS A 1 297 ? -7.906 -22.089 -2.731 1.00 68.31 297 HIS A C 1
ATOM 2307 O O . HIS A 1 297 ? -8.277 -22.938 -3.541 1.00 68.31 297 HIS A O 1
ATOM 2313 N N . SER A 1 298 ? -8.235 -20.807 -2.831 1.00 52.09 298 SER A N 1
ATOM 2314 C CA . SER A 1 298 ? -8.755 -20.240 -4.051 1.00 52.09 298 SER A CA 1
ATOM 2315 C C . SER A 1 298 ? -7.606 -20.176 -5.060 1.00 52.09 298 SER A C 1
ATOM 2317 O O . SER A 1 298 ? -7.204 -19.100 -5.495 1.00 52.09 298 SER A O 1
ATOM 2319 N N . ARG A 1 299 ? -7.188 -21.339 -5.586 1.00 46.47 299 ARG A N 1
ATOM 2320 C CA . ARG A 1 299 ? -7.214 -21.401 -7.047 1.00 46.47 299 ARG A CA 1
ATOM 2321 C C . ARG A 1 299 ? -8.613 -20.911 -7.350 1.00 46.47 299 ARG A C 1
ATOM 2323 O O . ARG A 1 299 ? -9.564 -21.619 -7.015 1.00 46.47 299 ARG A O 1
ATOM 2330 N N . ILE A 1 300 ? -8.730 -19.653 -7.783 1.00 44.38 300 ILE A N 1
ATOM 2331 C CA . ILE A 1 300 ? -9.991 -19.085 -8.245 1.00 44.38 300 ILE A CA 1
ATOM 2332 C C . ILE A 1 300 ? -10.652 -20.224 -9.012 1.00 44.38 300 ILE A C 1
ATOM 2334 O O . ILE A 1 300 ? -9.943 -20.952 -9.710 1.00 44.38 300 ILE A O 1
ATOM 2338 N N . GLU A 1 301 ? -11.926 -20.503 -8.752 1.00 39.31 301 GLU A N 1
ATOM 2339 C CA . GLU A 1 301 ? -12.678 -21.609 -9.345 1.00 39.31 301 GLU A CA 1
ATOM 2340 C C . GLU A 1 301 ? -12.760 -21.423 -10.884 1.00 39.31 301 GLU A C 1
ATOM 2342 O O . GLU A 1 301 ? -13.801 -21.163 -11.479 1.00 39.31 301 GLU A O 1
ATOM 2347 N N . GLU A 1 302 ? -11.612 -21.558 -11.548 1.00 41.91 302 GLU A N 1
ATOM 2348 C CA . GLU A 1 302 ? -11.237 -21.116 -12.892 1.00 41.91 302 GLU A CA 1
ATOM 2349 C C . GLU A 1 302 ? -10.807 -22.274 -13.773 1.00 41.91 302 GLU A C 1
ATOM 2351 O O . GLU A 1 302 ? -10.273 -22.097 -14.861 1.00 41.91 302 GLU A O 1
ATOM 2356 N N . ARG A 1 303 ? -11.233 -23.480 -13.398 1.00 41.72 303 ARG A N 1
ATOM 2357 C CA . ARG A 1 303 ? -11.765 -24.341 -14.454 1.00 41.72 303 ARG A CA 1
ATOM 2358 C C . ARG A 1 303 ? -13.102 -23.822 -15.007 1.00 41.72 303 ARG A C 1
ATOM 2360 O O . ARG A 1 303 ? -13.510 -24.318 -16.050 1.00 41.72 303 ARG A O 1
ATOM 2367 N N . SER A 1 304 ? -13.747 -22.826 -14.376 1.00 40.31 304 SER A N 1
ATOM 2368 C CA . SER A 1 304 ? -15.025 -22.251 -14.838 1.00 40.31 304 SER A CA 1
ATOM 2369 C C . SER A 1 304 ? -14.985 -20.817 -15.394 1.00 40.31 304 SER A C 1
ATOM 2371 O O . SER A 1 304 ? -15.756 -20.573 -16.317 1.00 40.31 304 SER A O 1
ATOM 2373 N N . SER A 1 305 ? -14.138 -19.882 -14.920 1.00 41.41 305 SER A N 1
ATOM 2374 C CA . SER A 1 305 ? -14.054 -18.515 -15.506 1.00 41.41 305 SER A CA 1
ATOM 2375 C C . SER A 1 305 ? -12.870 -18.234 -16.441 1.00 41.41 305 SER A C 1
ATOM 2377 O O . SER A 1 305 ? -12.824 -17.160 -17.027 1.00 41.41 305 SER A O 1
ATOM 2379 N N . GLY A 1 306 ? -12.002 -19.214 -16.708 1.00 44.66 306 GLY A N 1
ATOM 2380 C CA . GLY A 1 306 ? -11.176 -19.217 -17.916 1.00 44.66 306 GLY A CA 1
ATOM 2381 C C . GLY A 1 306 ? -10.103 -18.134 -18.038 1.00 44.66 306 GLY A C 1
ATOM 2382 O O . GLY A 1 306 ? -9.703 -17.885 -19.170 1.00 44.66 306 GLY A O 1
ATOM 2383 N N . THR A 1 307 ? -9.615 -17.516 -16.954 1.00 48.84 307 THR A N 1
ATOM 2384 C CA . THR A 1 307 ? -8.428 -16.646 -17.043 1.00 48.84 307 THR A CA 1
ATOM 2385 C C . THR A 1 307 ? -7.176 -17.522 -17.196 1.00 48.84 307 THR A C 1
ATOM 2387 O O . THR A 1 307 ? -6.819 -18.256 -16.270 1.00 48.84 307 THR A O 1
ATOM 2390 N N . PRO A 1 308 ? -6.516 -17.533 -18.368 1.00 56.69 308 PRO A N 1
ATOM 2391 C CA . PRO A 1 308 ? -5.334 -18.353 -18.574 1.00 56.69 308 PRO A CA 1
ATOM 2392 C C . PRO A 1 308 ? -4.139 -17.730 -17.844 1.00 56.69 308 PRO A C 1
ATOM 2394 O O . PRO A 1 308 ? -3.861 -16.541 -17.987 1.00 56.69 308 PRO A O 1
ATOM 2397 N N . LEU A 1 309 ? -3.402 -18.549 -17.095 1.00 60.69 309 LEU A N 1
ATOM 2398 C CA . LEU A 1 309 ? -2.036 -18.217 -16.698 1.00 60.69 309 LEU A CA 1
ATOM 2399 C C . LEU A 1 309 ? -1.174 -18.129 -17.971 1.00 60.69 309 LEU A C 1
ATOM 2401 O O . LEU A 1 309 ? -1.155 -19.099 -18.737 1.00 60.69 309 LEU A O 1
ATOM 2405 N N . PRO A 1 310 ? -0.494 -17.002 -18.244 1.00 62.66 310 PRO A N 1
ATOM 2406 C CA . PRO A 1 310 ? 0.393 -16.912 -19.392 1.00 62.66 310 PRO A CA 1
ATOM 2407 C C . PRO A 1 310 ? 1.613 -17.803 -19.157 1.00 62.66 310 PRO A C 1
ATOM 2409 O O . PRO A 1 310 ? 2.323 -17.666 -18.167 1.00 62.66 310 PRO A O 1
ATOM 2412 N N . ASN A 1 311 ? 1.873 -18.706 -20.097 1.00 67.12 311 ASN A N 1
ATOM 2413 C CA . ASN A 1 311 ? 3.057 -19.565 -20.054 1.00 67.12 311 ASN A CA 1
ATOM 2414 C C . ASN A 1 311 ? 4.327 -18.827 -20.519 1.00 67.12 311 ASN A C 1
ATOM 2416 O O . ASN A 1 311 ? 5.436 -19.320 -20.333 1.00 67.12 311 ASN A O 1
ATOM 2420 N N . HIS A 1 312 ? 4.178 -17.686 -21.189 1.00 73.31 312 HIS A N 1
ATOM 2421 C CA . HIS A 1 312 ? 5.267 -16.879 -21.731 1.00 73.31 312 HIS A CA 1
ATOM 2422 C C . HIS A 1 312 ? 4.791 -15.437 -21.897 1.00 73.31 312 HIS A C 1
ATOM 2424 O O . HIS A 1 312 ? 3.615 -15.196 -22.175 1.00 73.31 312 HIS A O 1
ATOM 2430 N N . ILE A 1 313 ? 5.708 -14.493 -21.700 1.00 76.19 313 ILE A N 1
ATOM 2431 C CA . ILE A 1 313 ? 5.503 -13.070 -21.963 1.00 76.19 313 ILE A CA 1
ATOM 2432 C C . ILE A 1 313 ? 6.671 -12.574 -22.802 1.00 76.19 313 ILE A C 1
ATOM 2434 O O . ILE A 1 313 ? 7.828 -12.842 -22.474 1.00 76.19 313 ILE A O 1
ATOM 2438 N N . GLN A 1 314 ? 6.361 -11.811 -23.847 1.00 79.62 314 GLN A N 1
ATOM 2439 C CA . GLN A 1 314 ? 7.339 -11.128 -24.681 1.00 79.62 314 GLN A CA 1
ATOM 2440 C C . GLN A 1 314 ? 7.052 -9.634 -24.708 1.00 79.62 314 GLN A C 1
ATOM 2442 O O . GLN A 1 314 ? 5.917 -9.213 -24.922 1.00 79.62 314 GLN A O 1
ATOM 2447 N N . ILE A 1 315 ? 8.105 -8.851 -24.510 1.00 79.06 315 ILE A N 1
ATOM 2448 C CA . ILE A 1 315 ? 8.085 -7.393 -24.565 1.00 79.06 315 ILE A CA 1
ATOM 2449 C C . ILE A 1 315 ? 9.024 -6.938 -25.672 1.00 79.06 315 ILE A C 1
ATOM 2451 O O . ILE A 1 315 ? 10.122 -7.480 -25.826 1.00 79.06 315 ILE A O 1
ATOM 2455 N N . TRP A 1 316 ? 8.587 -5.927 -26.416 1.00 81.56 316 TRP A N 1
ATOM 2456 C CA . TRP A 1 316 ? 9.322 -5.315 -27.514 1.00 81.56 316 TRP A CA 1
ATOM 2457 C C . TRP A 1 316 ? 9.624 -3.853 -27.187 1.00 81.56 316 TRP A C 1
ATOM 2459 O O . TRP A 1 316 ? 8.794 -3.163 -26.593 1.00 81.56 316 TRP A O 1
ATOM 2469 N N . GLY A 1 317 ? 10.809 -3.385 -27.575 1.00 79.56 317 GLY A N 1
ATOM 2470 C CA . GLY A 1 317 ? 11.297 -2.055 -27.225 1.00 79.56 317 GLY A CA 1
ATOM 2471 C C . GLY A 1 317 ? 12.069 -1.368 -28.343 1.00 79.56 317 GLY A C 1
ATOM 2472 O O . GLY A 1 317 ? 12.686 -2.030 -29.183 1.00 79.56 317 GLY A O 1
ATOM 2473 N N . GLY A 1 318 ? 12.053 -0.035 -28.319 1.00 77.12 318 GLY A N 1
ATOM 2474 C CA . GLY A 1 318 ? 12.750 0.831 -29.275 1.00 77.12 318 GLY A CA 1
ATOM 2475 C C . GLY A 1 318 ? 12.165 0.763 -30.686 1.00 77.12 318 GLY A C 1
ATOM 2476 O O . GLY A 1 318 ? 11.412 -0.150 -31.003 1.00 77.12 318 GLY A O 1
ATOM 2477 N N . GLU A 1 319 ? 12.510 1.714 -31.547 1.00 79.06 319 GLU A N 1
ATOM 2478 C CA . GLU A 1 319 ? 12.020 1.765 -32.930 1.00 79.06 319 GLU A CA 1
ATOM 2479 C C . GLU A 1 319 ? 13.179 1.950 -33.900 1.00 79.06 319 GLU A C 1
ATOM 2481 O O . GLU A 1 319 ? 13.990 2.864 -33.755 1.00 79.06 319 GLU A O 1
ATOM 2486 N N . ASP A 1 320 ? 13.269 1.064 -34.888 1.00 77.75 320 ASP A N 1
ATOM 2487 C CA . ASP A 1 320 ? 14.178 1.237 -36.009 1.00 77.75 320 ASP A CA 1
ATOM 2488 C C . ASP A 1 320 ? 13.615 2.313 -36.945 1.00 77.75 320 ASP A C 1
ATOM 2490 O O . ASP A 1 320 ? 12.572 2.125 -37.569 1.00 77.75 320 ASP A O 1
ATOM 2494 N N . GLU A 1 321 ? 14.319 3.439 -37.069 1.00 76.75 321 GLU A N 1
ATOM 2495 C CA . GLU A 1 321 ? 13.860 4.602 -37.844 1.00 76.75 321 GLU A CA 1
ATOM 2496 C C . GLU A 1 321 ? 13.596 4.303 -39.334 1.00 76.75 321 GLU A C 1
ATOM 2498 O O . GLU A 1 321 ? 12.888 5.060 -39.999 1.00 76.75 321 GLU A O 1
ATOM 2503 N N . MET A 1 322 ? 14.176 3.233 -39.892 1.00 74.94 322 MET A N 1
ATOM 2504 C CA . MET A 1 322 ? 14.025 2.890 -41.311 1.00 74.94 322 MET A CA 1
ATOM 2505 C C . MET A 1 322 ? 12.890 1.899 -41.569 1.00 74.94 322 MET A C 1
ATOM 2507 O O . MET A 1 322 ? 12.257 1.958 -42.624 1.00 74.94 322 MET A O 1
ATOM 2511 N N . THR A 1 323 ? 12.675 0.960 -40.652 1.00 76.12 323 THR A N 1
ATOM 2512 C CA . THR A 1 323 ? 11.741 -0.160 -40.821 1.00 76.12 323 THR A CA 1
ATOM 2513 C C . THR A 1 323 ? 10.479 -0.019 -39.980 1.00 76.12 323 THR A C 1
ATOM 2515 O O . THR A 1 323 ? 9.490 -0.673 -40.295 1.00 76.12 323 THR A O 1
ATOM 2518 N N . GLY A 1 324 ? 10.487 0.831 -38.947 1.00 72.50 324 GLY A N 1
ATOM 2519 C CA . GLY A 1 324 ? 9.397 0.952 -37.977 1.00 72.50 324 GLY A CA 1
ATOM 2520 C C . GLY A 1 324 ? 9.225 -0.295 -37.105 1.00 72.50 324 GLY A C 1
ATOM 2521 O O . GLY A 1 324 ? 8.189 -0.461 -36.473 1.00 72.50 324 GLY A O 1
ATOM 2522 N N . LEU A 1 325 ? 10.210 -1.199 -37.105 1.00 78.56 325 LEU A N 1
ATOM 2523 C CA . LEU A 1 325 ? 10.181 -2.445 -36.345 1.00 78.56 325 LEU A CA 1
ATOM 2524 C C . LEU A 1 325 ? 10.897 -2.281 -34.997 1.00 78.56 325 LEU A C 1
ATOM 2526 O O . LEU A 1 325 ? 11.777 -1.423 -34.862 1.00 78.56 325 LEU A O 1
ATOM 2530 N N . PRO A 1 326 ? 10.562 -3.110 -33.994 1.00 76.00 326 PRO A N 1
ATOM 2531 C CA . PRO A 1 326 ? 11.232 -3.065 -32.704 1.00 76.00 326 PRO A CA 1
ATOM 2532 C C . PRO A 1 326 ? 12.709 -3.476 -32.802 1.00 76.00 326 PRO A C 1
ATOM 2534 O O . PRO A 1 326 ? 13.056 -4.461 -33.456 1.00 76.00 326 PRO A O 1
ATOM 2537 N N . LEU A 1 327 ? 13.581 -2.734 -32.111 1.00 82.12 327 LEU A N 1
ATOM 2538 C CA . LEU A 1 327 ? 15.031 -2.990 -32.058 1.00 82.12 327 LEU A CA 1
ATOM 2539 C C . LEU A 1 327 ? 15.422 -3.974 -30.952 1.00 82.12 327 LEU A C 1
ATOM 2541 O O . LEU A 1 327 ? 16.445 -4.657 -31.047 1.00 82.12 327 LEU A O 1
ATOM 2545 N N . TYR A 1 328 ? 14.619 -4.023 -29.893 1.00 84.50 328 TYR A N 1
ATOM 2546 C CA . TYR A 1 328 ? 14.895 -4.779 -28.684 1.00 84.50 328 TYR A CA 1
ATOM 2547 C C . TYR A 1 328 ? 13.740 -5.714 -28.356 1.00 84.50 328 TYR A C 1
ATOM 2549 O O . TYR A 1 328 ? 12.576 -5.435 -28.645 1.00 84.50 328 TYR A O 1
ATOM 2557 N N . SER A 1 329 ? 14.068 -6.832 -27.719 1.00 84.06 329 SER A N 1
ATOM 2558 C CA . SER A 1 329 ? 13.072 -7.748 -27.178 1.00 84.06 329 SER A CA 1
ATOM 2559 C C . SER A 1 329 ? 13.552 -8.390 -25.886 1.00 84.06 329 SER A C 1
ATOM 2561 O O . SER A 1 329 ? 14.750 -8.483 -25.608 1.00 84.06 329 SER A O 1
ATOM 2563 N N . GLY A 1 330 ? 12.594 -8.826 -25.082 1.00 80.81 330 GLY A N 1
ATOM 2564 C CA . GLY A 1 330 ? 12.831 -9.529 -23.837 1.00 80.81 330 GLY A CA 1
ATOM 2565 C C . GLY A 1 330 ? 11.697 -10.488 -23.542 1.00 80.81 330 GLY A C 1
ATOM 2566 O O . GLY A 1 330 ? 10.565 -10.274 -23.973 1.00 80.81 330 GLY A O 1
ATOM 2567 N N . ASN A 1 331 ? 12.020 -11.569 -22.842 1.00 81.75 331 ASN A N 1
ATOM 2568 C CA . ASN A 1 331 ? 11.111 -12.685 -22.657 1.00 81.75 331 ASN A CA 1
ATOM 2569 C C . ASN A 1 331 ? 11.119 -13.164 -21.208 1.00 81.75 331 ASN A C 1
ATOM 2571 O O . ASN A 1 331 ? 12.147 -13.109 -20.535 1.00 81.75 331 ASN A O 1
ATOM 2575 N N . TRP A 1 332 ? 9.984 -13.695 -20.772 1.00 80.81 332 TRP A N 1
ATOM 2576 C CA . TRP A 1 332 ? 9.830 -14.429 -19.524 1.00 80.81 332 TRP A CA 1
ATOM 2577 C C . TRP A 1 332 ? 9.038 -15.710 -19.764 1.00 80.81 332 TRP A C 1
ATOM 2579 O O . TRP A 1 332 ? 8.152 -15.746 -20.619 1.00 80.81 332 TRP A O 1
ATOM 2589 N N . PHE A 1 333 ? 9.345 -16.754 -19.001 1.00 76.75 333 PHE A N 1
ATOM 2590 C CA . PHE A 1 333 ? 8.659 -18.041 -19.040 1.00 76.75 333 PHE A CA 1
ATOM 2591 C C . PHE A 1 333 ? 8.423 -18.551 -17.616 1.00 76.75 333 PHE A C 1
ATOM 2593 O O . PHE A 1 333 ? 9.218 -18.287 -16.711 1.00 76.75 333 PHE A O 1
ATOM 2600 N N . ASP A 1 334 ? 7.342 -19.305 -17.423 1.00 74.50 334 ASP A N 1
ATOM 2601 C CA . ASP A 1 334 ? 7.034 -19.904 -16.124 1.00 74.50 334 ASP A CA 1
ATOM 2602 C C . ASP A 1 334 ? 7.787 -21.225 -15.936 1.00 74.50 334 ASP A C 1
ATOM 2604 O O . ASP A 1 334 ? 7.436 -22.239 -16.535 1.00 74.50 334 ASP A O 1
ATOM 2608 N N . SER A 1 335 ? 8.808 -21.252 -15.081 1.00 73.19 335 SER A N 1
ATOM 2609 C CA . SER A 1 335 ? 9.639 -22.444 -14.858 1.00 73.19 335 SER A CA 1
ATOM 2610 C C . SER A 1 335 ? 8.867 -23.684 -14.384 1.00 73.19 335 SER A C 1
ATOM 2612 O O . SER A 1 335 ? 9.349 -24.798 -14.584 1.00 73.19 335 SER A O 1
ATOM 2614 N N . ASP A 1 336 ? 7.662 -23.535 -13.825 1.00 70.19 336 ASP A N 1
ATOM 2615 C CA . ASP A 1 336 ? 6.815 -24.666 -13.420 1.00 70.19 336 ASP A CA 1
ATOM 2616 C C . ASP A 1 336 ? 6.284 -25.474 -14.622 1.00 70.19 336 ASP A C 1
ATOM 2618 O O . ASP A 1 336 ? 5.919 -26.646 -14.482 1.00 70.19 336 ASP A O 1
ATOM 2622 N N . HIS A 1 337 ? 6.236 -24.856 -15.805 1.00 67.88 337 HIS A N 1
ATOM 2623 C CA . HIS A 1 337 ? 5.629 -25.407 -17.018 1.00 67.88 337 HIS A CA 1
ATOM 2624 C C . HIS A 1 337 ? 6.628 -25.684 -18.151 1.00 67.88 337 HIS A C 1
ATOM 2626 O O . HIS A 1 337 ? 6.226 -26.110 -19.236 1.00 67.88 337 HIS A O 1
ATOM 2632 N N . TYR A 1 338 ? 7.924 -25.478 -17.908 1.00 68.31 338 TYR A N 1
ATOM 2633 C CA . TYR A 1 338 ? 8.986 -25.758 -18.872 1.00 68.31 338 TYR A CA 1
ATOM 2634 C C . TYR A 1 338 ? 9.989 -26.732 -18.265 1.00 68.31 338 TYR A C 1
ATOM 2636 O O . TYR A 1 338 ? 10.493 -26.524 -17.165 1.00 68.31 338 TYR A O 1
ATOM 2644 N N . SER A 1 339 ? 10.320 -27.806 -18.988 1.00 64.69 339 SER A N 1
ATOM 2645 C CA . SER A 1 339 ? 11.356 -28.747 -18.530 1.00 64.69 339 SER A CA 1
ATOM 2646 C C . SER A 1 339 ? 12.761 -28.148 -18.592 1.00 64.69 339 SER A C 1
ATOM 2648 O O . SER A 1 339 ? 13.663 -28.614 -17.898 1.00 64.69 339 SER A O 1
ATOM 2650 N N . THR A 1 340 ? 12.944 -27.148 -19.453 1.00 69.06 340 THR A N 1
ATOM 2651 C CA . THR A 1 340 ? 14.193 -26.433 -19.723 1.00 69.06 340 THR A CA 1
ATOM 2652 C C . THR A 1 340 ? 13.860 -25.050 -20.276 1.00 69.06 340 THR A C 1
ATOM 2654 O O . THR A 1 340 ? 12.879 -24.915 -21.003 1.00 69.06 340 THR A O 1
ATOM 2657 N N . GLU A 1 341 ? 14.688 -24.046 -19.994 1.00 69.31 341 GLU A N 1
ATOM 2658 C CA . GLU A 1 341 ? 14.586 -22.732 -20.641 1.00 69.31 341 GLU A CA 1
ATOM 2659 C C . GLU A 1 341 ? 14.668 -22.874 -22.178 1.00 69.31 341 GLU A C 1
ATOM 2661 O O . GLU A 1 341 ? 15.562 -23.578 -22.668 1.00 69.31 341 GLU A O 1
ATOM 2666 N N . PRO A 1 342 ? 13.752 -22.258 -22.953 1.00 68.88 342 PRO A N 1
ATOM 2667 C CA . PRO A 1 342 ? 13.812 -22.293 -24.411 1.00 68.88 342 PRO A CA 1
ATOM 2668 C C . PRO A 1 342 ? 15.122 -21.697 -24.939 1.00 68.88 342 PRO A C 1
ATOM 2670 O O . PRO A 1 342 ? 15.530 -20.606 -24.553 1.00 68.88 342 PRO A O 1
ATOM 2673 N N . THR A 1 343 ? 15.779 -22.388 -25.875 1.00 68.62 343 THR A N 1
ATOM 2674 C CA . THR A 1 343 ? 17.014 -21.891 -26.517 1.00 68.62 343 THR A CA 1
ATOM 2675 C C . THR A 1 343 ? 16.762 -20.746 -27.502 1.00 68.62 343 THR A C 1
ATOM 2677 O O . THR A 1 343 ? 17.690 -20.026 -27.870 1.00 68.62 343 THR A O 1
ATOM 2680 N N . SER A 1 344 ? 15.516 -20.606 -27.951 1.00 71.69 344 SER A N 1
ATOM 2681 C CA . SER A 1 344 ? 14.980 -19.526 -28.778 1.00 71.69 344 SER A CA 1
ATOM 2682 C C . SER A 1 344 ? 13.496 -19.347 -28.442 1.00 71.69 344 SER A C 1
ATOM 2684 O O . SER A 1 344 ? 12.850 -20.270 -27.950 1.00 71.69 344 SER A O 1
ATOM 2686 N N . PHE A 1 345 ? 12.953 -18.158 -28.706 1.00 65.81 345 PHE A N 1
ATOM 2687 C CA . PHE A 1 345 ? 11.536 -17.836 -28.484 1.00 65.81 345 PHE A CA 1
ATOM 2688 C C . PHE A 1 345 ? 10.711 -17.929 -29.776 1.00 65.81 345 PHE A C 1
ATOM 2690 O O . PHE A 1 345 ? 9.735 -17.210 -29.959 1.00 65.81 345 PHE A O 1
ATOM 2697 N N . ASP A 1 346 ? 11.115 -18.811 -30.692 1.00 72.88 346 ASP A N 1
ATOM 2698 C CA . ASP A 1 346 ? 10.249 -19.217 -31.796 1.00 72.88 346 ASP A CA 1
ATOM 2699 C C . ASP A 1 346 ? 9.216 -20.247 -31.309 1.00 72.88 346 ASP A C 1
ATOM 2701 O O . ASP A 1 346 ? 9.433 -20.963 -30.326 1.00 72.88 346 ASP A O 1
ATOM 2705 N N . SER A 1 347 ? 8.073 -20.328 -31.995 1.00 67.19 347 SER A N 1
ATOM 2706 C CA . SER A 1 347 ? 6.955 -21.179 -31.571 1.00 67.19 347 SER A CA 1
ATOM 2707 C C . SER A 1 347 ? 7.350 -22.653 -31.416 1.00 67.19 347 SER A C 1
ATOM 2709 O O . SER A 1 347 ? 6.823 -23.330 -30.539 1.00 67.19 347 SER A O 1
ATOM 2711 N N . ALA A 1 348 ? 8.294 -23.145 -32.227 1.00 72.19 348 ALA A N 1
ATOM 2712 C CA . ALA A 1 348 ? 8.717 -24.543 -32.210 1.00 72.19 348 ALA A CA 1
ATOM 2713 C C . ALA A 1 348 ? 9.611 -24.867 -31.001 1.00 72.19 348 ALA A C 1
ATOM 2715 O O . ALA A 1 348 ? 9.462 -25.925 -30.389 1.00 72.19 348 ALA A O 1
ATOM 2716 N N . ALA A 1 349 ? 10.522 -23.965 -30.635 1.00 72.06 349 ALA A N 1
ATOM 2717 C CA . ALA A 1 349 ? 11.379 -24.106 -29.464 1.00 72.06 349 ALA A CA 1
ATOM 2718 C C . ALA A 1 349 ? 10.590 -23.965 -28.153 1.00 72.06 349 ALA A C 1
ATOM 2720 O O . ALA A 1 349 ? 10.844 -24.714 -27.208 1.00 72.06 349 ALA A O 1
ATOM 2721 N N . ILE A 1 350 ? 9.600 -23.066 -28.115 1.00 70.19 350 ILE A N 1
ATOM 2722 C CA . ILE A 1 350 ? 8.680 -22.921 -26.978 1.00 70.19 350 ILE A CA 1
ATOM 2723 C C . ILE A 1 350 ? 7.840 -24.195 -26.809 1.00 70.19 350 ILE A C 1
ATOM 2725 O O . ILE A 1 350 ? 7.789 -24.751 -25.713 1.00 70.19 350 ILE A O 1
ATOM 2729 N N . GLU A 1 351 ? 7.228 -24.699 -27.889 1.00 70.94 351 GLU A N 1
ATOM 2730 C CA . GLU A 1 351 ? 6.416 -25.924 -27.858 1.00 70.94 351 GLU A CA 1
ATOM 2731 C C . GLU A 1 351 ? 7.241 -27.146 -27.422 1.00 70.94 351 GLU A C 1
ATOM 2733 O O . GLU A 1 351 ? 6.777 -27.950 -26.615 1.00 70.94 351 GLU A O 1
ATOM 2738 N N . ALA A 1 352 ? 8.487 -27.263 -27.894 1.00 72.12 352 ALA A N 1
ATOM 2739 C CA . ALA A 1 352 ? 9.380 -28.362 -27.530 1.00 72.12 352 ALA A CA 1
ATOM 2740 C C . ALA A 1 352 ? 9.811 -28.346 -26.052 1.00 72.12 352 ALA A C 1
ATOM 2742 O O . ALA A 1 352 ? 10.108 -29.403 -25.492 1.00 72.12 352 ALA A O 1
ATOM 2743 N N . ALA A 1 353 ? 9.871 -27.167 -25.429 1.00 68.94 353 ALA A N 1
ATOM 2744 C CA . ALA A 1 353 ? 10.295 -26.994 -24.042 1.00 68.94 353 ALA A CA 1
ATOM 2745 C C . ALA A 1 353 ? 9.137 -27.091 -23.024 1.00 68.94 353 ALA A C 1
ATOM 2747 O O . ALA A 1 353 ? 9.392 -27.249 -21.825 1.00 68.94 353 ALA A O 1
ATOM 2748 N N . TYR A 1 354 ? 7.883 -27.014 -23.484 1.00 68.50 354 TYR A N 1
ATOM 2749 C CA . TYR A 1 354 ? 6.685 -26.961 -22.645 1.00 68.50 354 TYR A CA 1
ATOM 2750 C C . TYR A 1 354 ? 6.229 -28.346 -22.153 1.00 68.50 354 TYR A C 1
ATOM 2752 O O . TYR A 1 354 ? 6.041 -29.285 -22.929 1.00 68.50 354 TYR A O 1
ATOM 2760 N N . THR A 1 355 ? 5.970 -28.479 -20.851 1.00 61.88 355 THR A N 1
ATOM 2761 C CA . THR A 1 355 ? 5.482 -29.715 -20.220 1.00 61.88 355 THR A CA 1
ATOM 2762 C C . THR A 1 355 ? 3.967 -29.653 -19.989 1.00 61.88 355 THR A C 1
ATOM 2764 O O . THR A 1 355 ? 3.478 -29.520 -18.870 1.00 61.88 355 THR A O 1
ATOM 2767 N N . GLY A 1 356 ? 3.170 -29.772 -21.056 1.00 63.12 356 GLY A N 1
ATOM 2768 C CA . GLY A 1 356 ? 1.707 -29.779 -20.937 1.00 63.12 356 GLY A CA 1
ATOM 2769 C C . GLY A 1 356 ? 0.956 -29.781 -22.267 1.00 63.12 356 GLY A C 1
ATOM 2770 O O . GLY A 1 356 ? 1.551 -29.893 -23.335 1.00 63.12 356 GLY A O 1
ATOM 2771 N N . ALA A 1 357 ? -0.374 -29.650 -22.207 1.00 56.06 357 ALA A N 1
ATOM 2772 C CA . ALA A 1 357 ? -1.164 -29.329 -23.393 1.00 56.06 357 ALA A CA 1
ATOM 2773 C C . ALA A 1 357 ? -0.843 -27.883 -23.784 1.00 56.06 357 ALA A C 1
ATOM 2775 O O . ALA A 1 357 ? -1.363 -26.950 -23.173 1.00 56.06 357 ALA A O 1
ATOM 2776 N N . PHE A 1 358 ? 0.073 -27.714 -24.739 1.00 50.38 358 PHE A N 1
ATOM 2777 C CA . PHE A 1 358 ? 0.456 -26.405 -25.244 1.00 50.38 358 PHE A CA 1
ATOM 2778 C C . PHE A 1 358 ? -0.789 -25.680 -25.753 1.00 50.38 358 PHE A C 1
ATOM 2780 O O . PHE A 1 358 ? -1.502 -26.173 -26.631 1.00 50.38 358 PHE A O 1
ATOM 2787 N N . MET A 1 359 ? -1.070 -24.524 -25.163 1.00 53.72 359 MET A N 1
ATOM 2788 C CA . MET A 1 359 ? -2.075 -23.609 -25.671 1.00 53.72 359 MET A CA 1
ATOM 2789 C C . MET A 1 359 ? -1.314 -22.521 -26.424 1.00 53.72 359 MET A C 1
ATOM 2791 O O . MET A 1 359 ? -0.693 -21.679 -25.770 1.00 53.72 359 MET A O 1
ATOM 2795 N N . PRO A 1 360 ? -1.291 -22.562 -27.768 1.00 50.00 360 PRO A N 1
ATOM 2796 C CA . PRO A 1 360 ? -0.625 -21.532 -28.541 1.00 50.00 360 PRO A CA 1
ATOM 2797 C C . PRO A 1 360 ? -1.230 -20.182 -28.181 1.00 50.00 360 PRO A C 1
ATOM 2799 O O . PRO A 1 360 ? -2.453 -20.036 -28.117 1.00 50.00 360 PRO A O 1
ATOM 2802 N N . VAL A 1 361 ? -0.374 -19.188 -27.965 1.00 47.34 361 VAL A N 1
ATOM 2803 C CA . VAL A 1 361 ? -0.808 -17.796 -27.953 1.00 47.34 361 VAL A CA 1
ATOM 2804 C C . VAL A 1 361 ? -1.266 -17.484 -29.377 1.00 47.34 361 VAL A C 1
ATOM 2806 O O . VAL A 1 361 ? -0.462 -17.206 -30.254 1.00 47.34 361 VAL A O 1
ATOM 2809 N N . THR A 1 362 ? -2.568 -17.603 -29.642 1.00 39.38 362 THR A N 1
ATOM 2810 C CA . THR A 1 362 ? -3.168 -17.255 -30.944 1.00 39.38 362 THR A CA 1
ATOM 2811 C C . THR A 1 362 ? -3.403 -15.754 -31.092 1.00 39.38 362 THR A C 1
ATOM 2813 O O . THR A 1 362 ? -4.007 -15.320 -32.069 1.00 39.38 362 THR A O 1
ATOM 2816 N N . PHE A 1 363 ? -2.983 -14.973 -30.098 1.00 36.81 363 PHE A N 1
ATOM 2817 C CA . PHE A 1 363 ? -3.007 -13.522 -30.124 1.00 36.81 363 PHE A CA 1
ATOM 2818 C C . PHE A 1 363 ? -1.574 -13.025 -30.314 1.00 36.81 363 PHE A C 1
ATOM 2820 O O . PHE A 1 363 ? -0.909 -12.596 -29.376 1.00 36.81 363 PHE A O 1
ATOM 2827 N N . GLU A 1 364 ? -1.086 -13.127 -31.546 1.00 39.12 364 GLU A N 1
ATOM 2828 C CA . GLU A 1 364 ? -0.078 -12.183 -32.011 1.00 39.12 364 GLU A CA 1
ATOM 2829 C C . GLU A 1 364 ? -0.808 -10.844 -32.095 1.00 39.12 364 GLU A C 1
ATOM 2831 O O . GLU A 1 364 ? -1.781 -10.712 -32.842 1.00 39.12 364 GLU A O 1
ATOM 2836 N N . GLY A 1 365 ? -0.428 -9.887 -31.245 1.00 34.81 365 GLY A N 1
ATOM 2837 C CA . GLY A 1 365 ? -0.885 -8.518 -31.428 1.00 34.81 365 GLY A CA 1
ATOM 2838 C C . GLY A 1 365 ? -0.596 -8.125 -32.872 1.00 34.81 365 GLY A C 1
ATOM 2839 O O . GLY A 1 365 ? 0.517 -8.337 -33.352 1.00 34.81 365 GLY A O 1
ATOM 2840 N N . ASP A 1 366 ? -1.606 -7.599 -33.565 1.00 35.72 366 ASP A N 1
ATOM 2841 C CA . ASP A 1 366 ? -1.388 -6.850 -34.801 1.00 35.72 366 ASP A CA 1
ATOM 2842 C C . ASP A 1 366 ? -0.231 -5.877 -34.526 1.00 35.72 366 ASP A C 1
ATOM 2844 O O . ASP A 1 366 ? -0.181 -5.305 -33.432 1.00 35.72 366 ASP A O 1
ATOM 2848 N N . GLU A 1 367 ? 0.697 -5.707 -35.467 1.00 41.28 367 GLU A N 1
ATOM 2849 C CA . GLU A 1 367 ? 1.853 -4.798 -35.374 1.00 41.28 367 GLU A CA 1
ATOM 2850 C C . GLU A 1 367 ? 1.439 -3.376 -34.919 1.00 41.28 367 GLU A C 1
ATOM 2852 O O . GLU A 1 367 ? 2.255 -2.610 -34.418 1.00 41.28 367 GLU A O 1
ATOM 2857 N N . LEU A 1 368 ? 0.145 -3.047 -35.021 1.00 37.47 368 LEU A N 1
ATOM 2858 C CA . LEU A 1 368 ? -0.503 -1.818 -34.559 1.00 37.47 368 LEU A CA 1
ATOM 2859 C C . LEU A 1 368 ? -0.991 -1.798 -33.089 1.00 37.47 368 LEU A C 1
ATOM 2861 O O . LEU A 1 368 ? -1.436 -0.753 -32.621 1.00 37.47 368 LEU A O 1
ATOM 2865 N N . THR A 1 369 ? -0.972 -2.920 -32.363 1.00 34.50 369 THR A N 1
ATOM 2866 C CA . THR A 1 369 ? -1.556 -3.075 -31.005 1.00 34.50 369 THR A CA 1
ATOM 2867 C C . THR A 1 369 ? -0.645 -3.766 -29.989 1.00 34.50 369 THR A C 1
ATOM 2869 O O . THR A 1 369 ? -1.069 -4.042 -28.865 1.00 34.50 369 THR A O 1
ATOM 2872 N N . VAL A 1 370 ? 0.612 -4.036 -30.350 1.00 46.09 370 VAL A N 1
ATOM 2873 C CA . VAL A 1 370 ? 1.625 -4.500 -29.394 1.00 46.09 370 VAL A CA 1
ATOM 2874 C C . VAL A 1 370 ? 1.819 -3.420 -28.326 1.00 46.09 370 VAL A C 1
ATOM 2876 O O . VAL A 1 370 ? 1.864 -2.232 -28.646 1.00 46.09 370 VAL A O 1
ATOM 2879 N N . ILE A 1 371 ? 1.947 -3.832 -27.059 1.00 50.94 371 ILE A N 1
ATOM 2880 C CA . ILE A 1 371 ? 2.518 -3.002 -25.987 1.00 50.94 371 ILE A CA 1
ATOM 2881 C C . ILE A 1 371 ? 3.979 -2.765 -26.383 1.00 50.94 371 ILE A C 1
ATOM 2883 O O . ILE A 1 371 ? 4.880 -3.524 -26.027 1.00 50.94 371 ILE A O 1
ATOM 2887 N N . TRP A 1 372 ? 4.175 -1.808 -27.279 1.00 62.22 372 TRP A N 1
ATOM 2888 C CA . TRP A 1 372 ? 5.457 -1.452 -27.839 1.00 62.22 372 TRP A CA 1
ATOM 2889 C C . TRP A 1 372 ? 5.948 -0.220 -27.108 1.00 62.22 372 TRP A C 1
ATOM 2891 O O . TRP A 1 372 ? 5.455 0.886 -27.328 1.00 62.22 372 TRP A O 1
ATOM 2901 N N . GLU A 1 373 ? 6.934 -0.423 -26.240 1.00 66.88 373 GLU A N 1
ATOM 2902 C CA . GLU A 1 373 ? 7.484 0.673 -25.458 1.00 66.88 373 GLU A CA 1
ATOM 2903 C C . GLU A 1 373 ? 8.683 1.283 -26.174 1.00 66.88 373 GLU A C 1
ATOM 2905 O O . GLU A 1 373 ? 9.821 0.804 -26.105 1.00 66.88 373 GLU A O 1
ATOM 2910 N N . ARG A 1 374 ? 8.423 2.387 -26.881 1.00 65.12 374 ARG A N 1
ATOM 2911 C CA . ARG A 1 374 ? 9.440 3.142 -27.631 1.00 65.12 374 ARG A CA 1
ATOM 2912 C C . ARG A 1 374 ? 10.567 3.669 -26.744 1.00 65.12 374 ARG A C 1
ATOM 2914 O O . ARG A 1 374 ? 11.682 3.845 -27.224 1.00 65.12 374 ARG A O 1
ATOM 2921 N N . GLY A 1 375 ? 10.295 3.890 -25.457 1.00 67.88 375 GLY A N 1
ATOM 2922 C CA . GLY A 1 375 ? 11.294 4.356 -24.496 1.00 67.88 375 GLY A CA 1
ATOM 2923 C C . GLY A 1 375 ? 12.316 3.292 -24.066 1.00 67.88 375 GLY A C 1
ATOM 2924 O O . GLY A 1 375 ? 13.308 3.642 -23.426 1.00 67.88 375 GLY A O 1
ATOM 2925 N N . PHE A 1 376 ? 12.130 2.010 -24.410 1.00 77.31 376 PHE A N 1
ATOM 2926 C CA . PHE A 1 376 ? 13.140 0.986 -24.132 1.00 77.31 376 PHE A CA 1
ATOM 2927 C C . PHE A 1 376 ? 14.276 1.003 -25.157 1.00 77.31 376 PHE A C 1
ATOM 2929 O O . PHE A 1 376 ? 14.074 0.885 -26.361 1.00 77.31 376 PHE A O 1
ATOM 2936 N N . VAL A 1 377 ? 15.504 1.077 -24.652 1.00 81.25 377 VAL A N 1
ATOM 2937 C CA . VAL A 1 377 ? 16.747 1.214 -25.418 1.00 81.25 377 VAL A CA 1
ATOM 2938 C C . VAL A 1 377 ? 17.683 0.006 -25.274 1.00 81.25 377 VAL A C 1
ATOM 2940 O O . VAL A 1 377 ? 18.840 0.072 -25.686 1.00 81.25 377 VAL A O 1
ATOM 2943 N N . SER A 1 378 ? 17.230 -1.103 -24.673 1.00 83.00 378 SER A N 1
ATOM 2944 C CA . SER A 1 378 ? 17.996 -2.359 -24.651 1.00 83.00 378 SER A CA 1
ATOM 2945 C C . SER A 1 378 ? 17.145 -3.615 -24.404 1.00 83.00 378 SER A C 1
ATOM 2947 O O . SER A 1 378 ? 16.069 -3.560 -23.806 1.00 83.00 378 SER A O 1
ATOM 2949 N N . ASN A 1 379 ? 17.685 -4.784 -24.780 1.00 82.69 379 ASN A N 1
ATOM 2950 C CA . ASN A 1 379 ? 17.086 -6.094 -24.472 1.00 82.69 379 ASN A CA 1
ATOM 2951 C C . ASN A 1 379 ? 16.943 -6.341 -22.962 1.00 82.69 379 ASN A C 1
ATOM 2953 O O . ASN A 1 379 ? 16.009 -7.010 -22.531 1.00 82.69 379 ASN A O 1
ATOM 2957 N N . ALA A 1 380 ? 17.854 -5.795 -22.148 1.00 81.88 380 ALA A N 1
ATOM 2958 C CA . ALA A 1 380 ? 17.810 -5.954 -20.696 1.00 81.88 380 ALA A CA 1
ATOM 2959 C C . ALA A 1 380 ? 16.565 -5.290 -20.084 1.00 81.88 380 ALA A C 1
ATOM 2961 O O . ALA A 1 380 ? 15.947 -5.866 -19.193 1.00 81.88 380 ALA A O 1
ATOM 2962 N N . GLN A 1 381 ? 16.167 -4.123 -20.599 1.00 79.00 381 GLN A N 1
ATOM 2963 C CA . GLN A 1 381 ? 14.961 -3.411 -20.158 1.00 79.00 381 GLN A CA 1
ATOM 2964 C C . GLN A 1 381 ? 13.689 -4.182 -20.527 1.00 79.00 381 GLN A C 1
ATOM 2966 O O . GLN A 1 381 ? 12.813 -4.388 -19.689 1.00 79.00 381 GLN A O 1
ATOM 2971 N N . CYS A 1 382 ? 13.633 -4.702 -21.756 1.00 80.25 382 CYS A N 1
ATOM 2972 C CA . CYS A 1 382 ? 12.513 -5.526 -22.206 1.00 80.25 382 CYS A CA 1
ATOM 2973 C C . CYS A 1 382 ? 12.394 -6.818 -21.377 1.00 80.25 382 CYS A C 1
ATOM 2975 O O . CYS A 1 382 ? 11.296 -7.216 -20.995 1.00 80.25 382 CYS A O 1
ATOM 2977 N N . ALA A 1 383 ? 13.521 -7.476 -21.076 1.00 82.44 383 ALA A N 1
ATOM 2978 C CA . ALA A 1 383 ? 13.535 -8.726 -20.315 1.00 82.44 383 ALA A CA 1
ATOM 2979 C C . ALA A 1 383 ? 13.113 -8.507 -18.856 1.00 82.44 383 ALA A C 1
ATOM 2981 O O . ALA A 1 383 ? 12.363 -9.308 -18.301 1.00 82.44 383 ALA A O 1
ATOM 2982 N N . ALA A 1 384 ? 13.543 -7.394 -18.258 1.00 78.56 384 ALA A N 1
ATOM 2983 C CA . ALA A 1 384 ? 13.121 -6.978 -16.929 1.00 78.56 384 ALA A CA 1
ATOM 2984 C C . ALA A 1 384 ? 11.600 -6.783 -16.827 1.00 78.56 384 ALA A C 1
ATOM 2986 O O . ALA A 1 384 ? 10.977 -7.324 -15.910 1.00 78.56 384 ALA A O 1
ATOM 2987 N N . LEU A 1 385 ? 10.989 -6.063 -17.777 1.00 77.44 385 LEU A N 1
ATOM 2988 C CA . LEU A 1 385 ? 9.538 -5.865 -17.773 1.00 77.44 385 LEU A CA 1
ATOM 2989 C C . LEU A 1 385 ? 8.786 -7.179 -18.020 1.00 77.44 385 LEU A C 1
ATOM 2991 O O . LEU A 1 385 ? 7.814 -7.461 -17.321 1.00 77.44 385 LEU A O 1
ATOM 2995 N N . ALA A 1 386 ? 9.244 -8.003 -18.969 1.00 78.50 386 ALA A N 1
ATOM 2996 C CA . ALA A 1 386 ? 8.638 -9.308 -19.227 1.00 78.50 386 ALA A CA 1
ATOM 2997 C C . ALA A 1 386 ? 8.623 -10.174 -17.955 1.00 78.50 386 ALA A C 1
ATOM 2999 O O . ALA A 1 386 ? 7.596 -10.765 -17.619 1.00 78.50 386 ALA A O 1
ATOM 3000 N N . ALA A 1 387 ? 9.739 -10.195 -17.215 1.00 78.38 387 ALA A N 1
ATOM 3001 C CA . ALA A 1 387 ? 9.840 -10.921 -15.955 1.00 78.38 387 ALA A CA 1
ATOM 3002 C C . ALA A 1 387 ? 8.909 -10.362 -14.876 1.00 78.38 387 ALA A C 1
ATOM 3004 O O . ALA A 1 387 ? 8.230 -11.128 -14.193 1.00 78.38 387 ALA A O 1
ATOM 3005 N N . SER A 1 388 ? 8.838 -9.034 -14.765 1.00 74.94 388 SER A N 1
ATOM 3006 C CA . SER A 1 388 ? 7.928 -8.342 -13.852 1.00 74.94 388 SER A CA 1
ATOM 3007 C C . SER A 1 388 ? 6.467 -8.721 -14.092 1.00 74.94 388 SER A C 1
ATOM 3009 O O . SER A 1 388 ? 5.792 -9.237 -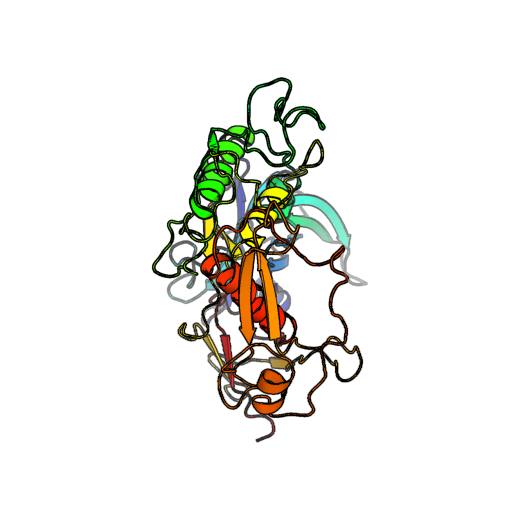13.198 1.00 74.94 388 SER A O 1
ATOM 3011 N N . LEU A 1 389 ? 5.992 -8.586 -15.330 1.00 75.56 389 LEU A N 1
ATOM 3012 C CA . LEU A 1 389 ? 4.619 -8.933 -15.693 1.00 75.56 389 LEU A CA 1
ATOM 3013 C C . LEU A 1 389 ? 4.315 -10.415 -15.455 1.00 75.56 389 LEU A C 1
ATOM 3015 O O . LEU A 1 389 ? 3.236 -10.747 -14.966 1.00 75.56 389 LEU A O 1
ATOM 3019 N N . GLY A 1 390 ? 5.269 -11.303 -15.738 1.00 75.56 390 GLY A N 1
ATOM 3020 C CA . GLY A 1 390 ? 5.097 -12.744 -15.561 1.00 75.56 390 GLY A CA 1
ATOM 3021 C C . GLY A 1 390 ? 4.860 -13.129 -14.109 1.00 75.56 390 GLY A C 1
ATOM 3022 O O . GLY A 1 390 ? 3.888 -13.816 -13.785 1.00 75.56 390 GLY A O 1
ATOM 3023 N N . ILE A 1 391 ? 5.699 -12.599 -13.219 1.00 75.44 391 ILE A N 1
ATOM 3024 C CA . ILE A 1 391 ? 5.575 -12.789 -11.771 1.00 75.44 391 ILE A CA 1
ATOM 3025 C C . ILE A 1 391 ? 4.245 -12.214 -11.268 1.00 75.44 391 ILE A C 1
ATOM 3027 O O . ILE A 1 391 ? 3.527 -12.881 -10.520 1.00 75.44 391 ILE A O 1
ATOM 3031 N N . GLN A 1 392 ? 3.864 -11.012 -11.715 1.00 72.25 392 GLN A N 1
ATOM 3032 C CA . GLN A 1 392 ? 2.604 -10.381 -11.313 1.00 72.25 392 GLN A CA 1
ATOM 3033 C C . GLN A 1 392 ? 1.374 -11.186 -11.753 1.00 72.25 392 GLN A C 1
ATOM 3035 O O . GLN A 1 392 ? 0.452 -11.388 -10.961 1.00 72.25 392 GLN A O 1
ATOM 3040 N N . MET A 1 393 ? 1.352 -11.678 -12.994 1.00 72.25 393 MET A N 1
ATOM 3041 C CA . MET A 1 393 ? 0.242 -12.484 -13.511 1.00 72.25 393 MET A CA 1
ATOM 3042 C C . MET A 1 393 ? 0.148 -13.835 -12.796 1.00 72.25 393 MET A C 1
ATOM 3044 O O . MET A 1 393 ? -0.956 -14.257 -12.440 1.00 72.25 393 MET A O 1
ATOM 3048 N N . ARG A 1 394 ? 1.289 -14.473 -12.497 1.00 72.00 394 ARG A N 1
ATOM 3049 C CA . ARG A 1 394 ? 1.338 -15.699 -11.687 1.00 72.00 394 ARG A CA 1
ATOM 3050 C C . ARG A 1 394 ? 0.785 -15.469 -10.280 1.00 72.00 394 ARG A C 1
ATOM 3052 O O . ARG A 1 394 ? -0.035 -16.260 -9.815 1.00 72.00 394 ARG A O 1
ATOM 3059 N N . ALA A 1 395 ? 1.178 -14.375 -9.628 1.00 69.69 395 ALA A N 1
ATOM 3060 C CA . ALA A 1 395 ? 0.698 -14.027 -8.294 1.00 69.69 395 ALA A CA 1
ATOM 3061 C C . ALA A 1 395 ? -0.817 -13.743 -8.275 1.00 69.69 395 ALA A C 1
ATOM 3063 O O . ALA A 1 395 ? -1.521 -14.218 -7.388 1.00 69.69 395 ALA A O 1
ATOM 3064 N N . ASN A 1 396 ? -1.341 -13.028 -9.276 1.00 64.69 396 ASN A N 1
ATOM 3065 C CA . ASN A 1 396 ? -2.767 -12.684 -9.358 1.00 64.69 396 ASN A CA 1
ATOM 3066 C C . ASN A 1 396 ? -3.678 -13.901 -9.580 1.00 64.69 396 ASN A C 1
ATOM 3068 O O . ASN A 1 396 ? -4.813 -13.915 -9.104 1.00 64.69 396 ASN A O 1
ATOM 3072 N N . ALA A 1 397 ? -3.203 -14.924 -10.291 1.00 63.53 397 ALA A N 1
ATOM 3073 C CA . ALA A 1 397 ? -3.976 -16.142 -10.535 1.00 63.53 397 ALA A CA 1
ATOM 3074 C C . ALA A 1 397 ? -4.022 -17.088 -9.319 1.00 63.53 397 ALA A C 1
ATOM 3076 O O . ALA A 1 397 ? -4.907 -17.944 -9.214 1.00 63.53 397 ALA A O 1
ATOM 3077 N N . LEU A 1 398 ? -3.061 -16.964 -8.401 1.00 66.50 398 LEU A N 1
ATOM 3078 C CA . LEU A 1 398 ? -2.907 -17.838 -7.244 1.00 66.50 398 LEU A CA 1
ATOM 3079 C C . LEU A 1 398 ? -3.339 -17.103 -5.970 1.00 66.50 398 LEU A C 1
ATOM 3081 O O . LEU A 1 398 ? -2.539 -16.490 -5.274 1.00 66.50 398 LEU A O 1
ATOM 3085 N N . GLY A 1 399 ? -4.629 -17.187 -5.639 1.00 66.69 399 GLY A N 1
ATOM 3086 C CA . GLY A 1 399 ? -5.164 -16.667 -4.382 1.00 66.69 399 GLY A CA 1
ATOM 3087 C C . GLY A 1 399 ? -5.206 -17.730 -3.283 1.00 66.69 399 GLY A C 1
ATOM 3088 O O . GLY A 1 399 ? -5.386 -18.921 -3.525 1.00 66.69 399 GLY A O 1
ATOM 3089 N N . THR A 1 400 ? -5.097 -17.330 -2.023 1.00 73.44 400 THR A N 1
ATOM 3090 C CA . THR A 1 400 ? -5.522 -18.175 -0.900 1.00 73.44 400 THR A CA 1
ATOM 3091 C C . THR A 1 400 ? -6.117 -17.286 0.171 1.00 73.44 400 THR A C 1
ATOM 3093 O O . THR A 1 400 ? -5.557 -16.250 0.522 1.00 73.44 400 THR A O 1
ATOM 3096 N N . ARG A 1 401 ? -7.268 -17.692 0.701 1.00 82.38 401 ARG A N 1
ATOM 3097 C CA . ARG A 1 401 ? -7.908 -17.034 1.834 1.00 82.38 401 ARG A CA 1
ATOM 3098 C C . ARG A 1 401 ? -7.689 -17.878 3.076 1.00 82.38 401 ARG A C 1
ATOM 3100 O O . ARG A 1 401 ? -8.077 -19.041 3.105 1.00 82.38 401 ARG A O 1
ATOM 3107 N N . VAL A 1 402 ? -7.126 -17.275 4.116 1.00 82.00 402 VAL A N 1
ATOM 3108 C CA . VAL A 1 402 ? -6.966 -17.905 5.431 1.00 82.00 402 VAL A CA 1
ATOM 3109 C C . VAL A 1 402 ? -7.749 -17.097 6.460 1.00 82.00 402 VAL A C 1
ATOM 3111 O O . VAL A 1 402 ? -7.682 -15.869 6.469 1.00 82.00 402 VAL A O 1
ATOM 3114 N N . ILE A 1 403 ? -8.497 -17.777 7.327 1.00 84.00 403 ILE A N 1
ATOM 3115 C CA . ILE A 1 403 ? -9.132 -17.184 8.506 1.00 84.00 403 ILE A CA 1
ATOM 3116 C C . ILE A 1 403 ? -8.405 -17.704 9.740 1.00 84.00 403 ILE A C 1
ATOM 3118 O O . ILE A 1 403 ? -8.457 -18.898 10.037 1.00 84.00 403 ILE A O 1
ATOM 3122 N N . ILE A 1 404 ? -7.767 -16.798 10.471 1.00 79.25 404 ILE A N 1
ATOM 3123 C CA . ILE A 1 404 ? -7.061 -17.069 11.727 1.00 79.25 404 ILE A CA 1
ATOM 3124 C C . ILE A 1 404 ? -7.801 -16.406 12.901 1.00 79.25 404 ILE A C 1
ATOM 3126 O O . ILE A 1 404 ? -8.550 -15.446 12.683 1.00 79.25 404 ILE A O 1
ATOM 3130 N N . PRO A 1 405 ? -7.624 -16.882 14.149 1.00 73.56 405 PRO A N 1
ATOM 3131 C CA . PRO A 1 405 ? -7.929 -16.058 15.313 1.00 73.56 405 PRO A CA 1
ATOM 3132 C C . PRO A 1 405 ? -7.164 -14.737 15.226 1.00 73.56 405 PRO A C 1
ATOM 3134 O O . PRO A 1 405 ? -6.148 -14.651 14.538 1.00 73.56 405 PRO A O 1
ATOM 3137 N N . MET A 1 406 ? -7.641 -13.712 15.933 1.00 71.31 406 MET A N 1
ATOM 3138 C CA . MET A 1 406 ? -6.970 -12.416 15.932 1.00 71.31 406 MET A CA 1
ATOM 3139 C C . MET A 1 406 ? -5.491 -12.578 16.317 1.00 71.31 406 MET A C 1
ATOM 3141 O O . MET A 1 406 ? -5.169 -12.945 17.446 1.00 71.31 406 MET A O 1
ATOM 3145 N N . ASP A 1 407 ? -4.612 -12.259 15.370 1.00 71.62 407 ASP A N 1
ATOM 3146 C CA . ASP A 1 407 ? -3.168 -12.241 15.545 1.00 71.62 407 ASP A CA 1
ATOM 3147 C C . ASP A 1 407 ? -2.647 -10.866 15.130 1.00 71.62 407 ASP A C 1
ATOM 3149 O O . ASP A 1 407 ? -2.884 -10.397 14.016 1.00 71.62 407 ASP A O 1
ATOM 3153 N N . ALA A 1 408 ? -1.986 -10.192 16.066 1.00 70.81 408 ALA A N 1
ATOM 3154 C CA . ALA A 1 408 ? -1.454 -8.852 15.854 1.00 70.81 408 ALA A CA 1
ATOM 3155 C C . ALA A 1 408 ? -0.109 -8.852 15.112 1.00 70.81 408 ALA A C 1
ATOM 3157 O O . ALA A 1 408 ? 0.369 -7.777 14.774 1.00 70.81 408 ALA A O 1
ATOM 3158 N N . ARG A 1 409 ? 0.505 -10.024 14.901 1.00 73.69 409 ARG A N 1
ATOM 3159 C CA . ARG A 1 409 ? 1.852 -10.141 14.324 1.00 73.69 409 ARG A CA 1
ATOM 3160 C C . ARG A 1 409 ? 1.882 -10.098 12.808 1.00 73.69 409 ARG A C 1
ATOM 3162 O O . ARG A 1 409 ? 2.878 -9.654 12.269 1.00 73.69 409 ARG A O 1
ATOM 3169 N N . VAL A 1 410 ? 0.819 -10.564 12.155 1.00 77.94 410 VAL A N 1
ATOM 3170 C CA . VAL A 1 410 ? 0.765 -10.594 10.692 1.00 77.94 410 VAL A CA 1
ATOM 3171 C C . VAL A 1 410 ? 0.273 -9.255 10.173 1.00 77.94 410 VAL A C 1
ATOM 3173 O O . VAL A 1 410 ? -0.738 -8.703 10.637 1.00 77.94 410 VAL A O 1
ATOM 3176 N N . GLU A 1 411 ? 0.963 -8.771 9.161 1.00 77.88 411 GLU A N 1
ATOM 3177 C CA . GLU A 1 411 ? 0.718 -7.519 8.477 1.00 77.88 411 GLU A CA 1
ATOM 3178 C C . GLU A 1 411 ? 0.571 -7.734 6.965 1.00 77.88 411 GLU A C 1
ATOM 3180 O O . GLU A 1 411 ? 0.776 -8.824 6.420 1.00 77.88 411 GLU A O 1
ATOM 3185 N N . LEU A 1 412 ? 0.138 -6.690 6.258 1.00 81.12 412 LEU A N 1
ATOM 3186 C CA . LEU A 1 412 ? 0.072 -6.733 4.802 1.00 81.12 412 LEU A CA 1
ATOM 3187 C C . LEU A 1 412 ? 1.469 -6.959 4.190 1.00 81.12 412 LEU A C 1
ATOM 3189 O O . LEU A 1 412 ? 2.421 -6.251 4.518 1.00 81.12 412 LEU A O 1
ATOM 3193 N N . PHE A 1 413 ? 1.534 -7.891 3.234 1.00 80.88 413 PHE A N 1
ATOM 3194 C CA . PHE A 1 413 ? 2.738 -8.384 2.547 1.00 80.88 413 PHE A CA 1
ATOM 3195 C C . PHE A 1 413 ? 3.650 -9.335 3.339 1.00 80.88 413 PHE A C 1
ATOM 3197 O O . PHE A 1 413 ? 4.658 -9.764 2.784 1.00 80.88 413 PHE A O 1
ATOM 3204 N N . ASP A 1 414 ? 3.275 -9.741 4.553 1.00 80.31 414 ASP A N 1
ATOM 3205 C CA . ASP A 1 414 ? 3.996 -10.804 5.261 1.00 80.31 414 ASP A CA 1
ATOM 3206 C C . ASP A 1 414 ? 3.809 -12.161 4.567 1.00 80.31 414 ASP A C 1
ATOM 3208 O O . ASP A 1 414 ? 2.717 -12.520 4.098 1.00 80.31 414 ASP A O 1
ATOM 3212 N N . ARG A 1 415 ? 4.873 -12.963 4.545 1.00 81.88 415 ARG A N 1
ATOM 3213 C CA . ARG A 1 415 ? 4.861 -14.321 4.014 1.00 81.88 415 ARG A CA 1
ATOM 3214 C C . ARG A 1 415 ? 4.332 -15.286 5.065 1.00 81.88 415 ARG A C 1
ATOM 3216 O O . ARG A 1 415 ? 5.038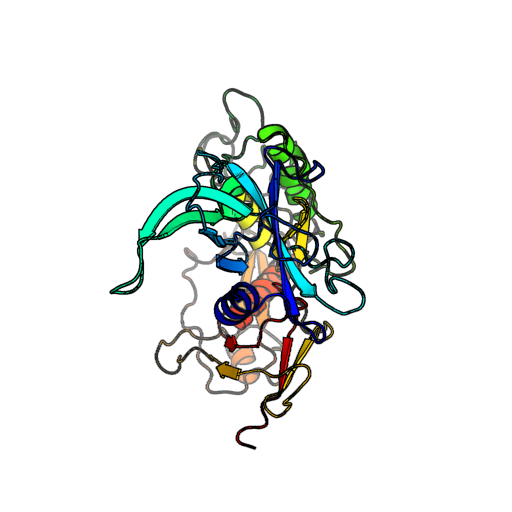 -15.719 5.975 1.00 81.88 415 ARG A O 1
ATOM 3223 N N . VAL A 1 416 ? 3.090 -15.718 4.874 1.00 85.25 416 VAL A N 1
ATOM 3224 C CA . VAL A 1 416 ? 2.435 -16.690 5.754 1.00 85.25 416 VAL A CA 1
ATOM 3225 C C . VAL A 1 416 ? 2.468 -18.093 5.156 1.00 85.25 416 VAL A C 1
ATOM 3227 O O . VAL A 1 416 ? 2.098 -18.304 4.001 1.00 85.25 416 VAL A O 1
ATOM 3230 N N . LYS A 1 417 ? 2.850 -19.085 5.965 1.00 87.19 417 LYS A N 1
ATOM 3231 C CA . LYS A 1 417 ? 2.734 -20.508 5.626 1.00 87.19 417 LYS A CA 1
ATOM 3232 C C . LYS A 1 417 ? 1.542 -21.130 6.336 1.00 87.19 417 LYS A C 1
ATOM 3234 O O . LYS A 1 417 ? 1.383 -20.975 7.542 1.00 87.19 417 LYS A O 1
ATOM 3239 N N . THR A 1 418 ? 0.754 -21.915 5.616 1.00 86.62 418 THR A N 1
ATOM 3240 C CA . THR A 1 418 ? -0.289 -22.763 6.199 1.00 86.62 418 THR A CA 1
ATOM 3241 C C . THR A 1 418 ? 0.089 -24.233 6.077 1.00 86.62 418 THR A C 1
ATOM 3243 O O . THR A 1 418 ? 0.641 -24.681 5.071 1.00 86.62 418 THR A O 1
ATOM 3246 N N . VAL A 1 419 ? -0.185 -24.998 7.129 1.00 88.56 419 VAL A N 1
ATOM 3247 C CA . VAL A 1 419 ? -0.022 -26.452 7.170 1.00 88.56 419 VAL A CA 1
ATOM 3248 C C . VAL A 1 419 ? -1.379 -27.052 7.520 1.00 88.56 419 VAL A C 1
ATOM 3250 O O . VAL A 1 419 ? -1.782 -27.041 8.683 1.00 88.56 419 VAL A O 1
ATOM 3253 N N . ASP A 1 420 ? -2.099 -27.533 6.503 1.00 83.38 420 ASP A N 1
ATOM 3254 C CA . ASP A 1 420 ? -3.380 -28.221 6.689 1.00 83.38 420 ASP A CA 1
ATOM 3255 C C . ASP A 1 420 ? -3.181 -29.741 6.691 1.00 83.38 420 ASP A C 1
ATOM 3257 O O . ASP A 1 420 ? -2.850 -30.342 5.671 1.00 83.38 420 ASP A O 1
ATOM 3261 N N . THR A 1 421 ? -3.370 -30.362 7.851 1.00 81.94 421 THR A N 1
ATOM 3262 C CA . THR A 1 421 ? -3.362 -31.817 8.047 1.00 81.94 421 THR A CA 1
ATOM 3263 C C . THR A 1 421 ? -4.768 -32.424 7.971 1.00 81.94 421 THR A C 1
ATOM 3265 O O . THR A 1 421 ? -4.917 -33.646 8.027 1.00 81.94 421 THR A O 1
ATOM 3268 N N . ARG A 1 422 ? -5.824 -31.609 7.814 1.00 70.62 422 ARG A N 1
ATOM 3269 C CA . ARG A 1 422 ? -7.209 -32.089 7.698 1.00 70.62 422 ARG A CA 1
ATOM 3270 C C . ARG A 1 422 ? -7.431 -32.618 6.280 1.00 70.62 422 ARG A C 1
ATOM 3272 O O . ARG A 1 422 ? -7.665 -31.858 5.349 1.00 70.62 422 ARG A O 1
ATOM 3279 N N . GLY A 1 423 ? -7.371 -33.937 6.126 1.00 60.47 423 GLY A N 1
ATOM 3280 C CA . GLY A 1 423 ? -7.538 -34.616 4.834 1.00 60.47 423 GLY A CA 1
ATOM 3281 C C . GLY A 1 423 ? -6.289 -35.335 4.318 1.00 60.47 423 GLY A C 1
ATOM 3282 O O . GLY A 1 423 ? -6.313 -35.798 3.179 1.00 60.47 423 GLY A O 1
ATOM 3283 N N . ALA A 1 424 ? -5.235 -35.432 5.138 1.00 45.50 424 ALA A N 1
ATOM 3284 C CA . ALA A 1 424 ? -4.150 -36.396 4.953 1.00 45.50 424 ALA A CA 1
ATOM 3285 C C . ALA A 1 424 ? -4.575 -37.824 5.334 1.00 45.50 424 ALA A C 1
ATOM 3287 O O . ALA A 1 424 ? -5.379 -37.970 6.288 1.00 45.50 424 ALA A O 1
#

pLDDT: mean 74.59, std 15.18, range [34.5, 96.12]

Secondary structure (DSSP, 8-state):
-EEE-HHHHHHHHHH---SSS-EEEEEEEEESS-SSSPPSEE--BSTT-S---EEEEEEE--TTT-EEEEEEE-TTS-S-S--TT-EEEEEEEEEETTEEES-GGGT-BPPPEEEEEEEEEEE-STTSPPEEEEEEEEEEHIIIIITTSBP--SSTT-TT-S--SSSS-TT----GGGTT--HHHHHHIIIIIIIHHHHS---EEPPP-S---SSTT-TTT--SS-SSSPPPSS-----TT-BHHHHHHHHHTTSS-EEEE-GGGEEEEE---TTSPPSEEEESS-SSSSB-SEEE--B-STTSS--PPPSEEEEEE---TTT---SEEEEEE-GGGBSS--SS-SHHHHHHHB-SS---------TTTS-EETT--SHHHHHHHHHHHHHHHHHHHB--EEE-S--SS--TT--EEEE--TT-

=== Feature glossary ===
Key to the feature types in this record:

Secondary structure (8-state, DSSP). Secondary structure is the local, repeating backbone conformation. DSSP classifies it into eight states by reading the hydrogen-bond network: three helix types (H, G, I), two β types (E, B), two non-regular types (T, S), and unstructured coil (-).

Backbone torsions (φ/ψ). Backbone dihedral angles. Every residue except chain termini has a φ (preceding-C → N → Cα → C) and a ψ (N → Cα → C → next-N). They are reported in degrees following the IUPAC sign convention. Secondary structure is essentially a statement about which (φ, ψ) basin each residue occupies.

Predicted aligned error. Predicted Aligned Error (PAE) is an AlphaFold confidence matrix: entry (i, j) is the expected error in the position of residue j, in ångströms, when the prediction is superimposed on the true structure at residue i. Low PAE within a block of residues means that block is internally rigid and well-predicted; high PAE between two blocks means their relative placement is uncertain even if each block individually is confident.

B-factor. B-factor (Debye–Waller factor) reflects atomic displacement in the crystal lattice. It is an experimental observable (units Å²), not a prediction; low values mean the atom is pinned down, high values mean it moves or is heterogeneous across the crystal.

Secondary structure (3-state, P-SEA). Three-state secondary structure (P-SEA) collapses the eight DSSP classes into helix (a), strand (b), and coil (c). P-SEA assigns these from Cα geometry alone — distances and angles — without requiring backbone oxygens, so it works on any Cα trace.

Sequence. Primary structure: the covalent order of the twenty standard amino acids along the backbone. Two proteins with the same sequence will (almost always) fold to the same structure; two with 30% identity often share a fold but not the details.

pLDDT. pLDDT is the predicted lDDT-Cα score: AlphaFold's confidence that the local environment of each residue (all inter-atomic distances within 15 Å) is correctly placed. It is a per-residue number between 0 and 100, with higher meaning more reliable.

InterPro / GO / CATH / organism. Functional annotations link the protein to curated databases. InterPro entries identify conserved domains and families by matching the sequence against member-database signatures (Pfam, PROSITE, CDD, …). Gene Ontology (GO) terms describe molecular function, biological process, and cellular component in a controlled vocabulary. CATH places the structure in a hierarchical fold classification (Class/Architecture/Topology/Homologous-superfamily). The organism is the source species.

Contact-map, Ramachandran, and PAE plots. Three diagnostic plots accompany the record. The Cα contact map visualizes the tertiary structure as a 2D adjacency matrix (8 Å cutoff, sequence-local contacts suppressed). The Ramachandran plot shows the distribution of backbone (φ, ψ) torsions, with points in the α and β basins reflecting secondary structure content. The PAE plot shows AlphaFold's inter-residue confidence as a color matrix.

mmCIF coordinates. The mmCIF table is the protein's shape written out atom by atom. For each backbone N, Cα, C, and carbonyl O, it records an (x, y, z) coordinate triple in Å plus the residue type, chain letter, and residue number.

Radius of gyration, Cα contacts, bounding box. Three whole-structure scalars: the radius of gyration (RMS distance of Cα from centroid, in Å), the count of Cα–Cα contacts (pairs closer than 8 Å and separated by more than four residues in sequence — i.e. tertiary, not local, contacts), and the bounding-box dimensions. Together they distinguish compact globular folds from extended fibres or disordered chains.

Foldseek 3Di. The Foldseek 3Di string encodes local tertiary geometry as a 20-letter alphabet — one character per residue — derived from the relative positions of nearby Cα atoms. Unlike the amino-acid sequence, 3Di is a direct function of the 3D structure, so two proteins with the same fold have similar 3Di strings even at low sequence identity.

Rendered structure images. Six rendered views show the 3D structure from the faces of a cube — i.e. along ±x, ±y, ±z. Rendering representation is drawn randomly per protein from cartoon (secondary-structure ribbons), sticks (backbone bonds), or molecular surface; coloring is either N→C rainbow (blue at the N-terminus through red at the C-terminus) or one color per chain.

Nearest PDB structures. The Foldseek neighbor list gives the closest experimentally determined structures in the PDB, ranked by structural alignment. TM-score near 1 means near-identical fold; near 0.3 means only rough topology match. This is how one finds what a novel AlphaFold prediction most resembles in the solved-structure universe.

Solvent-accessible surface area. SASA measures how much of the protein is reachable by solvent. It is computed by rolling a water-sized probe over the atomic surface and summing the exposed area (Å²). Per-residue SASA distinguishes core (buried, low SASA) from surface (exposed, high SASA) residues; total SASA is a whole-molecule size measure.